Protein AF-A0A094HX80-F1 (afdb_monomer)

Secondary structure (DSSP, 8-state):
-----------PPPPP---------------S------------PPPTT--------S-SSSS--TTS--GGGGSSSS------------------------------------------S-TTTTTTTS--SS---S----S--PPPTT----HHHHHHHHHHHHTHHHHH--S-GGGSHHHHHHHHHTT-HHHHHHHHHHHHHHHHHHTT--HHHHHHHHHHHHHHHHHHHHHHH-SS---HHHHHHHHHHHHHHHHHSSS--HHHHHHHHHHHHHHHHHTTHHHHHH--GGGGTT------PPPHHHHHHHHHHHHHHHHHHHHHHHHTS--HHHHHHHTSHHHHHHHHHHHHTHHHHHHGGGS-HHHHHHHHHHHHHHHHHHHHHHHHHHHHHHHHS---HHHHHHHHHHHHHHHHHTHHHHHHHH---SSPPHHHHHHHHHHHHHHHHHHHHHHHH-----BSSPPTTTHHHHHHHHHHHHHHHTSTTHHHHHHHTHHHHHHHHTT---HHHHHHHHHH---HHHHHHHHHHHHHHHHHSBPPPHHHHHHHHHT-PPPTTGGG-S---------PPP-----

Solvent-accessible surface area (backbone atoms only — not comparable to full-atom values): 35981 Å² total; per-residue (Å²): 137,86,88,88,80,90,88,82,87,90,83,87,85,84,87,81,90,82,88,85,88,85,90,86,88,84,89,81,91,80,76,100,73,91,82,80,97,81,84,83,77,86,84,82,85,73,54,100,81,76,58,85,86,73,94,77,86,80,73,84,84,82,64,86,66,95,76,73,71,84,61,80,71,78,73,79,84,84,85,78,93,80,85,91,80,85,88,78,85,87,86,86,87,85,92,86,90,85,84,86,86,90,84,86,86,89,83,89,84,88,86,88,86,90,84,81,90,72,87,88,75,88,66,80,67,58,64,74,72,72,59,83,86,81,79,77,74,97,75,81,88,73,84,73,72,69,61,36,88,88,60,84,76,50,74,66,54,51,51,23,51,50,40,48,71,68,50,57,51,48,48,80,40,87,63,61,57,86,72,26,70,68,41,54,50,46,67,66,28,36,62,38,66,38,29,46,25,14,46,39,11,20,34,22,25,49,54,12,48,77,56,79,52,34,65,69,43,38,50,52,12,50,55,27,34,54,55,15,49,52,49,44,53,52,51,74,68,44,91,60,90,64,64,63,58,50,53,46,51,24,52,42,22,44,50,51,28,55,73,48,44,84,57,46,60,48,65,60,40,32,48,51,26,44,50,54,34,52,50,37,61,76,68,41,45,66,59,62,29,35,61,57,71,80,71,54,78,80,48,100,62,97,64,82,76,71,56,66,59,59,36,15,46,42,17,35,45,51,54,52,39,34,53,53,25,34,56,30,20,72,54,71,22,34,30,50,38,35,51,56,46,59,72,42,58,67,52,43,49,39,18,53,56,40,24,71,52,31,54,54,59,74,44,42,94,72,47,52,70,69,57,54,52,50,48,64,68,33,45,66,58,54,51,50,39,52,56,44,51,54,50,50,39,54,49,40,50,40,64,73,47,84,78,49,76,66,55,58,54,55,52,48,52,51,52,51,53,50,48,66,76,41,44,67,53,57,50,44,50,73,58,81,68,78,84,70,51,68,55,41,53,47,25,40,56,43,50,28,48,48,30,32,45,54,47,49,48,48,47,62,75,55,79,64,78,45,65,48,62,63,53,81,88,44,47,66,34,47,53,48,40,53,56,44,49,58,58,52,48,76,40,100,56,24,69,44,47,40,60,61,38,44,64,38,45,50,61,40,41,75,35,55,72,47,67,68,58,37,53,54,40,54,77,54,42,77,52,65,44,57,36,53,25,48,53,54,50,46,53,51,22,68,75,66,52,23,51,76,47,55,72,56,52,27,41,37,54,34,61,49,78,77,61,87,72,64,82,68,75,65,84,76,78,75,79,80,80,76,81,75,83,86,83,91,77,90,134

pLDDT: mean 71.54, std 29.34, range [19.47, 98.62]

Sequence (587 aa):
MAETGRQSTPYAGLAFHASNARRTSSGSTLDVADLPTENIRELTLYDETGTTVVWDHCYQELGSSADFLDIGNFADQGNSNERPSESSTGFLFPLDVGAQPLLAPSTSGSYEDGQSLKYLIPVAWLSTLTSPLKNLSPAFSTQNIALSPSFTQTITELQALQYYRTHFPTLAVTKNVLWSTHMVILRHGSQNPMVMHLLLAASLMNLGASQYYDANICSAAQKHSKVGVHMLIDSMNSTAEPDHIDILAACFFLYKYMAEQKIINLHAMTELSRAICDYIKRHDLDKLCARSLASSISSIEVTACLRRDKQECLARLLVWIFYEDVAAGVRGSGGFLASHLLAEPEQTREIYQHSTTILESAWGGEYPEHEILDDVENVPILQFLYEVMTIYTEVNEACRSSLLPSDANRIEAKILKLKERSRFLIRLTTITTQPRSRLMINADYMVSYFHALRIYKFRCFHNDGLIATAPPEIQPSLGAILQIAQRSFSAKQQDQMVERFQWPLFIAGIETSDGIHKEWIRSKLKKARLSRALKRILEIQDNTGRRASMPLVRRIMCGDEPNAGEHQLLPSVEVDGSMCPGELVGG

Mean predicted aligned error: 15.89 Å

Foldseek 3Di:
DDDDDDDDDDDDDDDDDDDDDDDDDDDDDDDPDDDDPDDDDDDDDDDPVRDDDDPPPDPPPPPDDPPPDPLVPLPPDDDDDDDDDDDDDDDDDDDDDDDDDDDDDDDDDDDDDDDDPDDDDPPPPVVVVPDDPDDDDPDDPLVPLDAAPVDDDDPLLVVLVVCLQPPVVLLPAPADSCLDLSSLLCSVCRRPLLLSLLSSLLSLLQVCLLVVNDPVSNVSSVVSLVVSVVVLVCQLPDPDDHLLLSNLSSLLSNLSNQVSDPFHPLQNLQSSQVSVQVSCVVVVLLVLLLDDCVVVVPDPDPDDNPPLLSSLSSLLSLLSVLLSQLVSLLLVRHLSSVVVLVVDVVSNVSSVVSPLCNSCVSCPPVQDPVSVVLSVLQVVLVVLLSLLSNLSSLLSVCLVDPNDPVSLVVSVVSLVVSCVVCVVLCVLLVDLDPPDDSSSLSSLLRVLSSLLSQLSSCLSRDPPQDFLAADPSSVVSLVSNLSSLVSSCVDPCNVSSLSSCQSSLLSSLLRHPDPVSVVVSLVSNSSPLSSQLSVVQVVLCVVSSTRDHSVRSSCSSNPNDPDPVVNPPDDPPPPPPPPDDDDDDDD

Structure (mmCIF, N/CA/C/O backbone):
data_AF-A0A094HX80-F1
#
_entry.id   AF-A0A094HX80-F1
#
loop_
_atom_site.group_PDB
_atom_site.id
_atom_site.type_symbol
_atom_site.label_atom_id
_atom_site.label_alt_id
_atom_site.label_comp_id
_atom_site.label_asym_id
_atom_site.label_entity_id
_atom_site.label_seq_id
_atom_site.pdbx_PDB_ins_code
_atom_site.Cartn_x
_atom_site.Cartn_y
_atom_site.Cartn_z
_atom_site.occupancy
_atom_site.B_iso_or_equiv
_atom_site.auth_seq_id
_atom_site.auth_comp_id
_atom_site.auth_asym_id
_atom_site.auth_atom_id
_atom_site.pdbx_PDB_model_num
ATOM 1 N N . MET A 1 1 ? -42.497 67.970 -13.381 1.00 30.34 1 MET A N 1
ATOM 2 C CA . MET A 1 1 ? -43.619 68.174 -14.322 1.00 30.34 1 MET A CA 1
ATOM 3 C C . MET A 1 1 ? -43.445 67.210 -15.482 1.00 30.34 1 MET A C 1
ATOM 5 O O . MET A 1 1 ? -42.325 67.087 -15.953 1.00 30.34 1 MET A O 1
ATOM 9 N N . ALA A 1 2 ? -44.559 66.598 -15.896 1.00 31.20 2 ALA A N 1
ATOM 10 C CA . ALA A 1 2 ? -44.782 65.724 -17.056 1.00 31.20 2 ALA A CA 1
ATOM 11 C C . ALA A 1 2 ? -44.339 64.246 -16.955 1.00 31.20 2 ALA A C 1
ATOM 13 O O . ALA A 1 2 ? -43.195 63.879 -17.201 1.00 31.20 2 ALA A O 1
ATOM 14 N N . GLU A 1 3 ? -45.339 63.426 -16.617 1.00 24.45 3 GLU A N 1
ATOM 15 C CA . GLU A 1 3 ? -45.493 61.994 -16.890 1.00 24.45 3 GLU A CA 1
ATOM 16 C C . GLU A 1 3 ? -45.784 61.697 -18.379 1.00 24.45 3 GLU A C 1
ATOM 18 O O . GLU A 1 3 ? -46.107 62.607 -19.143 1.00 24.45 3 GLU A O 1
ATOM 23 N N . THR A 1 4 ? -45.813 60.388 -18.689 1.00 28.41 4 THR A N 1
ATOM 24 C CA . THR A 1 4 ? -46.610 59.613 -19.685 1.00 28.41 4 THR A CA 1
ATOM 25 C C . THR A 1 4 ? -45.725 58.841 -20.679 1.00 28.41 4 THR A C 1
ATOM 27 O O . THR A 1 4 ? -44.769 59.386 -21.205 1.00 28.41 4 THR A O 1
ATOM 30 N N . GLY A 1 5 ? -45.920 57.555 -20.993 1.00 26.64 5 GLY A N 1
ATOM 31 C CA . GLY A 1 5 ? -46.890 56.552 -20.549 1.00 26.64 5 GLY A CA 1
ATOM 32 C C . GLY A 1 5 ? -46.723 55.234 -21.337 1.00 26.64 5 GLY A C 1
ATOM 33 O O . GLY A 1 5 ? -46.777 55.234 -22.556 1.00 26.64 5 GLY A O 1
ATOM 34 N N . ARG A 1 6 ? -46.480 54.138 -20.600 1.00 26.28 6 ARG A N 1
ATOM 35 C CA . ARG A 1 6 ? -47.034 52.763 -20.692 1.00 26.28 6 ARG A CA 1
ATOM 36 C C . ARG A 1 6 ? -47.641 52.224 -22.006 1.00 26.28 6 ARG A C 1
ATOM 38 O O . ARG A 1 6 ? -48.599 52.794 -22.506 1.00 26.28 6 ARG A O 1
ATOM 45 N N . GLN A 1 7 ? -47.282 50.967 -22.315 1.00 25.12 7 GLN A N 1
ATOM 46 C CA . GLN A 1 7 ? -48.139 49.764 -22.522 1.00 25.12 7 GLN A CA 1
ATOM 47 C C . GLN A 1 7 ? -47.212 48.578 -22.900 1.00 25.12 7 GLN A C 1
ATOM 49 O O . GLN A 1 7 ? -46.223 48.811 -23.579 1.00 25.12 7 GLN A O 1
ATOM 54 N N . SER A 1 8 ? -47.382 47.295 -22.564 1.00 25.22 8 SER A N 1
ATOM 55 C CA . SER A 1 8 ? -48.186 46.524 -21.603 1.00 25.22 8 SER A CA 1
ATOM 56 C C . SER A 1 8 ? -47.684 45.057 -21.652 1.00 25.22 8 SER A C 1
ATOM 58 O O . SER A 1 8 ? -47.366 44.551 -22.721 1.00 25.22 8 SER A O 1
ATOM 60 N N . THR A 1 9 ? -47.625 44.431 -20.475 1.00 24.33 9 THR A N 1
ATOM 61 C CA . THR A 1 9 ? -47.407 43.018 -20.043 1.00 24.33 9 THR A CA 1
ATOM 62 C C . THR A 1 9 ? -48.261 41.949 -20.779 1.00 24.33 9 THR A C 1
ATOM 64 O O . THR A 1 9 ? -49.172 42.392 -21.478 1.00 24.33 9 THR A O 1
ATOM 67 N N . PRO A 1 10 ? -48.115 40.596 -20.596 1.00 32.44 10 PRO A N 1
ATOM 68 C CA . PRO A 1 10 ? -47.711 39.900 -19.346 1.00 32.44 10 PRO A CA 1
ATOM 69 C C . PRO A 1 10 ? -46.958 38.546 -19.442 1.00 32.44 10 PRO A C 1
ATOM 71 O O . PRO A 1 10 ? -47.078 37.828 -20.419 1.00 32.44 10 PRO A O 1
ATOM 74 N N . TYR A 1 11 ? -46.292 38.130 -18.355 1.00 24.47 11 TYR A N 1
ATOM 75 C CA . TYR A 1 11 ? -46.258 36.719 -17.930 1.00 24.47 11 TYR A CA 1
ATOM 76 C C . TYR A 1 11 ? -46.153 36.620 -16.400 1.00 24.47 11 TYR A C 1
ATOM 78 O O . TYR A 1 11 ? -45.584 37.488 -15.740 1.00 24.47 11 TYR A O 1
ATOM 86 N N . ALA A 1 12 ? -46.833 35.605 -15.870 1.00 27.56 12 ALA A N 1
ATOM 87 C CA . ALA A 1 12 ? -47.302 35.449 -14.499 1.00 27.56 12 ALA A CA 1
ATOM 88 C C . ALA A 1 12 ? -46.200 35.253 -13.441 1.00 27.56 12 ALA A C 1
ATOM 90 O O . ALA A 1 12 ? -45.141 34.692 -13.707 1.00 27.56 12 ALA A O 1
ATOM 91 N N . GLY A 1 13 ? -46.493 35.728 -12.227 1.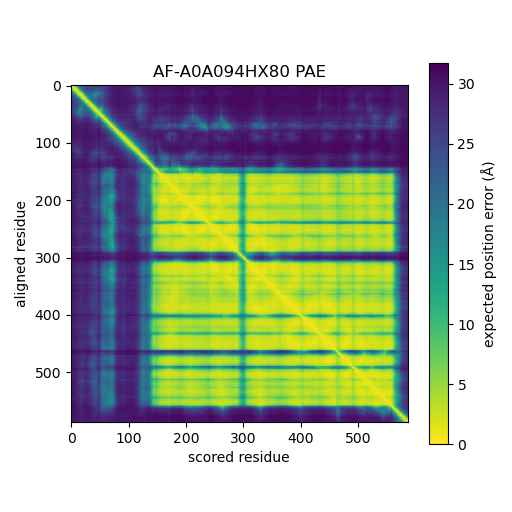00 22.77 13 GLY A N 1
ATOM 92 C CA . GLY A 1 13 ? -45.595 35.728 -11.079 1.00 22.77 13 GLY A CA 1
ATOM 93 C C . GLY A 1 13 ? -45.572 34.424 -10.280 1.00 22.77 13 GLY A C 1
ATOM 94 O O . GLY A 1 13 ? -46.579 33.733 -10.145 1.00 22.77 13 GLY A O 1
ATOM 95 N N . LEU A 1 14 ? -44.413 34.162 -9.679 1.00 24.41 14 LEU A N 1
ATOM 96 C CA . LEU A 1 14 ? -44.237 33.285 -8.525 1.00 24.41 14 LEU A CA 1
ATOM 97 C C . LEU A 1 14 ? -44.178 34.166 -7.270 1.00 24.41 14 LEU A C 1
ATOM 99 O O . LEU A 1 14 ? -43.347 35.070 -7.168 1.00 24.41 14 LEU A O 1
ATOM 103 N N . ALA A 1 15 ? -45.096 33.928 -6.335 1.00 23.25 15 ALA A N 1
ATOM 104 C CA . ALA A 1 15 ? -45.160 34.612 -5.051 1.00 23.25 15 ALA A CA 1
ATOM 105 C C . ALA A 1 15 ? -44.194 33.960 -4.049 1.00 23.25 15 ALA A C 1
ATOM 107 O O . ALA A 1 15 ? -44.269 32.759 -3.801 1.00 23.25 15 ALA A O 1
ATOM 108 N N . PHE A 1 16 ? -43.324 34.763 -3.436 1.00 24.47 16 PHE A N 1
ATOM 109 C CA . PHE A 1 16 ? -42.512 34.363 -2.288 1.00 24.47 16 PHE A CA 1
ATOM 110 C C . PHE A 1 16 ? -43.184 34.844 -1.000 1.00 24.47 16 PHE A C 1
ATOM 112 O O . PHE A 1 16 ? -43.301 36.046 -0.765 1.00 24.47 16 PHE A O 1
ATOM 119 N N . HIS A 1 17 ? -43.603 33.909 -0.146 1.00 23.02 17 HIS A N 1
ATOM 120 C CA . HIS A 1 17 ? -43.990 34.207 1.231 1.00 23.02 17 HIS A CA 1
ATOM 121 C C . HIS A 1 17 ? -42.757 34.098 2.136 1.00 23.02 17 HIS A C 1
ATOM 123 O O . HIS A 1 17 ? -42.272 33.004 2.413 1.00 23.02 17 HIS A O 1
ATOM 129 N N . ALA A 1 18 ? -42.262 35.242 2.609 1.00 24.56 18 ALA A N 1
ATOM 130 C CA . ALA A 1 18 ? -41.284 35.329 3.687 1.00 24.56 18 ALA A CA 1
ATOM 131 C C . ALA A 1 18 ? -41.990 35.823 4.957 1.00 24.56 18 ALA A C 1
ATOM 133 O O . ALA A 1 18 ? -42.494 36.944 5.000 1.00 24.56 18 ALA A O 1
ATOM 134 N N . SER A 1 19 ? -42.023 34.999 6.001 1.00 23.44 19 SER A N 1
ATOM 135 C CA . SER A 1 19 ? -42.455 35.399 7.341 1.00 23.44 19 SER A CA 1
ATOM 136 C C . SER A 1 19 ? -41.254 35.374 8.284 1.00 23.44 19 SER A C 1
ATOM 138 O O . SER A 1 19 ? -40.801 34.308 8.692 1.00 23.44 19 SER A O 1
ATOM 140 N N . ASN A 1 20 ? -40.755 36.560 8.634 1.00 27.84 20 ASN A N 1
ATOM 141 C CA . ASN A 1 20 ? -39.796 36.784 9.716 1.00 27.84 20 ASN A CA 1
ATOM 142 C C . ASN A 1 20 ? -40.530 37.356 10.933 1.00 27.84 20 ASN A C 1
ATOM 144 O O . ASN A 1 20 ? -41.240 38.348 10.781 1.00 27.84 20 ASN A O 1
ATOM 148 N N . ALA A 1 21 ? -40.277 36.827 12.136 1.00 24.00 21 ALA A N 1
ATOM 149 C CA . ALA A 1 21 ? -40.338 37.609 13.377 1.00 24.00 21 ALA A CA 1
ATOM 150 C C . ALA A 1 21 ? -39.715 36.870 14.579 1.00 24.00 21 ALA A C 1
ATOM 152 O O . ALA A 1 21 ? -40.344 35.994 15.166 1.00 24.00 21 ALA A O 1
ATOM 153 N N . ARG A 1 22 ? -38.558 37.344 15.059 1.00 24.42 22 ARG A N 1
ATOM 154 C CA . ARG A 1 22 ? -38.469 37.944 16.404 1.00 24.42 22 ARG A CA 1
ATOM 155 C C . ARG A 1 22 ? -37.219 38.812 16.552 1.00 24.42 22 ARG A C 1
ATOM 157 O O . ARG A 1 22 ? -36.105 38.397 16.267 1.00 24.42 22 ARG A O 1
ATOM 164 N N . ARG A 1 23 ? -37.485 40.045 16.988 1.00 25.09 23 ARG A N 1
ATOM 165 C CA . ARG A 1 23 ? -36.556 41.122 17.344 1.00 25.09 23 ARG A CA 1
ATOM 166 C C . ARG A 1 23 ? -35.781 40.779 18.617 1.00 25.09 23 ARG A C 1
ATOM 168 O O . ARG A 1 23 ? -36.419 40.352 19.572 1.00 25.09 23 ARG A O 1
ATOM 175 N N . THR A 1 24 ? -34.522 41.206 18.685 1.00 26.03 24 THR A N 1
ATOM 176 C CA . THR A 1 24 ? -34.032 42.064 19.780 1.00 26.03 24 THR A CA 1
ATOM 177 C C . THR A 1 24 ? -32.962 43.021 19.261 1.00 26.03 24 THR A C 1
ATOM 179 O O . THR A 1 24 ? -32.126 42.674 18.435 1.00 26.03 24 THR A O 1
ATOM 182 N N . SER A 1 25 ? -33.077 44.253 19.733 1.00 25.52 25 SER A N 1
ATOM 183 C CA . SER A 1 25 ? -32.352 45.474 19.404 1.00 25.52 25 SER A CA 1
ATOM 184 C C . SER A 1 25 ? -31.105 45.677 20.264 1.00 25.52 25 SER A C 1
ATOM 186 O O . SER A 1 25 ? -31.211 45.518 21.474 1.00 25.52 25 SER A O 1
ATOM 188 N N . SER A 1 26 ? -30.018 46.186 19.680 1.00 27.36 26 SER A N 1
ATOM 189 C CA . SER A 1 26 ? -29.269 47.366 20.164 1.00 27.36 26 SER A CA 1
ATOM 190 C C . SER A 1 26 ? -28.023 47.554 19.300 1.00 27.36 26 SER A C 1
ATOM 192 O O . SER A 1 26 ? -27.281 46.601 19.082 1.00 27.36 26 SER A O 1
ATOM 194 N N . GLY A 1 27 ? -27.832 48.762 18.774 1.00 23.67 27 GLY A N 1
ATOM 195 C CA . GLY A 1 27 ? -26.787 49.064 17.806 1.00 23.67 27 GLY A CA 1
ATOM 196 C C . GLY A 1 27 ? -25.433 49.420 18.410 1.00 23.67 27 GLY A C 1
ATOM 197 O O . GLY A 1 27 ? -25.349 49.943 19.516 1.00 23.67 27 GLY A O 1
ATOM 198 N N . SER A 1 28 ? -24.400 49.225 17.599 1.00 25.95 28 SER A N 1
ATOM 199 C CA . SER A 1 28 ? -23.259 50.127 17.462 1.00 25.95 28 SER A CA 1
ATOM 200 C C . SER A 1 28 ? -22.520 49.790 16.162 1.00 25.95 28 SER A C 1
ATOM 202 O O . SER A 1 28 ? -22.393 48.636 15.763 1.00 25.95 28 SER A O 1
ATOM 204 N N . THR A 1 29 ? -22.127 50.842 15.458 1.00 27.50 29 THR A N 1
ATOM 205 C CA . THR A 1 29 ? -21.350 50.879 14.214 1.00 27.50 29 THR A CA 1
ATOM 206 C C . THR A 1 29 ? -19.925 50.365 14.412 1.00 27.50 29 THR A C 1
ATOM 208 O O . THR A 1 29 ? -19.271 50.828 15.345 1.00 27.50 29 THR A O 1
ATOM 211 N N . LEU A 1 30 ? -19.429 49.505 13.512 1.00 25.52 30 LEU A N 1
ATOM 212 C CA . LEU A 1 30 ? -17.999 49.301 13.233 1.00 25.52 30 LEU A CA 1
ATOM 213 C C . LEU A 1 30 ? -17.789 48.631 11.858 1.00 25.52 30 LEU A C 1
ATOM 215 O O . LEU A 1 30 ? -18.697 48.003 11.319 1.00 25.52 30 LEU A O 1
ATOM 219 N N . ASP A 1 31 ? -16.606 48.887 11.308 1.00 24.22 31 ASP A N 1
ATOM 220 C CA . ASP A 1 31 ? -16.201 48.961 9.900 1.00 24.22 31 ASP A CA 1
ATOM 221 C C . ASP A 1 31 ? -16.420 47.748 8.977 1.00 24.22 31 ASP A C 1
ATOM 223 O O . ASP A 1 31 ? -16.374 46.586 9.368 1.00 24.22 31 ASP A O 1
ATOM 227 N N . VAL A 1 32 ? -16.581 48.067 7.685 1.00 28.91 32 VAL A N 1
ATOM 228 C CA . VAL A 1 32 ? -16.653 47.135 6.551 1.00 28.91 32 VAL A CA 1
ATOM 229 C C . VAL A 1 32 ? -15.243 46.689 6.154 1.00 28.91 32 VAL A C 1
ATOM 231 O O . VAL A 1 32 ? -14.624 47.252 5.256 1.00 28.91 32 VAL A O 1
ATOM 234 N N . ALA A 1 33 ? -14.749 45.657 6.823 1.00 31.00 33 ALA A N 1
ATOM 235 C CA . ALA A 1 33 ? -13.790 44.689 6.302 1.00 31.00 33 ALA A CA 1
ATOM 236 C C . ALA A 1 33 ? -13.899 43.445 7.195 1.00 31.00 33 ALA A C 1
ATOM 238 O O . ALA A 1 33 ? -13.930 43.581 8.410 1.00 31.00 33 ALA A O 1
ATOM 239 N N . ASP A 1 34 ? -13.978 42.264 6.584 1.00 29.03 34 ASP A N 1
ATOM 240 C CA . ASP A 1 34 ? -14.110 40.939 7.217 1.00 29.03 34 ASP A CA 1
ATOM 241 C C . ASP A 1 34 ? -15.527 40.489 7.619 1.00 29.03 34 ASP A C 1
ATOM 243 O O . ASP A 1 34 ? -15.938 40.578 8.771 1.00 29.03 34 ASP A O 1
ATOM 247 N N . LEU A 1 35 ? -16.231 39.852 6.671 1.00 25.17 35 LEU A N 1
ATOM 248 C CA . LEU A 1 35 ? -17.169 38.756 6.960 1.00 25.17 35 LEU A CA 1
ATOM 249 C C . LEU A 1 35 ? -17.057 37.654 5.874 1.00 25.17 35 LEU A C 1
ATOM 251 O O . LEU A 1 35 ? -16.852 37.970 4.699 1.00 25.17 35 LEU A O 1
ATOM 255 N N . PRO A 1 36 ? -17.161 36.364 6.257 1.00 25.34 36 PRO A N 1
ATOM 256 C CA . PRO A 1 36 ? -16.736 35.208 5.468 1.00 25.34 36 PRO A CA 1
ATOM 257 C C . PRO A 1 36 ? -17.800 34.711 4.481 1.00 25.34 36 PRO A C 1
ATOM 259 O O . PRO A 1 36 ? -18.999 34.720 4.753 1.00 25.34 36 PRO A O 1
ATOM 262 N N . THR A 1 37 ? -17.343 34.197 3.340 1.00 26.31 37 THR A N 1
ATOM 263 C CA . THR A 1 37 ? -18.172 33.519 2.335 1.00 26.31 37 THR A CA 1
ATOM 264 C C . THR A 1 37 ? -18.420 32.060 2.743 1.00 26.31 37 THR A C 1
ATOM 266 O O . THR A 1 37 ? -17.892 31.132 2.142 1.00 26.31 37 THR A O 1
ATOM 269 N N . GLU A 1 38 ? -19.231 31.838 3.775 1.00 27.78 38 GLU A N 1
ATOM 270 C CA . GLU A 1 38 ? -19.904 30.553 4.000 1.00 27.78 38 GLU A CA 1
ATOM 271 C C . GLU A 1 38 ? -21.396 30.736 3.724 1.00 27.78 38 GLU A C 1
ATOM 273 O O . GLU A 1 38 ? -22.086 31.421 4.474 1.00 27.78 38 GLU A O 1
ATOM 278 N N . ASN A 1 39 ? -21.873 30.167 2.614 1.00 25.23 39 ASN A N 1
ATOM 279 C CA . ASN A 1 39 ? -23.225 29.626 2.427 1.00 25.23 39 ASN A CA 1
ATOM 280 C C . ASN A 1 39 ? -23.423 29.268 0.947 1.00 25.23 39 ASN A C 1
ATOM 282 O O . ASN A 1 39 ? -23.906 30.076 0.159 1.00 25.23 39 ASN A O 1
ATOM 286 N N . ILE A 1 40 ? -23.106 28.028 0.574 1.00 25.67 40 ILE A N 1
ATOM 287 C CA . ILE A 1 40 ? -23.785 27.373 -0.547 1.00 25.67 40 ILE A CA 1
ATOM 288 C C . ILE A 1 40 ? -24.348 26.068 0.006 1.00 25.67 40 ILE A C 1
ATOM 290 O O . ILE A 1 40 ? -23.618 25.116 0.271 1.00 25.67 40 ILE A O 1
ATOM 294 N N . ARG A 1 41 ? -25.658 26.092 0.259 1.00 25.42 41 ARG A N 1
ATOM 295 C CA . ARG A 1 41 ? -26.468 24.927 0.610 1.00 25.42 41 ARG A CA 1
ATOM 296 C C . ARG A 1 41 ? -26.644 24.029 -0.612 1.00 25.42 41 ARG A C 1
ATOM 298 O O . ARG A 1 41 ? -26.673 24.510 -1.743 1.00 25.42 41 ARG A O 1
ATOM 305 N N . GLU A 1 42 ? -26.779 22.740 -0.327 1.00 26.16 42 GLU A N 1
ATOM 306 C CA . GLU A 1 42 ? -27.155 21.660 -1.237 1.00 26.16 42 GLU A CA 1
ATOM 307 C C . GLU A 1 42 ? -28.252 22.078 -2.227 1.00 26.16 42 GLU A C 1
ATOM 309 O O . GLU A 1 42 ? -29.328 22.534 -1.840 1.00 26.16 42 GLU A O 1
ATOM 314 N N . LEU A 1 43 ? -27.976 21.884 -3.516 1.00 22.72 43 LEU A N 1
ATOM 315 C CA . LEU A 1 43 ? -28.971 21.911 -4.582 1.00 22.72 43 LEU A CA 1
ATOM 316 C C . LEU A 1 43 ? -29.417 20.470 -4.834 1.00 22.72 43 LEU A C 1
ATOM 318 O O . LEU A 1 43 ? -28.750 19.715 -5.538 1.00 22.72 43 LEU A O 1
ATOM 322 N N . THR A 1 44 ? -30.541 20.085 -4.237 1.00 26.34 44 THR A N 1
ATOM 323 C CA . THR A 1 44 ? -31.277 18.878 -4.621 1.00 26.34 44 THR A CA 1
ATOM 324 C C . THR A 1 44 ? -32.209 19.258 -5.771 1.00 26.34 44 THR A C 1
ATOM 326 O O . THR A 1 44 ? -33.146 20.031 -5.580 1.00 26.34 44 THR A O 1
ATOM 329 N N . LEU A 1 45 ? -31.927 18.771 -6.981 1.00 24.12 45 LEU A N 1
ATOM 330 C CA . LEU A 1 45 ? -32.830 18.913 -8.124 1.00 24.12 45 LEU A CA 1
ATOM 331 C C . LEU A 1 45 ? -33.888 17.807 -8.050 1.00 24.12 45 LEU A C 1
ATOM 333 O O . LEU A 1 45 ? -33.545 16.627 -8.013 1.00 24.12 45 LEU A O 1
ATOM 337 N N . TYR A 1 46 ? -35.158 18.205 -8.017 1.00 26.08 46 TYR A N 1
ATOM 338 C CA . TYR A 1 46 ? -36.306 17.314 -8.154 1.00 26.08 46 TYR A CA 1
ATOM 339 C C . TYR A 1 46 ? -36.832 17.396 -9.589 1.00 26.08 46 TYR A C 1
ATOM 341 O O . TYR A 1 46 ? -36.942 18.486 -10.150 1.00 26.08 46 TYR A O 1
ATOM 349 N N . ASP A 1 47 ? -37.153 16.241 -10.160 1.00 28.73 47 ASP A N 1
ATOM 350 C CA . ASP A 1 47 ? -38.011 16.094 -11.337 1.00 28.73 47 ASP A CA 1
ATOM 351 C C . ASP A 1 47 ? -39.464 16.477 -10.963 1.00 28.73 47 ASP A C 1
ATOM 353 O O . ASP A 1 47 ? -39.882 16.292 -9.813 1.00 28.73 47 ASP A O 1
ATOM 357 N N . GLU A 1 48 ? -40.225 17.015 -11.923 1.00 33.12 48 GLU A N 1
ATOM 358 C CA . GLU A 1 48 ? -41.637 17.417 -11.813 1.00 33.12 48 GLU A CA 1
ATOM 359 C C . GLU A 1 48 ? -42.613 16.301 -11.370 1.00 33.12 48 GLU A C 1
ATOM 361 O O . GLU A 1 48 ? -43.781 16.592 -11.110 1.00 33.12 48 GLU A O 1
ATOM 366 N N . THR A 1 49 ? -42.171 15.053 -11.176 1.00 37.34 49 THR A N 1
ATOM 367 C CA . THR A 1 49 ? -42.975 13.983 -10.548 1.00 37.34 49 THR A CA 1
ATOM 368 C C . THR A 1 49 ? -42.543 13.586 -9.130 1.00 37.34 49 THR A C 1
ATOM 370 O O . THR A 1 49 ? -43.058 12.612 -8.580 1.00 37.34 49 THR A O 1
ATOM 373 N N . GLY A 1 50 ? -41.623 14.319 -8.491 1.00 31.12 50 GLY A N 1
ATOM 374 C CA . GLY A 1 50 ? -41.315 14.150 -7.062 1.00 31.12 50 GLY A CA 1
ATOM 375 C C . GLY A 1 50 ? -40.704 12.794 -6.680 1.00 31.12 50 GLY A C 1
ATOM 376 O O . GLY A 1 50 ? -40.844 12.357 -5.539 1.00 31.12 50 GLY A O 1
ATOM 377 N N . THR A 1 51 ? -40.029 12.116 -7.612 1.00 27.73 51 THR A N 1
ATOM 378 C CA . THR A 1 51 ? -39.338 10.840 -7.362 1.00 27.73 51 THR A CA 1
ATOM 379 C C . THR A 1 51 ? -37.821 11.052 -7.351 1.00 27.73 51 THR A C 1
ATOM 381 O O . THR A 1 51 ? -37.267 11.686 -8.245 1.00 27.73 51 THR A O 1
ATOM 384 N N . THR A 1 52 ? -37.124 10.537 -6.336 1.00 26.80 52 THR A N 1
ATOM 385 C CA . THR A 1 52 ? -35.655 10.514 -6.275 1.00 26.80 52 THR A CA 1
ATOM 386 C C . THR A 1 52 ? -35.104 9.632 -7.396 1.00 26.80 52 THR A C 1
ATOM 388 O O . THR A 1 52 ? -35.367 8.431 -7.423 1.00 26.80 52 THR A O 1
ATOM 391 N N . VAL A 1 53 ? -34.312 10.201 -8.309 1.00 24.64 53 VAL A N 1
ATOM 392 C CA . VAL A 1 53 ? -33.614 9.428 -9.348 1.00 24.64 53 VAL A CA 1
ATOM 393 C C . VAL A 1 53 ? -32.487 8.625 -8.693 1.00 24.64 53 VAL A C 1
ATOM 395 O O . VAL A 1 53 ? -31.408 9.142 -8.406 1.00 24.64 53 VAL A O 1
ATOM 398 N N . VAL A 1 54 ? -32.758 7.350 -8.421 1.00 26.59 54 VAL A N 1
ATOM 399 C CA . VAL A 1 54 ? -31.750 6.350 -8.062 1.00 26.59 54 VAL A CA 1
ATOM 400 C C . VAL A 1 54 ? -31.096 5.875 -9.361 1.00 26.59 54 VAL A C 1
ATOM 402 O O . VAL A 1 54 ? -31.709 5.164 -10.153 1.00 26.59 54 VAL A O 1
ATOM 405 N N . TRP A 1 55 ? -29.844 6.264 -9.594 1.00 27.17 55 TRP A N 1
ATOM 406 C CA . TRP A 1 55 ? -29.034 5.756 -10.706 1.00 27.17 55 TRP A CA 1
ATOM 407 C C . TRP A 1 55 ? -28.480 4.350 -10.390 1.00 27.17 55 TRP A C 1
ATOM 409 O O . TRP A 1 55 ? -27.269 4.186 -10.291 1.00 27.17 55 TRP A O 1
ATOM 419 N N . ASP A 1 56 ? -29.350 3.345 -10.214 1.00 28.19 56 ASP A N 1
ATOM 420 C CA . ASP A 1 56 ? -28.943 1.938 -9.974 1.00 28.19 56 ASP A CA 1
ATOM 421 C C . ASP A 1 56 ? -29.329 0.951 -11.093 1.00 28.19 56 ASP A C 1
ATOM 423 O O . ASP A 1 56 ? -29.059 -0.243 -10.982 1.00 28.19 56 ASP A O 1
ATOM 427 N N . HIS A 1 57 ? -29.883 1.405 -12.220 1.00 26.52 57 HIS A N 1
ATOM 428 C CA . HIS A 1 57 ? -30.252 0.505 -13.322 1.00 26.52 57 HIS A CA 1
ATOM 429 C C . HIS A 1 57 ? -29.511 0.810 -14.625 1.00 26.52 57 HIS A C 1
ATOM 431 O O . HIS A 1 57 ? -30.077 1.324 -15.583 1.00 26.52 57 HIS A O 1
ATOM 437 N N . CYS A 1 58 ? -28.232 0.438 -14.670 1.00 24.53 58 CYS A N 1
ATOM 438 C CA . CYS A 1 58 ? -27.578 -0.060 -15.881 1.00 24.53 58 CYS A CA 1
ATOM 439 C C . CYS A 1 58 ? -26.341 -0.871 -15.459 1.00 24.53 58 CYS A C 1
ATOM 441 O O . CYS A 1 58 ? -25.670 -0.477 -14.511 1.00 24.53 58 CYS A O 1
ATOM 443 N N . TYR A 1 59 ? -26.042 -1.975 -16.150 1.00 30.36 59 TYR A N 1
ATOM 444 C CA . TYR A 1 59 ? -25.049 -3.025 -15.827 1.00 30.36 59 TYR A CA 1
ATOM 445 C C . TYR A 1 59 ? -25.565 -4.258 -15.067 1.00 30.36 59 TYR A C 1
ATOM 447 O O . TYR A 1 59 ? -24.945 -4.730 -14.118 1.00 30.36 59 TYR A O 1
ATOM 455 N N . GLN A 1 60 ? -26.648 -4.856 -15.572 1.00 24.73 60 GLN A N 1
ATOM 456 C CA . GLN A 1 60 ? -26.889 -6.300 -15.418 1.00 24.73 60 GLN A CA 1
ATOM 457 C C . GLN A 1 60 ? -26.214 -7.156 -16.514 1.00 24.73 60 GLN A C 1
ATOM 459 O O . GLN A 1 60 ? -26.267 -8.374 -16.428 1.00 24.73 60 GLN A O 1
ATOM 464 N N . GLU A 1 61 ? -25.501 -6.564 -17.483 1.00 26.78 61 GLU A N 1
ATOM 465 C CA . GLU A 1 61 ? -24.805 -7.314 -18.555 1.00 26.78 61 GLU A CA 1
ATOM 466 C C . GLU A 1 61 ? -23.265 -7.336 -18.450 1.00 26.78 61 GLU A C 1
ATOM 468 O O . GLU A 1 61 ? -22.590 -7.855 -19.331 1.00 26.78 61 GLU A O 1
ATOM 473 N N . LEU A 1 62 ? -22.677 -6.826 -17.361 1.00 30.62 62 LEU A N 1
ATOM 474 C CA . LEU A 1 62 ? -21.224 -6.925 -17.099 1.00 30.62 62 LEU A CA 1
ATOM 475 C C . LEU A 1 62 ? -20.892 -7.589 -15.753 1.00 30.62 62 LEU A C 1
ATOM 477 O O . LEU A 1 62 ? -19.775 -7.483 -15.248 1.00 30.62 62 LEU A O 1
ATOM 481 N N . GLY A 1 63 ? -21.866 -8.306 -15.189 1.00 27.38 63 GLY A N 1
ATOM 482 C CA . GLY A 1 63 ? -21.687 -9.230 -14.074 1.00 27.38 63 GLY A CA 1
ATOM 483 C C . GLY A 1 63 ? -21.783 -10.673 -14.567 1.00 27.38 63 GLY A C 1
ATOM 484 O O . GLY A 1 63 ? -22.760 -11.043 -15.207 1.00 27.38 63 GLY A O 1
ATOM 485 N N . SER A 1 64 ? -20.782 -11.482 -14.225 1.00 28.33 64 SER A N 1
ATOM 486 C CA . SER A 1 64 ? -20.626 -12.905 -14.566 1.00 28.33 64 SER A CA 1
ATOM 487 C C . SER A 1 64 ? -20.243 -13.210 -16.024 1.00 28.33 64 SER A C 1
ATOM 489 O O . SER A 1 64 ? -21.026 -13.697 -16.826 1.00 28.33 64 SER A O 1
ATOM 491 N N . SER A 1 65 ? -18.964 -13.030 -16.352 1.00 27.66 65 SER A N 1
ATOM 492 C CA . SER A 1 65 ? -18.304 -14.092 -17.112 1.00 27.66 65 SER A CA 1
ATOM 493 C C . SER A 1 65 ? -17.293 -14.750 -16.184 1.00 27.66 65 SER A C 1
ATOM 495 O O . SER A 1 65 ? -16.437 -14.078 -15.605 1.00 27.66 65 SER A O 1
ATOM 497 N N . ALA A 1 66 ? -17.440 -16.062 -16.022 1.00 28.36 66 ALA A N 1
ATOM 498 C CA . ALA A 1 66 ? -16.511 -16.930 -15.311 1.00 28.36 66 ALA A CA 1
ATOM 499 C C . ALA A 1 66 ? -15.125 -17.009 -15.994 1.00 28.36 66 ALA A C 1
ATOM 501 O O . ALA A 1 66 ? -14.226 -17.630 -15.444 1.00 28.36 66 ALA A O 1
ATOM 502 N N . ASP A 1 67 ? -14.923 -16.319 -17.125 1.00 27.73 67 ASP A N 1
ATOM 503 C CA . ASP A 1 67 ? -13.656 -16.263 -17.869 1.00 27.73 67 ASP A CA 1
ATOM 504 C C . ASP A 1 67 ? -12.742 -15.094 -17.440 1.00 27.73 67 ASP A C 1
ATOM 506 O O . ASP A 1 67 ? -11.740 -14.781 -18.094 1.00 27.73 67 ASP A O 1
ATOM 510 N N . PHE A 1 68 ? -13.088 -14.375 -16.367 1.00 30.67 68 PHE A N 1
ATOM 511 C CA . PHE A 1 68 ? -12.318 -13.218 -15.917 1.00 30.67 68 PHE A CA 1
ATOM 512 C C . PHE A 1 68 ? -11.124 -13.644 -15.053 1.00 30.67 68 PHE A C 1
ATOM 514 O O . PHE A 1 68 ? -11.261 -13.849 -13.847 1.00 30.67 68 PHE A O 1
ATOM 521 N N . LEU A 1 69 ? -9.955 -13.680 -15.709 1.00 34.81 69 LEU A N 1
ATOM 522 C CA . LEU A 1 69 ? -8.632 -14.026 -15.181 1.00 34.81 69 LEU A CA 1
ATOM 523 C C . LEU A 1 69 ? -8.505 -15.516 -14.824 1.00 34.81 69 LEU A C 1
ATOM 525 O O . LEU A 1 69 ? -8.553 -15.880 -13.651 1.00 34.81 69 LEU A O 1
ATOM 529 N N . ASP A 1 70 ? -8.261 -16.359 -15.836 1.00 31.38 70 ASP A N 1
ATOM 530 C CA . ASP A 1 70 ? -7.746 -17.727 -15.656 1.00 31.38 70 ASP A CA 1
ATOM 531 C C . ASP A 1 70 ? -6.282 -17.679 -15.176 1.00 31.38 70 ASP A C 1
ATOM 533 O O . ASP A 1 70 ? -5.315 -17.990 -15.867 1.00 31.38 70 ASP A O 1
ATOM 537 N N . ILE A 1 71 ? -6.128 -17.151 -13.965 1.00 34.06 71 ILE A N 1
ATOM 538 C CA . ILE A 1 71 ? -4.889 -17.070 -13.204 1.00 34.06 71 ILE A CA 1
ATOM 539 C C . ILE A 1 71 ? -4.524 -18.464 -12.631 1.00 34.06 71 ILE A C 1
ATOM 541 O O . ILE A 1 71 ? -3.411 -18.673 -12.150 1.00 34.06 71 ILE A O 1
ATOM 545 N N . GLY A 1 72 ? -5.429 -19.447 -12.739 1.00 28.95 72 GLY A N 1
ATOM 546 C CA . GLY A 1 72 ? -5.256 -20.816 -12.245 1.00 28.95 72 GLY A CA 1
ATOM 547 C C . GLY A 1 72 ? -4.076 -21.580 -12.858 1.00 28.95 72 GLY A C 1
ATOM 548 O O . GLY A 1 72 ? -3.610 -22.549 -12.267 1.00 28.95 72 GLY A O 1
ATOM 549 N N . ASN A 1 73 ? -3.514 -21.111 -13.975 1.00 33.66 73 ASN A N 1
ATOM 550 C CA . ASN A 1 73 ? -2.352 -21.734 -14.617 1.00 33.66 73 ASN A CA 1
ATOM 551 C C . ASN A 1 73 ? -0.988 -21.363 -14.001 1.00 33.66 73 ASN A C 1
ATOM 553 O O . ASN A 1 73 ? 0.047 -21.712 -14.565 1.00 33.66 73 ASN A O 1
ATOM 557 N N . PHE A 1 74 ? -0.936 -20.695 -12.841 1.00 36.75 74 PHE A N 1
ATOM 558 C CA . PHE A 1 74 ? 0.341 -20.400 -12.172 1.00 36.75 74 PHE A CA 1
ATOM 559 C C . PHE A 1 74 ? 1.074 -21.633 -11.606 1.00 36.75 74 PHE A C 1
ATOM 561 O O . PHE A 1 74 ? 2.262 -21.519 -11.299 1.00 36.75 74 PHE A O 1
ATOM 568 N N . ALA A 1 75 ? 0.412 -22.791 -11.465 1.00 30.14 75 ALA A N 1
ATOM 569 C CA . ALA A 1 75 ? 0.955 -23.920 -10.698 1.00 30.14 75 ALA A CA 1
ATOM 570 C C . ALA A 1 75 ? 1.014 -25.284 -11.416 1.00 30.14 75 ALA A C 1
ATOM 572 O O . ALA A 1 75 ? 1.604 -26.205 -10.856 1.00 30.14 75 ALA A O 1
ATOM 573 N N . ASP A 1 76 ? 0.484 -25.436 -12.634 1.00 28.94 76 ASP A N 1
ATOM 574 C CA . ASP A 1 76 ? 0.213 -26.774 -13.192 1.00 28.94 76 ASP A CA 1
ATOM 575 C C . ASP A 1 76 ? 1.063 -27.158 -14.413 1.00 28.94 76 ASP A C 1
ATOM 577 O O . ASP A 1 76 ? 0.574 -27.761 -15.358 1.00 28.94 76 ASP A O 1
ATOM 581 N N . GLN A 1 77 ? 2.366 -26.848 -14.397 1.00 30.44 77 GLN A N 1
ATOM 582 C CA . GLN A 1 77 ? 3.363 -27.557 -15.221 1.00 30.44 77 GLN A CA 1
ATOM 583 C C . GLN A 1 77 ? 4.693 -27.670 -14.471 1.00 30.44 77 GLN A C 1
ATOM 585 O O . GLN A 1 77 ? 5.640 -26.923 -14.703 1.00 30.44 77 GLN A O 1
ATOM 590 N N . GLY A 1 78 ? 4.753 -28.606 -13.523 1.00 29.59 78 GLY A N 1
ATOM 591 C CA . GLY A 1 78 ? 5.938 -28.773 -12.688 1.00 29.59 78 GLY A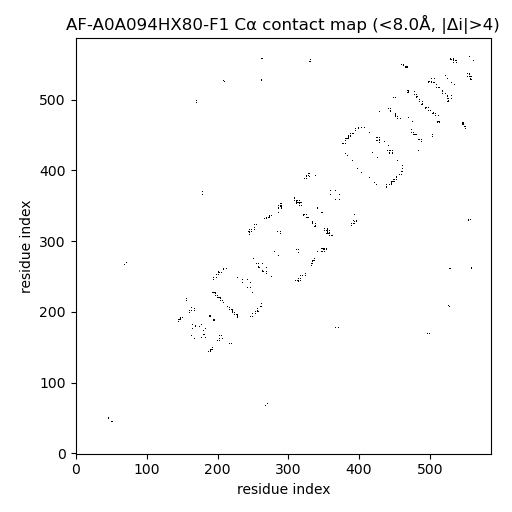 CA 1
ATOM 592 C C . GLY A 1 78 ? 6.071 -30.107 -11.963 1.00 29.59 78 GLY A C 1
ATOM 593 O O . GLY A 1 78 ? 6.654 -30.108 -10.889 1.00 29.59 78 GLY A O 1
ATOM 594 N N . ASN A 1 79 ? 5.532 -31.216 -12.488 1.00 25.03 79 ASN A N 1
ATOM 595 C CA . ASN A 1 79 ? 6.077 -32.571 -12.283 1.00 25.03 79 ASN A CA 1
ATOM 596 C C . ASN A 1 79 ? 5.193 -33.651 -12.925 1.00 25.03 79 ASN A C 1
ATOM 598 O O . ASN A 1 79 ? 4.098 -33.932 -12.446 1.00 25.03 79 ASN A O 1
ATOM 602 N N . SER A 1 80 ? 5.710 -34.341 -13.937 1.00 25.61 80 SER A N 1
ATOM 603 C CA . SER A 1 80 ? 5.591 -35.803 -14.049 1.00 25.61 80 SER A CA 1
ATOM 604 C C . SER A 1 80 ? 6.522 -36.305 -15.151 1.00 25.61 80 SER A C 1
ATOM 606 O O . SER A 1 80 ? 6.438 -35.909 -16.310 1.00 25.61 80 SER A O 1
ATOM 608 N N . ASN A 1 81 ? 7.445 -37.180 -14.754 1.00 26.08 81 ASN A N 1
ATOM 609 C CA . ASN A 1 81 ? 8.115 -38.108 -15.653 1.00 26.08 81 ASN A CA 1
ATOM 610 C C . ASN A 1 81 ? 7.058 -38.933 -16.401 1.00 26.08 81 ASN A C 1
ATOM 612 O O . ASN A 1 81 ? 6.234 -39.542 -15.730 1.00 26.08 81 ASN A O 1
ATOM 616 N N . GLU A 1 82 ? 7.143 -39.027 -17.731 1.00 23.88 82 GLU A N 1
ATOM 617 C CA . GLU A 1 82 ? 7.154 -40.299 -18.474 1.00 23.88 82 GLU A CA 1
ATOM 618 C C . GLU A 1 82 ? 7.362 -40.082 -19.987 1.00 23.88 82 GLU A C 1
ATOM 620 O O . GLU A 1 82 ? 7.052 -39.040 -20.558 1.00 23.88 82 GLU A O 1
ATOM 625 N N . ARG A 1 83 ? 8.013 -41.068 -20.612 1.00 22.36 83 ARG A N 1
ATOM 626 C CA . ARG A 1 83 ? 8.484 -41.108 -22.010 1.00 22.36 83 ARG A CA 1
ATOM 627 C C . ARG A 1 83 ? 7.354 -41.459 -23.009 1.00 22.36 83 ARG A C 1
ATOM 629 O O . ARG A 1 83 ? 6.281 -41.861 -22.579 1.00 22.36 83 ARG A O 1
ATOM 636 N N . PRO A 1 84 ? 7.591 -41.334 -24.335 1.00 26.53 84 PRO A N 1
ATOM 637 C CA . PRO A 1 84 ? 6.543 -41.173 -25.343 1.00 26.53 84 PRO A CA 1
ATOM 638 C C . PRO A 1 84 ? 6.079 -42.486 -25.995 1.00 26.53 84 PRO A C 1
ATOM 640 O O . PRO A 1 84 ? 6.877 -43.394 -26.219 1.00 26.53 84 PRO A O 1
ATOM 643 N N . SER A 1 85 ? 4.810 -42.518 -26.408 1.00 21.22 85 SER A N 1
ATOM 644 C CA . SER A 1 85 ? 4.257 -43.426 -27.431 1.00 21.22 85 SER A CA 1
ATOM 645 C C . SER A 1 85 ? 2.954 -42.810 -27.967 1.00 21.22 85 SER A C 1
ATOM 647 O O . SER A 1 85 ? 2.024 -42.592 -27.201 1.00 21.22 85 SER A O 1
ATOM 649 N N . GLU A 1 86 ? 2.958 -42.216 -29.160 1.00 19.72 86 GLU A N 1
ATOM 650 C CA . GLU A 1 86 ? 2.534 -42.809 -30.443 1.00 19.72 86 GLU A CA 1
ATOM 651 C C . GLU A 1 86 ? 1.030 -43.108 -30.608 1.00 19.72 86 GLU A C 1
ATOM 653 O O . GLU A 1 86 ? 0.445 -43.924 -29.900 1.00 19.72 86 GLU A O 1
ATOM 658 N N . SER A 1 87 ? 0.499 -42.552 -31.712 1.00 19.97 87 SER A N 1
ATOM 659 C CA . SER A 1 87 ? -0.741 -42.913 -32.426 1.00 19.97 87 SER A CA 1
ATOM 660 C C . SER A 1 87 ? -2.054 -42.440 -31.762 1.00 19.97 87 SER A C 1
ATOM 662 O O . SER A 1 87 ? -2.170 -42.423 -30.549 1.00 19.97 87 SER A O 1
ATOM 664 N N . SER A 1 88 ? -3.120 -42.036 -32.455 1.00 20.80 88 SER A N 1
ATOM 665 C CA . SER A 1 88 ? -3.442 -41.949 -33.880 1.00 20.80 88 SER A CA 1
ATOM 666 C C . SER A 1 88 ? -4.773 -41.189 -34.032 1.00 20.80 88 SER A C 1
ATOM 668 O O . SER A 1 88 ? -5.540 -41.116 -33.075 1.00 20.80 88 SER A O 1
ATOM 670 N N . THR A 1 89 ? -5.076 -40.767 -35.269 1.00 20.84 89 THR A N 1
ATOM 671 C CA . THR A 1 89 ? -6.415 -40.474 -35.853 1.00 20.84 89 THR A CA 1
ATOM 672 C C . THR A 1 89 ? -7.230 -39.325 -35.237 1.00 20.84 89 THR A C 1
ATOM 674 O O . THR A 1 89 ? -7.583 -39.364 -34.071 1.00 20.84 89 THR A O 1
ATOM 677 N N . GLY A 1 90 ? -7.558 -38.237 -35.945 1.00 19.95 90 GLY A N 1
ATOM 678 C CA . GLY A 1 90 ? -8.332 -38.141 -37.203 1.00 19.95 90 GLY A CA 1
ATOM 679 C C . GLY A 1 90 ? -9.656 -37.432 -36.847 1.00 19.95 90 GLY A C 1
ATOM 680 O O . GLY A 1 90 ? -10.279 -37.814 -35.868 1.00 19.95 90 GLY A O 1
ATOM 681 N N . PHE A 1 91 ? -10.079 -36.313 -37.439 1.00 19.95 91 PHE A N 1
ATOM 682 C CA . PHE A 1 91 ? -10.740 -36.143 -38.745 1.00 19.95 91 PHE A CA 1
ATOM 683 C C . PHE A 1 91 ? -11.030 -34.620 -38.889 1.00 19.95 91 PHE A C 1
ATOM 685 O O . PHE A 1 91 ? -11.481 -34.003 -37.933 1.00 19.95 91 PHE A O 1
ATOM 692 N N . LEU A 1 92 ? -10.535 -33.938 -39.931 1.00 19.47 92 LEU A N 1
ATOM 693 C CA . LEU A 1 92 ? -11.193 -33.560 -41.205 1.00 19.47 92 LEU A CA 1
ATOM 694 C C . LEU A 1 92 ? -12.029 -32.241 -41.206 1.00 19.47 92 LEU A C 1
ATOM 696 O O . LEU A 1 92 ? -13.115 -32.164 -40.646 1.00 19.47 92 LEU A O 1
ATOM 700 N N . PHE A 1 93 ? -11.440 -31.251 -41.906 1.00 20.14 93 PHE A N 1
ATOM 701 C CA . PHE A 1 93 ? -11.897 -30.041 -42.650 1.00 20.14 93 PHE A CA 1
ATOM 702 C C . PHE A 1 93 ? -13.293 -30.102 -43.338 1.00 20.14 93 PHE A C 1
ATOM 704 O O . PHE A 1 93 ? -13.826 -31.210 -43.388 1.00 20.14 93 PHE A O 1
ATOM 711 N N . PRO A 1 94 ? -13.884 -29.016 -43.941 1.00 25.75 94 PRO A N 1
ATOM 712 C CA . PRO A 1 94 ? -13.266 -27.917 -44.749 1.00 25.75 94 PRO A CA 1
ATOM 713 C C . PRO A 1 94 ? -13.839 -26.480 -44.545 1.00 25.75 94 PRO A C 1
ATOM 715 O O . PRO A 1 94 ? -14.870 -26.312 -43.911 1.00 25.75 94 PRO A O 1
ATOM 718 N N . LEU A 1 95 ? -13.148 -25.361 -44.840 1.00 21.28 95 LEU A N 1
ATOM 719 C CA . LEU A 1 95 ? -12.614 -24.775 -46.099 1.00 21.28 95 LEU A CA 1
ATOM 720 C C . LEU A 1 95 ? -13.694 -24.262 -47.086 1.00 21.28 95 LEU A C 1
ATOM 722 O O . LEU A 1 95 ? -14.344 -25.075 -47.728 1.00 21.28 95 LEU A O 1
ATOM 726 N N . ASP A 1 96 ? -13.820 -22.928 -47.216 1.00 21.92 96 ASP A N 1
ATOM 727 C CA . ASP A 1 96 ? -14.076 -22.144 -48.458 1.00 21.92 96 ASP A CA 1
ATOM 728 C C . ASP A 1 96 ? -13.965 -20.632 -48.101 1.00 21.92 96 ASP A C 1
ATOM 730 O O . ASP A 1 96 ? -14.590 -20.201 -47.136 1.00 21.92 96 ASP A O 1
ATOM 734 N N . VAL A 1 97 ? -13.020 -19.797 -48.571 1.00 21.50 97 VAL A N 1
ATOM 735 C CA . VAL A 1 97 ? -12.598 -19.303 -49.912 1.00 21.50 97 VAL A CA 1
ATOM 736 C C . VAL A 1 97 ? -13.487 -18.179 -50.480 1.00 21.50 97 VAL A C 1
ATOM 738 O O . VAL A 1 97 ? -14.674 -18.361 -50.716 1.00 21.50 97 VAL A O 1
ATOM 741 N N . GLY A 1 98 ? -12.857 -17.030 -50.785 1.00 21.86 98 GLY A N 1
ATOM 742 C CA . GLY A 1 98 ? -13.372 -15.988 -51.695 1.00 21.86 98 GLY A CA 1
ATOM 743 C C . GLY A 1 98 ? -13.030 -14.553 -51.256 1.00 21.86 98 GLY A C 1
ATOM 744 O O . GLY A 1 98 ? -13.787 -13.947 -50.515 1.00 21.86 98 GLY A O 1
ATOM 745 N N . ALA A 1 99 ? -11.822 -14.039 -51.515 1.00 23.30 99 ALA A N 1
ATOM 746 C CA . ALA A 1 99 ? -11.425 -13.280 -52.719 1.00 23.30 99 ALA A CA 1
ATOM 747 C C . ALA A 1 99 ? -11.657 -11.744 -52.638 1.00 23.30 99 ALA A C 1
ATOM 749 O O . ALA A 1 99 ? -12.767 -11.240 -52.764 1.00 23.30 99 ALA A O 1
ATOM 750 N N . GLN A 1 100 ? -10.548 -11.008 -52.480 1.00 24.03 100 GLN A N 1
ATOM 751 C CA . GLN A 1 100 ? -10.314 -9.620 -52.940 1.00 24.03 100 GLN A CA 1
ATOM 752 C C . GLN A 1 100 ? -10.336 -9.561 -54.495 1.00 24.03 100 GLN A C 1
ATOM 754 O O . GLN A 1 100 ? -10.132 -10.630 -55.079 1.00 24.03 100 GLN A O 1
ATOM 759 N N . PRO A 1 101 ? -10.500 -8.399 -55.200 1.00 31.27 101 PRO A N 1
ATOM 760 C CA . PRO A 1 101 ? -9.635 -7.207 -55.046 1.00 31.27 101 PRO A CA 1
ATOM 761 C C . PRO A 1 101 ? -10.174 -5.790 -55.426 1.00 31.27 101 PRO A C 1
ATOM 763 O O . PRO A 1 101 ? -11.155 -5.627 -56.135 1.00 31.27 101 PRO A O 1
ATOM 766 N N . LEU A 1 102 ? -9.419 -4.779 -54.951 1.00 23.64 102 LEU A N 1
ATOM 767 C CA . LEU A 1 102 ? -8.999 -3.485 -55.550 1.00 23.64 102 LEU A CA 1
ATOM 768 C C . LEU A 1 102 ? -9.965 -2.623 -56.399 1.00 23.64 102 LEU A C 1
ATOM 770 O O . LEU A 1 102 ? -10.368 -3.038 -57.478 1.00 23.64 102 LEU A O 1
ATOM 774 N N . LEU A 1 103 ? -10.113 -1.337 -56.019 1.00 24.52 103 LEU A N 1
ATOM 775 C CA . LEU A 1 103 ? -9.813 -0.141 -56.848 1.00 24.52 103 LEU A CA 1
ATOM 776 C C . LEU A 1 103 ? -10.144 1.176 -56.105 1.00 24.52 103 LEU A C 1
ATOM 778 O O . LEU A 1 103 ? -11.240 1.352 -55.583 1.00 24.52 103 LEU A O 1
ATOM 782 N N . ALA A 1 104 ? -9.190 2.114 -56.098 1.00 23.11 104 ALA A N 1
ATOM 783 C CA . ALA A 1 104 ? -9.417 3.548 -55.867 1.00 23.11 104 ALA A CA 1
ATOM 784 C C . ALA A 1 104 ? -9.789 4.226 -57.210 1.00 23.11 104 ALA A C 1
ATOM 786 O O . ALA A 1 104 ? -9.511 3.639 -58.261 1.00 23.11 104 ALA A O 1
ATOM 787 N N . PRO A 1 105 ? -10.373 5.445 -57.225 1.00 30.19 105 PRO A N 1
ATOM 788 C CA . PRO A 1 105 ? -9.524 6.640 -57.156 1.00 30.19 105 PRO A CA 1
ATOM 789 C C . PRO A 1 105 ? -10.123 7.863 -56.420 1.00 30.19 105 PRO A C 1
ATOM 791 O O . PRO A 1 105 ? -11.297 7.949 -56.083 1.00 30.19 105 PRO A O 1
ATOM 794 N N . SER A 1 106 ? -9.218 8.812 -56.203 1.00 25.45 106 SER A N 1
ATOM 795 C CA . SER A 1 106 ? -9.289 10.165 -55.640 1.00 25.45 106 SER A CA 1
ATOM 796 C C . SER A 1 106 ? -10.357 11.126 -56.186 1.00 25.45 106 SER A C 1
ATOM 798 O O . SER A 1 106 ? -10.499 11.226 -57.400 1.00 25.45 106 SER A O 1
ATOM 800 N N . THR A 1 107 ? -10.875 12.006 -55.314 1.00 24.52 107 THR A N 1
ATOM 801 C CA . THR A 1 107 ? -11.119 13.435 -55.619 1.00 24.52 107 THR A CA 1
ATOM 802 C C . THR A 1 107 ? -11.060 14.310 -54.361 1.00 24.52 107 THR A C 1
ATOM 804 O O . THR A 1 107 ? -11.604 13.973 -53.315 1.00 24.52 107 THR A O 1
ATOM 807 N N . SER A 1 108 ? -10.390 15.449 -54.517 1.00 24.20 108 SER A N 1
ATOM 808 C CA . SER A 1 108 ? -10.255 16.604 -53.628 1.00 24.20 108 SER A CA 1
ATOM 809 C C . SER A 1 108 ? -11.564 17.370 -53.392 1.00 24.20 108 SER A C 1
ATOM 811 O O . SER A 1 108 ? -12.329 17.559 -54.336 1.00 24.20 108 SER A O 1
ATOM 813 N N . GLY A 1 109 ? -11.746 17.933 -52.194 1.00 23.42 109 GLY A N 1
ATOM 814 C CA . GLY A 1 109 ? -12.783 18.928 -51.903 1.00 23.42 109 GLY A CA 1
ATOM 815 C C . GLY A 1 109 ? -12.596 19.565 -50.524 1.00 23.42 109 GLY A C 1
ATOM 816 O O . GLY A 1 109 ? -12.694 18.894 -49.506 1.00 23.42 109 GLY A O 1
ATOM 817 N N . SER A 1 110 ? -12.270 20.852 -50.523 1.00 22.69 110 SER A N 1
ATOM 818 C CA . SER A 1 110 ? -12.043 21.752 -49.389 1.00 22.69 110 SER A CA 1
ATOM 819 C C . SER A 1 110 ? -13.333 22.358 -48.809 1.00 22.69 110 SER A C 1
ATOM 821 O O . SER A 1 110 ? -14.287 22.542 -49.559 1.00 22.69 110 SER A O 1
ATOM 823 N N . TYR A 1 111 ? -13.231 22.816 -47.553 1.00 22.64 111 TYR A N 1
ATOM 824 C CA . TYR A 1 111 ? -13.968 23.889 -46.848 1.00 22.64 111 TYR A CA 1
ATOM 825 C C . TYR A 1 111 ? -14.828 23.530 -45.623 1.00 22.64 111 TYR A C 1
ATOM 827 O O . TYR A 1 111 ? -15.522 22.522 -45.558 1.00 22.64 111 TYR A O 1
ATOM 835 N N . GLU A 1 112 ? -14.659 24.429 -44.651 1.00 24.89 112 GLU A N 1
ATOM 836 C CA . GLU A 1 112 ? -15.102 24.537 -43.263 1.00 24.89 112 GLU A CA 1
ATOM 837 C C . GLU A 1 112 ? -16.618 24.705 -43.075 1.00 24.89 112 GLU A C 1
ATOM 839 O O . GLU A 1 112 ? -17.262 25.363 -43.883 1.00 24.89 112 GLU A O 1
ATOM 844 N N . ASP A 1 113 ? -17.147 24.174 -41.966 1.00 24.06 113 ASP A N 1
ATOM 845 C CA . ASP A 1 113 ? -17.917 24.879 -40.914 1.00 24.06 113 ASP A CA 1
ATOM 846 C C . ASP A 1 113 ? -18.255 23.810 -39.842 1.00 24.06 113 ASP A C 1
ATOM 848 O O . ASP A 1 113 ? -18.651 22.697 -40.170 1.00 24.06 113 ASP A O 1
ATOM 852 N N . GLY A 1 114 ? -18.047 23.955 -38.535 1.00 25.16 114 GLY A N 1
ATOM 853 C CA . GLY A 1 114 ? -18.226 25.153 -37.735 1.00 25.16 114 GLY A CA 1
ATOM 854 C C . GLY A 1 114 ? -19.555 25.089 -36.980 1.00 25.16 114 GLY A C 1
ATOM 855 O O . GLY A 1 114 ? -20.408 25.934 -37.198 1.00 25.16 114 GLY A O 1
ATOM 856 N N . GLN A 1 115 ? -19.755 24.125 -36.066 1.00 24.52 115 GLN A N 1
ATOM 857 C CA . GLN A 1 115 ? -20.682 24.344 -34.946 1.00 24.52 115 GLN A CA 1
ATOM 858 C C . GLN A 1 115 ? -20.409 23.452 -33.731 1.00 24.52 115 GLN A C 1
ATOM 860 O O . GLN A 1 115 ? -20.269 22.235 -33.795 1.00 24.52 115 GLN A O 1
ATOM 865 N N . SER A 1 116 ? -20.274 24.148 -32.608 1.00 24.03 116 SER A N 1
ATOM 866 C CA . SER A 1 116 ? -19.742 23.715 -31.327 1.00 24.03 116 SER A CA 1
ATOM 867 C C . SER A 1 116 ? -20.887 23.298 -30.403 1.00 24.03 116 SER A C 1
ATOM 869 O O . SER A 1 116 ? -21.699 24.138 -30.020 1.00 24.03 116 SER A O 1
ATOM 871 N N . LEU A 1 117 ? -20.928 22.027 -29.997 1.00 25.70 117 LEU A N 1
ATOM 872 C CA . LEU A 1 117 ? -21.692 21.577 -28.829 1.00 25.70 117 LEU A CA 1
ATOM 873 C C . LEU A 1 117 ? -20.900 21.945 -27.565 1.00 25.70 117 LEU A C 1
ATOM 875 O O . LEU A 1 117 ? -20.072 21.185 -27.067 1.00 25.70 117 LEU A O 1
ATOM 879 N N . LYS A 1 118 ? -21.109 23.175 -27.090 1.00 27.19 118 LYS A N 1
ATOM 880 C CA . LYS A 1 118 ? -20.767 23.601 -25.726 1.00 27.19 118 LYS A CA 1
ATOM 881 C C . LYS A 1 118 ? -21.917 23.224 -24.785 1.00 27.19 118 LYS A C 1
ATOM 883 O O . LYS A 1 118 ? -23.062 23.217 -25.220 1.00 27.19 118 LYS A O 1
ATOM 888 N N . TYR A 1 119 ? -21.567 23.022 -23.507 1.00 25.92 119 TYR A N 1
ATOM 889 C CA . TYR A 1 119 ? -22.411 22.730 -22.326 1.00 25.92 119 TYR A CA 1
ATOM 890 C C . TYR A 1 119 ? -22.708 21.221 -22.132 1.00 25.92 119 TYR A C 1
ATOM 892 O O . TYR A 1 119 ? -23.261 20.599 -23.021 1.00 25.92 119 TYR A O 1
ATOM 900 N N . LEU A 1 120 ? -22.372 20.528 -21.031 1.00 25.39 120 LEU A N 1
ATOM 901 C CA . LEU A 1 120 ? -21.916 20.896 -19.683 1.00 25.39 120 LEU A CA 1
ATOM 902 C C . LEU A 1 120 ? -20.957 19.824 -19.110 1.00 25.39 120 LEU A C 1
ATOM 904 O O . LEU A 1 120 ? -21.320 18.657 -19.020 1.00 25.39 120 LEU A O 1
ATOM 908 N N . ILE A 1 121 ? -19.785 20.239 -18.622 1.00 28.52 121 ILE A N 1
ATOM 909 C CA . ILE A 1 121 ? -18.977 19.516 -17.620 1.00 28.52 121 ILE A CA 1
ATOM 910 C C . ILE A 1 121 ? -18.526 20.578 -16.601 1.00 28.52 121 ILE A C 1
ATOM 912 O O . ILE A 1 121 ? -18.117 21.659 -17.034 1.00 28.52 121 ILE A O 1
ATOM 916 N N . PRO A 1 122 ? -18.598 20.355 -15.274 1.00 28.80 122 PRO A N 1
ATOM 917 C CA . PRO A 1 122 ? -18.142 21.337 -14.291 1.00 28.80 122 PRO A CA 1
ATOM 918 C C . PRO A 1 122 ? -16.640 21.640 -14.446 1.00 28.80 122 PRO A C 1
ATOM 920 O O . PRO A 1 122 ? -15.776 20.808 -14.186 1.00 28.80 122 PRO A O 1
ATOM 923 N N . VAL A 1 123 ? -16.338 22.871 -14.862 1.00 31.80 123 VAL A N 1
ATOM 924 C CA . VAL A 1 123 ? -15.028 23.391 -15.314 1.00 31.80 123 VAL A CA 1
ATOM 925 C C . VAL A 1 123 ? -14.009 23.610 -14.171 1.00 31.80 123 VAL A C 1
ATOM 927 O O . VAL A 1 123 ? -12.914 24.118 -14.391 1.00 31.80 123 VAL A O 1
ATOM 930 N N . ALA A 1 124 ? -14.309 23.209 -12.935 1.00 31.42 124 ALA A N 1
ATOM 931 C CA . ALA A 1 124 ? -13.494 23.584 -11.774 1.00 31.42 124 ALA A CA 1
ATOM 932 C C . ALA A 1 124 ? -12.165 22.806 -11.625 1.00 31.42 124 ALA A C 1
ATOM 934 O O . ALA A 1 124 ? -11.265 23.305 -10.960 1.00 31.42 124 ALA A O 1
ATOM 935 N N . TRP A 1 125 ? -12.018 21.619 -12.233 1.00 33.41 125 TRP A N 1
ATOM 936 C CA . TRP A 1 125 ? -10.814 20.770 -12.090 1.00 33.41 125 TRP A CA 1
ATOM 937 C C . TRP A 1 125 ? -9.841 20.840 -13.279 1.00 33.41 125 TRP A C 1
ATOM 939 O O . TRP A 1 125 ? -8.668 20.503 -13.142 1.00 33.41 125 TRP A O 1
ATOM 949 N N . LEU A 1 126 ? -10.297 21.293 -14.452 1.00 30.72 126 LEU A N 1
ATOM 950 C CA . LEU A 1 126 ? -9.440 21.434 -15.638 1.00 30.72 126 LEU A CA 1
ATOM 951 C C . LEU A 1 126 ? -8.573 22.700 -15.587 1.00 30.72 126 LEU A C 1
ATOM 953 O O . LEU A 1 126 ? -7.473 22.709 -16.133 1.00 30.72 126 LEU A O 1
ATOM 957 N N . SER A 1 127 ? -9.019 23.751 -14.893 1.00 30.94 127 SER A N 1
ATOM 958 C CA . SER A 1 127 ? -8.264 25.003 -14.742 1.00 30.94 127 SER A CA 1
ATOM 959 C C . SER A 1 127 ? -6.978 24.836 -13.923 1.00 30.94 127 SER A C 1
ATOM 961 O O . SER A 1 127 ? -6.004 25.548 -14.165 1.00 30.94 127 SER A O 1
ATOM 963 N N . THR A 1 128 ? -6.926 23.851 -13.023 1.00 35.56 128 THR A N 1
ATOM 964 C CA . THR A 1 128 ? -5.722 23.449 -12.277 1.00 35.56 128 THR A CA 1
ATOM 965 C C . THR A 1 128 ? -4.737 22.618 -13.106 1.00 35.56 128 THR A C 1
ATOM 967 O O . THR A 1 128 ? -3.589 22.465 -12.696 1.00 35.56 128 THR A O 1
ATOM 970 N N . LEU A 1 129 ? -5.141 22.113 -14.279 1.00 33.69 129 LEU A N 1
ATOM 971 C CA . LEU A 1 129 ? -4.306 21.286 -15.162 1.00 33.69 129 LEU A CA 1
ATOM 972 C C . LEU A 1 129 ? -3.675 22.070 -16.329 1.00 33.69 129 LEU A C 1
ATOM 974 O O . LEU A 1 129 ? -2.782 21.547 -16.991 1.00 33.69 129 LEU A O 1
ATOM 978 N N . THR A 1 130 ? -4.090 23.318 -16.587 1.00 28.62 130 THR A N 1
ATOM 979 C CA . THR A 1 130 ? -3.683 24.066 -17.796 1.00 28.62 130 THR A CA 1
ATOM 980 C C . THR A 1 130 ? -2.728 25.247 -17.584 1.00 28.62 130 THR A C 1
ATOM 982 O O . THR A 1 130 ? -2.440 25.958 -18.545 1.00 28.62 130 THR A O 1
ATOM 985 N N . SER A 1 131 ? -2.177 25.495 -16.389 1.00 26.94 131 SER A N 1
ATOM 986 C CA . SER A 1 131 ? -1.043 26.431 -16.203 1.00 26.94 131 SER A CA 1
ATOM 987 C C . SER A 1 131 ? -0.300 26.176 -14.883 1.00 26.94 131 SER A C 1
ATOM 989 O O . SER A 1 131 ? -0.966 25.952 -13.877 1.00 26.94 131 SER A O 1
ATOM 991 N N . PRO A 1 132 ? 1.053 26.203 -14.866 1.00 33.72 132 PRO A N 1
ATOM 992 C CA . PRO A 1 132 ? 1.892 27.109 -15.651 1.00 33.72 132 PRO A CA 1
ATOM 993 C C . PRO A 1 132 ? 2.713 26.397 -16.741 1.00 33.72 132 PRO A C 1
ATOM 995 O O . PRO A 1 132 ? 3.849 25.994 -16.523 1.00 33.72 132 PRO A O 1
ATOM 998 N N . LEU A 1 133 ? 2.187 26.344 -17.967 1.00 36.81 133 LEU A N 1
ATOM 999 C CA . LEU A 1 133 ? 2.962 25.962 -19.159 1.00 36.81 133 LEU A CA 1
ATOM 1000 C C . LEU A 1 133 ? 3.790 27.125 -19.744 1.00 36.81 133 LEU A C 1
ATOM 1002 O O . LEU A 1 133 ? 4.304 27.008 -20.849 1.00 36.81 133 LEU A O 1
ATOM 1006 N N . LYS A 1 134 ? 3.920 28.265 -19.047 1.00 28.97 134 LYS A N 1
ATOM 1007 C CA . LYS A 1 134 ? 4.551 29.468 -19.625 1.00 28.97 134 LYS A CA 1
ATOM 1008 C C . LYS A 1 134 ? 5.806 30.008 -18.941 1.00 28.97 134 LYS A C 1
ATOM 1010 O O . LYS A 1 134 ? 6.387 30.921 -19.501 1.00 28.97 134 LYS A O 1
ATOM 1015 N N . ASN A 1 135 ? 6.286 29.425 -17.840 1.00 28.31 135 ASN A N 1
ATOM 1016 C CA . ASN A 1 135 ? 7.533 29.869 -17.192 1.00 28.31 135 ASN A CA 1
ATOM 1017 C C . ASN A 1 135 ? 8.455 28.695 -16.815 1.00 28.31 135 ASN A C 1
ATOM 1019 O O . ASN A 1 135 ? 8.876 28.574 -15.667 1.00 28.31 135 ASN A O 1
ATOM 1023 N N . LEU A 1 136 ? 8.768 27.818 -17.772 1.00 30.80 136 LEU A N 1
ATOM 1024 C CA . LEU A 1 136 ? 9.877 26.875 -17.621 1.00 30.80 136 LEU A CA 1
ATOM 1025 C C . LEU A 1 136 ? 11.106 27.452 -18.330 1.00 30.80 136 LEU A C 1
ATOM 1027 O O . LEU A 1 136 ? 11.150 27.522 -19.556 1.00 30.80 136 LEU A O 1
ATOM 1031 N N . SER A 1 137 ? 12.095 27.880 -17.543 1.00 26.98 137 SER A N 1
ATOM 1032 C CA . SER A 1 137 ? 13.467 28.048 -18.026 1.00 26.98 137 SER A CA 1
ATOM 1033 C C . SER A 1 137 ? 13.974 26.726 -18.625 1.00 26.98 137 SER A C 1
ATOM 1035 O O . SER A 1 137 ? 13.608 25.657 -18.130 1.00 26.98 137 SER A O 1
ATOM 1037 N N . PRO A 1 138 ? 14.835 26.760 -19.656 1.00 31.56 138 PRO A N 1
ATOM 1038 C CA . PRO A 1 138 ? 15.327 25.564 -20.322 1.00 31.56 138 PRO A CA 1
ATOM 1039 C C . PRO A 1 138 ? 16.478 24.958 -19.509 1.00 31.56 138 PRO A C 1
ATOM 1041 O O . PRO A 1 138 ? 17.648 25.204 -19.782 1.00 31.56 138 PRO A O 1
ATOM 1044 N N . ALA A 1 139 ? 16.158 24.178 -18.483 1.00 32.06 139 ALA A N 1
ATOM 1045 C CA . ALA A 1 139 ? 17.104 23.265 -17.853 1.00 32.06 139 ALA A CA 1
ATOM 1046 C C . ALA A 1 139 ? 16.331 22.059 -17.303 1.00 32.06 139 ALA A C 1
ATOM 1048 O O . ALA A 1 139 ? 15.317 22.238 -16.638 1.00 32.06 139 ALA A O 1
ATOM 1049 N N . PHE A 1 140 ? 16.840 20.855 -17.583 1.00 35.28 140 PHE A N 1
ATOM 1050 C CA . PHE A 1 140 ? 16.344 19.517 -17.210 1.00 35.28 140 PHE A CA 1
ATOM 1051 C C . PHE A 1 140 ? 15.384 18.830 -18.201 1.00 35.28 140 PHE A C 1
ATOM 1053 O O . PHE A 1 140 ? 14.159 18.894 -18.137 1.00 35.28 140 PHE A O 1
ATOM 1060 N N . SER A 1 141 ? 16.008 18.074 -19.109 1.00 35.66 141 SER A N 1
ATOM 1061 C CA . SER A 1 141 ? 15.409 17.129 -20.055 1.00 35.66 141 SER A CA 1
ATOM 1062 C C . SER A 1 141 ? 14.956 15.824 -19.368 1.00 35.66 141 SER A C 1
ATOM 1064 O O . SER A 1 141 ? 15.406 14.740 -19.727 1.00 35.66 141 SER A O 1
ATOM 1066 N N . THR A 1 142 ? 14.051 15.897 -18.391 1.00 40.81 142 THR A N 1
ATOM 1067 C CA . THR A 1 142 ? 13.342 14.714 -17.846 1.00 40.81 142 THR A CA 1
ATOM 1068 C C . THR A 1 142 ? 11.943 14.533 -18.448 1.00 40.81 142 THR A C 1
ATOM 1070 O O . THR A 1 142 ? 11.276 13.534 -18.194 1.00 40.81 142 THR A O 1
ATOM 1073 N N . GLN A 1 143 ? 11.498 15.461 -19.306 1.00 46.62 143 GLN A N 1
ATOM 1074 C CA . GLN A 1 143 ? 10.185 15.392 -19.965 1.00 46.62 143 GLN A CA 1
ATOM 1075 C C . GLN A 1 143 ? 10.133 14.405 -21.148 1.00 46.62 143 GLN A C 1
ATOM 1077 O O . GLN A 1 143 ? 9.052 13.917 -21.484 1.00 46.62 143 GLN A O 1
ATOM 1082 N N . ASN A 1 144 ? 11.284 14.028 -21.716 1.00 51.94 144 ASN A N 1
ATOM 1083 C CA . ASN A 1 144 ? 11.385 13.122 -22.864 1.00 51.94 144 ASN A CA 1
ATOM 1084 C C . ASN A 1 144 ? 11.784 11.702 -22.436 1.00 51.94 144 ASN A C 1
ATOM 1086 O O . ASN A 1 144 ? 12.807 11.178 -22.872 1.00 51.94 144 ASN A O 1
ATOM 1090 N N . ILE A 1 145 ? 10.993 11.062 -21.571 1.00 60.16 145 ILE A N 1
ATOM 1091 C CA . ILE A 1 145 ? 11.081 9.601 -21.448 1.00 60.16 145 ILE A CA 1
ATOM 1092 C C . ILE A 1 145 ? 10.540 9.036 -22.762 1.00 60.16 145 ILE A C 1
ATOM 1094 O O . ILE A 1 145 ? 9.327 9.061 -22.988 1.00 60.16 145 ILE A O 1
ATOM 1098 N N . ALA A 1 146 ? 11.443 8.599 -23.643 1.00 60.44 146 ALA A N 1
ATOM 1099 C CA . ALA A 1 146 ? 11.067 7.878 -24.849 1.00 60.44 146 ALA A CA 1
ATOM 1100 C C . ALA A 1 146 ? 10.266 6.640 -24.427 1.00 60.44 146 ALA A C 1
ATOM 1102 O O . ALA A 1 146 ? 10.675 5.930 -23.510 1.00 60.44 146 ALA A O 1
ATOM 1103 N N . LEU A 1 147 ? 9.115 6.415 -25.053 1.00 69.56 147 LEU A N 1
ATOM 1104 C CA . LEU A 1 147 ? 8.339 5.191 -24.861 1.00 69.56 147 LEU A CA 1
ATOM 1105 C C . LEU A 1 147 ? 8.692 4.195 -25.964 1.00 69.56 147 LEU A C 1
ATOM 1107 O O . LEU A 1 147 ? 9.188 4.588 -27.022 1.00 69.56 147 LEU A O 1
ATOM 1111 N N . SER A 1 148 ? 8.431 2.915 -25.711 1.00 64.19 148 SER A N 1
ATOM 1112 C CA . SER A 1 148 ? 8.636 1.866 -26.710 1.00 64.19 148 SER A CA 1
ATOM 1113 C C . SER A 1 148 ? 7.882 2.175 -28.021 1.00 64.19 148 SER A C 1
ATOM 1115 O O . SER A 1 148 ? 6.709 2.551 -27.960 1.00 64.19 148 SER A O 1
ATOM 1117 N N . PRO A 1 149 ? 8.486 1.988 -29.212 1.00 59.97 149 PRO A N 1
ATOM 1118 C CA . PRO A 1 149 ? 7.823 2.229 -30.501 1.00 59.97 149 PRO A CA 1
ATOM 1119 C C . PRO A 1 149 ? 6.604 1.335 -30.757 1.00 59.97 149 PRO A C 1
ATOM 1121 O O . PRO A 1 149 ? 5.746 1.678 -31.565 1.00 59.97 149 PRO A O 1
ATOM 1124 N N . SER A 1 150 ? 6.518 0.189 -30.076 1.00 61.75 150 SER A N 1
ATOM 1125 C CA . SER A 1 150 ? 5.358 -0.711 -30.126 1.00 61.75 150 SER A CA 1
ATOM 1126 C C . SER A 1 150 ? 4.135 -0.148 -29.395 1.00 61.75 150 SER A C 1
ATOM 1128 O O . SER A 1 150 ? 3.033 -0.682 -29.522 1.00 61.75 150 SER A O 1
ATOM 1130 N N . PHE A 1 151 ? 4.309 0.940 -28.643 1.00 65.94 151 PHE A N 1
ATOM 1131 C CA . PHE A 1 151 ? 3.271 1.548 -27.835 1.00 65.94 151 PHE A CA 1
ATOM 1132 C C . PHE A 1 151 ? 2.567 2.684 -28.592 1.00 65.94 151 PHE A C 1
ATOM 1134 O O . PHE A 1 151 ? 3.076 3.801 -28.695 1.00 65.94 151 PHE A O 1
ATOM 1141 N N . THR A 1 152 ? 1.366 2.413 -29.112 1.00 66.38 152 THR A N 1
ATOM 1142 C CA . THR A 1 152 ? 0.529 3.449 -29.744 1.00 66.38 152 THR A CA 1
ATOM 1143 C C . THR A 1 152 ? -0.144 4.296 -28.664 1.00 66.38 152 THR A C 1
ATOM 1145 O O . THR A 1 152 ? -0.906 3.774 -27.856 1.00 66.38 152 THR A O 1
ATOM 1148 N N . GLN A 1 153 ? 0.129 5.601 -28.643 1.00 70.25 153 GLN A N 1
ATOM 1149 C CA . GLN A 1 153 ? -0.438 6.531 -27.662 1.00 70.25 153 GLN A CA 1
ATOM 1150 C C . GLN A 1 153 ? -1.710 7.174 -28.224 1.00 70.25 153 GLN A C 1
ATOM 1152 O O . GLN A 1 153 ? -1.632 7.982 -29.149 1.00 70.25 153 GLN A O 1
ATOM 1157 N N . THR A 1 154 ? -2.878 6.848 -27.671 1.00 81.00 154 THR A N 1
ATOM 1158 C CA . THR A 1 154 ? -4.086 7.657 -27.871 1.00 81.00 154 THR A CA 1
ATOM 1159 C C . THR A 1 154 ? -4.156 8.756 -26.803 1.00 81.00 154 THR A C 1
ATOM 1161 O O . THR A 1 154 ? -3.310 8.855 -25.907 1.00 81.00 154 THR A O 1
ATOM 1164 N N . ILE A 1 155 ? -5.170 9.620 -26.890 1.00 83.31 155 ILE A N 1
ATOM 1165 C CA . ILE A 1 155 ? -5.402 10.694 -25.911 1.00 83.31 155 ILE A CA 1
ATOM 1166 C C . ILE A 1 155 ? -5.569 10.119 -24.493 1.00 83.31 155 ILE A C 1
ATOM 1168 O O . ILE A 1 155 ? -5.103 10.722 -23.525 1.00 83.31 155 ILE A O 1
ATOM 1172 N N . THR A 1 156 ? -6.180 8.938 -24.368 1.00 87.19 156 THR A N 1
ATOM 1173 C CA . THR A 1 156 ? -6.412 8.269 -23.084 1.00 87.19 156 THR A CA 1
ATOM 1174 C C . THR A 1 156 ? -5.103 7.818 -22.428 1.00 87.19 156 THR A C 1
ATOM 1176 O O . THR A 1 156 ? -4.897 8.078 -21.242 1.00 87.19 156 THR A O 1
ATOM 1179 N N . GLU A 1 157 ? -4.176 7.209 -23.175 1.00 88.38 157 GLU A N 1
ATOM 1180 C CA . GLU A 1 157 ? -2.872 6.796 -22.641 1.00 88.38 157 GLU A CA 1
ATOM 1181 C C . GLU A 1 157 ? -2.001 8.007 -22.287 1.00 88.38 157 GLU A C 1
ATOM 1183 O O . GLU A 1 157 ? -1.313 7.988 -21.265 1.00 88.38 157 GLU A O 1
ATOM 1188 N N . LEU A 1 158 ? -2.074 9.090 -23.072 1.00 88.94 158 LEU A N 1
ATOM 1189 C CA . LEU A 1 158 ? -1.398 10.353 -22.754 1.00 88.94 158 LEU A CA 1
ATOM 1190 C C . LEU A 1 158 ? -1.909 10.958 -21.440 1.00 88.94 158 LEU A C 1
ATOM 1192 O O . LEU A 1 158 ? -1.107 11.359 -20.594 1.00 88.94 158 LEU A O 1
ATOM 1196 N N . GLN A 1 159 ? -3.231 10.989 -21.236 1.00 90.44 159 GLN A N 1
ATOM 1197 C CA . GLN A 1 159 ? -3.826 11.445 -19.977 1.00 90.44 159 GLN A CA 1
ATOM 1198 C C . GLN A 1 159 ? -3.404 10.570 -18.795 1.00 90.44 159 GLN A C 1
ATOM 1200 O O . GLN A 1 159 ? -3.028 11.103 -17.752 1.00 90.44 159 GLN A O 1
ATOM 1205 N N . ALA A 1 160 ? -3.421 9.246 -18.950 1.00 93.00 160 ALA A N 1
ATOM 1206 C CA . ALA A 1 160 ? -3.010 8.322 -17.898 1.00 93.00 160 ALA A CA 1
ATOM 1207 C C . ALA A 1 160 ? -1.532 8.484 -17.523 1.00 93.00 160 ALA A C 1
ATOM 1209 O O . ALA A 1 160 ? -1.193 8.515 -16.340 1.00 93.00 160 ALA A O 1
ATOM 1210 N N . LEU A 1 161 ? -0.652 8.651 -18.513 1.00 92.19 161 LEU A N 1
ATOM 1211 C CA . LEU A 1 161 ? 0.769 8.881 -18.277 1.00 92.19 161 LEU A CA 1
ATOM 1212 C C . LEU A 1 161 ? 1.019 10.229 -17.593 1.00 92.19 161 LEU A C 1
ATOM 1214 O O . LEU A 1 161 ? 1.831 10.315 -16.671 1.00 92.19 161 LEU A O 1
ATOM 1218 N N . GLN A 1 162 ? 0.301 11.277 -17.999 1.00 91.75 162 GLN A N 1
ATOM 1219 C CA . GLN A 1 162 ? 0.379 12.579 -17.342 1.00 91.75 162 GLN A CA 1
ATOM 1220 C C . GLN A 1 162 ? -0.123 12.506 -15.894 1.00 91.75 162 GLN A C 1
ATOM 1222 O O . GLN A 1 162 ? 0.520 13.045 -14.990 1.00 91.75 162 GLN A O 1
ATOM 1227 N N . TYR A 1 163 ? -1.230 11.801 -15.658 1.00 93.56 163 TYR A N 1
ATOM 1228 C CA . TYR A 1 163 ? -1.760 11.540 -14.321 1.00 93.56 163 TYR A CA 1
ATOM 1229 C C . TYR A 1 163 ? -0.745 10.788 -13.451 1.00 93.56 163 TYR A C 1
ATOM 1231 O O . TYR A 1 163 ? -0.500 11.177 -12.306 1.00 93.56 163 TYR A O 1
ATOM 1239 N N . TYR A 1 164 ? -0.076 9.778 -14.012 1.00 94.69 164 TYR A N 1
ATOM 1240 C CA . TYR A 1 164 ? 0.991 9.045 -13.336 1.00 94.69 164 TYR A CA 1
ATOM 1241 C C . TYR A 1 164 ? 2.201 9.924 -12.993 1.00 94.69 164 TYR A C 1
ATOM 1243 O O . TYR A 1 164 ? 2.781 9.811 -11.918 1.00 94.69 164 TYR A O 1
ATOM 1251 N N . ARG A 1 165 ? 2.593 10.832 -13.887 1.00 92.56 165 ARG A N 1
ATOM 1252 C CA . ARG A 1 165 ? 3.748 11.719 -13.676 1.00 92.56 165 ARG A CA 1
ATOM 1253 C C . ARG A 1 165 ? 3.499 12.831 -12.660 1.00 92.56 165 ARG A C 1
ATOM 1255 O O . ARG A 1 165 ? 4.457 13.459 -12.224 1.00 92.56 165 ARG A O 1
ATOM 1262 N N . THR A 1 166 ? 2.244 13.100 -12.302 1.00 90.44 166 THR A N 1
ATOM 1263 C CA . THR A 1 166 ? 1.887 14.294 -11.517 1.00 90.44 166 THR A CA 1
ATOM 1264 C C . THR A 1 166 ? 1.094 13.997 -10.251 1.00 90.44 166 THR A C 1
ATOM 1266 O O . THR A 1 166 ? 1.424 14.541 -9.200 1.00 90.44 166 THR A O 1
ATOM 1269 N N . HIS A 1 167 ? 0.068 13.147 -10.317 1.00 90.69 167 HIS A N 1
ATOM 1270 C CA . HIS A 1 167 ? -0.892 12.974 -9.227 1.00 90.69 167 HIS A CA 1
ATOM 1271 C C . HIS A 1 167 ? -0.808 11.598 -8.568 1.00 90.69 167 HIS A C 1
ATOM 1273 O O . HIS A 1 167 ? -0.702 11.527 -7.345 1.00 90.69 167 HIS A O 1
ATOM 1279 N N . PHE A 1 168 ? -0.787 10.512 -9.348 1.00 92.44 168 PHE A N 1
ATOM 1280 C CA . PHE A 1 168 ? -0.806 9.137 -8.825 1.00 92.44 168 PHE A CA 1
ATOM 1281 C C . PHE A 1 168 ? 0.226 8.879 -7.703 1.00 92.44 168 PHE A C 1
ATOM 1283 O O . PHE A 1 168 ? -0.159 8.352 -6.657 1.00 92.44 168 PHE A O 1
ATOM 1290 N N . PRO A 1 169 ? 1.507 9.299 -7.820 1.00 92.38 169 PRO A N 1
ATOM 1291 C CA . PRO A 1 169 ? 2.516 9.052 -6.791 1.00 92.38 169 PRO A CA 1
ATOM 1292 C C . PRO A 1 169 ? 2.192 9.774 -5.486 1.00 92.38 169 PRO A C 1
ATOM 1294 O O . PRO A 1 169 ? 2.466 9.257 -4.404 1.00 92.38 169 PRO A O 1
ATOM 1297 N N . THR A 1 170 ? 1.562 10.948 -5.577 1.00 90.69 170 THR A N 1
ATOM 1298 C CA . THR A 1 170 ? 1.206 11.755 -4.408 1.00 90.69 170 THR A CA 1
ATOM 1299 C C . THR A 1 170 ? 0.170 11.060 -3.530 1.00 90.69 170 THR A C 1
ATOM 1301 O O . THR A 1 170 ? 0.121 11.313 -2.334 1.00 90.69 170 THR A O 1
ATOM 1304 N N . LEU A 1 171 ? -0.604 10.113 -4.062 1.00 87.81 171 LEU A N 1
ATOM 1305 C CA . LEU A 1 171 ? -1.559 9.343 -3.264 1.00 87.81 171 LEU A CA 1
ATOM 1306 C C . LEU A 1 171 ? -0.868 8.343 -2.325 1.00 87.81 171 LEU A C 1
ATOM 1308 O O . LEU A 1 171 ? -1.400 8.020 -1.266 1.00 87.81 171 LEU A O 1
ATOM 1312 N N . ALA A 1 172 ? 0.332 7.876 -2.685 1.00 84.06 172 ALA A N 1
ATOM 1313 C CA . ALA A 1 172 ? 1.068 6.853 -1.942 1.00 84.06 172 ALA A CA 1
ATOM 1314 C C . ALA A 1 172 ? 2.263 7.412 -1.155 1.00 84.06 172 ALA A C 1
ATOM 1316 O O . ALA A 1 172 ? 2.577 6.915 -0.074 1.00 84.06 172 ALA A O 1
ATOM 1317 N N . VAL A 1 173 ? 2.933 8.444 -1.677 1.00 89.25 173 VAL A N 1
ATOM 1318 C CA . VAL A 1 173 ? 4.143 9.021 -1.078 1.00 89.25 173 VAL A CA 1
ATOM 1319 C C . VAL A 1 173 ? 4.045 10.539 -0.943 1.00 89.25 173 VAL A C 1
ATOM 1321 O O . VAL A 1 173 ? 3.291 11.207 -1.644 1.00 89.25 173 VAL A O 1
ATOM 1324 N N . THR A 1 174 ? 4.839 11.087 -0.027 1.00 91.38 174 THR A N 1
ATOM 1325 C CA . THR A 1 174 ? 5.002 12.536 0.200 1.00 91.38 174 THR A CA 1
ATOM 1326 C C . THR A 1 174 ? 6.301 13.088 -0.390 1.00 91.38 174 THR A C 1
ATOM 1328 O O . THR A 1 174 ? 6.575 14.276 -0.250 1.00 91.38 174 THR A O 1
ATOM 1331 N N . LYS A 1 175 ? 7.137 12.225 -0.991 1.00 92.81 175 LYS A N 1
ATOM 1332 C CA . LYS A 1 175 ? 8.382 12.630 -1.661 1.00 92.81 175 LYS A CA 1
ATOM 1333 C C . LYS A 1 175 ? 8.034 13.508 -2.859 1.00 92.81 175 LYS A C 1
ATOM 1335 O O . LYS A 1 175 ? 6.996 13.296 -3.490 1.00 92.81 175 LYS A O 1
ATOM 1340 N N . ASN A 1 176 ? 8.922 14.437 -3.197 1.00 91.62 176 ASN A N 1
ATOM 1341 C CA . ASN A 1 176 ? 8.862 15.134 -4.472 1.00 91.62 176 ASN A CA 1
ATOM 1342 C C . ASN A 1 176 ? 8.724 14.114 -5.614 1.00 91.62 176 ASN A C 1
ATOM 1344 O O . ASN A 1 176 ? 9.518 13.177 -5.714 1.00 91.62 176 ASN A O 1
ATOM 1348 N N . VAL A 1 177 ? 7.689 14.272 -6.444 1.00 92.00 177 VAL A N 1
ATOM 1349 C CA . VAL A 1 177 ? 7.337 13.282 -7.469 1.00 92.00 177 VAL A CA 1
ATOM 1350 C C . VAL A 1 177 ? 8.502 13.056 -8.422 1.00 92.00 177 VAL A C 1
ATOM 1352 O O . VAL A 1 177 ? 8.820 11.899 -8.691 1.00 92.00 177 VAL A O 1
ATOM 1355 N N . LEU A 1 178 ? 9.173 14.133 -8.845 1.00 91.06 178 LEU A N 1
ATOM 1356 C CA . LEU A 1 178 ? 10.304 14.086 -9.774 1.00 91.06 178 LEU A CA 1
ATOM 1357 C C . LEU A 1 178 ? 11.401 13.132 -9.290 1.00 91.06 178 LEU A C 1
ATOM 1359 O O . LEU A 1 178 ? 11.919 12.349 -10.072 1.00 91.06 178 LEU A O 1
ATOM 1363 N N . TRP A 1 179 ? 11.682 13.166 -7.992 1.00 93.75 179 TRP A N 1
ATOM 1364 C CA . TRP A 1 179 ? 12.762 12.433 -7.338 1.00 93.75 179 TRP A CA 1
ATOM 1365 C C . TRP A 1 179 ? 12.299 11.123 -6.692 1.00 93.75 179 TRP A C 1
ATOM 1367 O O . TRP A 1 179 ? 13.044 10.479 -5.960 1.00 93.75 179 TRP A O 1
ATOM 1377 N N . SER A 1 180 ? 11.051 10.716 -6.926 1.00 93.06 180 SER A N 1
ATOM 1378 C CA . SER A 1 180 ? 10.450 9.559 -6.267 1.00 93.06 180 SER A CA 1
ATOM 1379 C C . SER A 1 180 ? 10.779 8.236 -6.961 1.00 93.06 180 SER A C 1
ATOM 1381 O O . SER A 1 180 ? 11.060 8.172 -8.157 1.00 93.06 180 SER A O 1
ATOM 1383 N N . THR A 1 181 ? 10.619 7.134 -6.225 1.00 93.38 181 THR A N 1
ATOM 1384 C CA . THR A 1 181 ? 10.717 5.772 -6.773 1.00 93.38 181 THR A CA 1
ATOM 1385 C C . THR A 1 181 ? 9.737 5.532 -7.931 1.00 93.38 181 THR A C 1
ATOM 1387 O O . THR A 1 181 ? 10.059 4.772 -8.834 1.00 93.38 181 THR A O 1
ATOM 1390 N N . HIS A 1 182 ? 8.580 6.207 -7.966 1.00 94.38 182 HIS A N 1
ATOM 1391 C CA . HIS A 1 182 ? 7.653 6.101 -9.101 1.00 94.38 182 HIS A CA 1
ATOM 1392 C C . HIS A 1 182 ? 8.315 6.567 -10.408 1.00 94.38 182 HIS A C 1
ATOM 1394 O O . HIS A 1 182 ? 8.148 5.936 -11.447 1.00 94.38 182 HIS A O 1
ATOM 1400 N N . MET A 1 183 ? 9.112 7.640 -10.363 1.00 93.81 183 MET A N 1
ATOM 1401 C CA . MET A 1 183 ? 9.831 8.127 -11.544 1.00 93.81 183 MET A CA 1
ATOM 1402 C C . MET A 1 183 ? 11.029 7.246 -11.905 1.00 93.81 183 MET A C 1
ATOM 1404 O O . MET A 1 183 ? 11.292 7.054 -13.090 1.00 93.81 183 MET A O 1
ATOM 1408 N N . VAL A 1 184 ? 11.694 6.638 -10.916 1.00 91.75 184 VAL A N 1
ATOM 1409 C CA . VAL A 1 184 ? 12.729 5.616 -11.162 1.00 91.75 184 VAL A CA 1
ATOM 1410 C C . VAL A 1 184 ? 12.138 4.419 -11.916 1.00 91.75 184 VAL A C 1
ATOM 1412 O O . VAL A 1 184 ? 12.664 4.032 -12.958 1.00 91.75 184 VAL A O 1
ATOM 1415 N N . ILE A 1 185 ? 11.005 3.886 -11.443 1.00 92.56 185 ILE A N 1
ATOM 1416 C CA . ILE A 1 185 ? 10.307 2.762 -12.087 1.00 92.56 185 ILE A CA 1
ATOM 1417 C C . ILE A 1 185 ? 9.833 3.150 -13.488 1.00 92.56 185 ILE A C 1
ATOM 1419 O O . ILE A 1 185 ? 9.999 2.368 -14.417 1.00 92.56 185 ILE A O 1
ATOM 1423 N N . LEU A 1 186 ? 9.290 4.357 -13.677 1.00 92.94 186 LEU A N 1
ATOM 1424 C CA . LEU A 1 186 ? 8.875 4.819 -15.003 1.00 92.94 186 LEU A CA 1
ATOM 1425 C C . LEU A 1 186 ? 10.056 4.926 -15.971 1.00 92.94 186 LEU A C 1
ATOM 1427 O O . LEU A 1 186 ? 9.936 4.502 -17.117 1.00 92.94 186 LEU A O 1
ATOM 1431 N N . ARG A 1 187 ? 11.195 5.475 -15.532 1.00 89.50 187 ARG A N 1
ATOM 1432 C CA . ARG A 1 187 ? 12.404 5.569 -16.363 1.00 89.50 187 ARG A CA 1
ATOM 1433 C C . ARG A 1 187 ? 12.866 4.179 -16.796 1.00 89.50 187 ARG A C 1
ATOM 1435 O O . ARG A 1 187 ? 13.158 3.994 -17.974 1.00 89.50 187 ARG A O 1
ATOM 1442 N N . HIS A 1 188 ? 12.865 3.222 -15.871 1.00 87.38 188 HIS A N 1
ATOM 1443 C CA . HIS A 1 188 ? 13.247 1.837 -16.135 1.00 87.38 188 HIS A CA 1
ATOM 1444 C C . HIS A 1 188 ? 12.259 1.127 -17.077 1.00 87.38 188 HIS A C 1
ATOM 1446 O O . HIS A 1 188 ? 12.637 0.687 -18.157 1.00 87.38 188 HIS A O 1
ATOM 1452 N N . GLY A 1 189 ? 10.977 1.098 -16.713 1.00 88.19 189 GLY A N 1
ATOM 1453 C CA . GLY A 1 189 ? 9.945 0.326 -17.406 1.00 88.19 189 GLY A CA 1
ATOM 1454 C C . GLY A 1 189 ? 9.392 0.965 -18.681 1.00 88.19 189 GLY A C 1
ATOM 1455 O O . GLY A 1 189 ? 8.625 0.323 -19.388 1.00 88.19 189 GLY A O 1
ATOM 1456 N N . SER A 1 190 ? 9.762 2.209 -19.010 1.00 88.19 190 SER A N 1
ATOM 1457 C CA . SER A 1 190 ? 9.230 2.939 -20.180 1.00 88.19 190 SER A CA 1
ATOM 1458 C C . SER A 1 190 ? 9.417 2.237 -21.528 1.00 88.19 190 SER A C 1
ATOM 1460 O O . SER A 1 190 ? 8.641 2.458 -22.464 1.00 88.19 190 SER A O 1
ATOM 1462 N N . GLN A 1 191 ? 10.445 1.397 -21.628 1.00 87.12 191 GLN A N 1
ATOM 1463 C CA . GLN A 1 191 ? 10.761 0.621 -22.824 1.00 87.12 191 GLN A CA 1
ATOM 1464 C C . GLN A 1 191 ? 10.127 -0.772 -22.812 1.00 87.12 191 GLN A C 1
ATOM 1466 O O . GLN A 1 191 ? 10.030 -1.395 -23.870 1.00 87.12 191 GLN A O 1
ATOM 1471 N N . ASN A 1 192 ? 9.662 -1.244 -21.653 1.00 92.06 192 ASN A N 1
ATOM 1472 C CA . ASN A 1 192 ? 9.035 -2.546 -21.506 1.00 92.06 192 ASN A CA 1
ATOM 1473 C C . ASN A 1 192 ? 7.504 -2.428 -21.678 1.00 92.06 192 ASN A C 1
ATOM 1475 O O . ASN A 1 192 ? 6.828 -1.830 -20.830 1.00 92.06 192 ASN A O 1
ATOM 1479 N N . PRO A 1 193 ? 6.908 -3.015 -22.737 1.00 92.81 193 PRO A N 1
ATOM 1480 C CA . PRO A 1 193 ? 5.473 -2.887 -22.974 1.00 92.81 193 PRO A CA 1
ATOM 1481 C C . PRO A 1 193 ? 4.615 -3.499 -21.858 1.00 92.81 193 PRO A C 1
ATOM 1483 O O . PRO A 1 193 ? 3.577 -2.930 -21.530 1.00 92.81 193 PRO A O 1
ATOM 1486 N N . MET A 1 194 ? 5.048 -4.598 -21.227 1.00 95.00 194 MET A N 1
ATOM 1487 C CA . MET A 1 194 ? 4.330 -5.228 -20.108 1.00 95.00 194 MET A CA 1
ATOM 1488 C C . MET A 1 194 ? 4.164 -4.243 -18.946 1.00 95.00 194 MET A C 1
ATOM 1490 O O . MET A 1 194 ? 3.049 -4.032 -18.458 1.00 95.00 194 MET A O 1
ATOM 1494 N N . VAL A 1 195 ? 5.264 -3.600 -18.538 1.00 96.25 195 VAL A N 1
ATOM 1495 C CA . VAL A 1 195 ? 5.256 -2.619 -17.444 1.00 96.25 195 VAL A CA 1
ATOM 1496 C C . VAL A 1 195 ? 4.381 -1.427 -17.812 1.00 96.25 195 VAL A C 1
ATOM 1498 O O . VAL A 1 195 ? 3.547 -1.013 -17.007 1.00 96.25 195 VAL A O 1
ATOM 1501 N N . MET A 1 196 ? 4.504 -0.910 -19.037 1.00 95.25 196 MET A N 1
ATOM 1502 C CA . MET A 1 196 ? 3.699 0.224 -19.496 1.00 95.25 196 MET A CA 1
ATOM 1503 C C . MET A 1 196 ? 2.202 -0.091 -19.544 1.00 95.25 196 MET A C 1
ATOM 1505 O O . MET A 1 196 ? 1.400 0.721 -19.083 1.00 95.25 196 MET A O 1
ATOM 1509 N N . HIS A 1 197 ? 1.806 -1.269 -20.032 1.00 96.12 197 HIS A N 1
ATOM 1510 C CA . HIS A 1 197 ? 0.409 -1.699 -20.016 1.00 96.12 197 HIS A CA 1
ATOM 1511 C C . HIS A 1 197 ? -0.150 -1.733 -18.587 1.00 96.12 197 HIS A C 1
ATOM 1513 O O . HIS A 1 197 ? -1.207 -1.157 -18.329 1.00 96.12 197 HIS A O 1
ATOM 1519 N 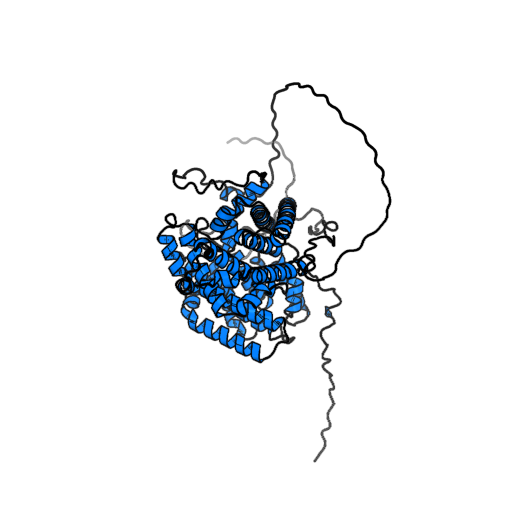N . LEU A 1 198 ? 0.560 -2.335 -17.632 1.00 97.88 198 LEU A N 1
ATOM 1520 C CA . LEU A 1 198 ? 0.066 -2.435 -16.255 1.00 97.88 198 LEU A CA 1
ATOM 1521 C C . LEU A 1 198 ? 0.100 -1.095 -15.508 1.00 97.88 198 LEU A C 1
ATOM 1523 O O . LEU A 1 198 ? -0.843 -0.788 -14.776 1.00 97.88 198 LEU A O 1
ATOM 1527 N N . LEU A 1 199 ? 1.111 -0.255 -15.743 1.00 97.31 199 LEU A N 1
ATOM 1528 C CA . LEU A 1 199 ? 1.177 1.110 -15.211 1.00 97.31 199 LEU A CA 1
ATOM 1529 C C . LEU A 1 199 ? -0.033 1.934 -15.655 1.00 97.31 199 LEU A C 1
ATOM 1531 O O . LEU A 1 199 ? -0.665 2.612 -14.839 1.00 97.31 199 LEU A O 1
ATOM 1535 N N . LEU A 1 200 ? -0.380 1.868 -16.941 1.00 96.06 200 LEU A N 1
ATOM 1536 C CA . LEU A 1 200 ? -1.527 2.589 -17.485 1.00 96.06 200 LEU A CA 1
ATOM 1537 C C . LEU A 1 200 ? -2.841 2.013 -16.983 1.00 96.06 200 LEU A C 1
ATOM 1539 O O . LEU A 1 200 ? -3.725 2.785 -16.627 1.00 96.06 200 LEU A O 1
ATOM 1543 N N . ALA A 1 201 ? -2.956 0.688 -16.876 1.00 97.56 201 ALA A N 1
ATOM 1544 C CA . ALA A 1 201 ? -4.121 0.053 -16.275 1.00 97.56 201 ALA A CA 1
ATOM 1545 C C . ALA A 1 201 ? -4.357 0.557 -14.843 1.00 97.56 201 ALA A C 1
ATOM 1547 O O . ALA A 1 201 ? -5.463 0.988 -14.516 1.00 97.56 201 ALA A O 1
ATOM 1548 N N . ALA A 1 202 ? -3.315 0.575 -14.007 1.00 97.62 202 ALA A N 1
ATOM 1549 C CA . ALA A 1 202 ? -3.390 1.091 -12.642 1.00 97.62 202 ALA A CA 1
ATOM 1550 C C . ALA A 1 202 ? -3.760 2.581 -12.600 1.00 97.62 202 ALA A C 1
ATOM 1552 O O . ALA A 1 202 ? -4.618 2.990 -11.815 1.00 97.62 202 ALA A O 1
ATOM 1553 N N . SER A 1 203 ? -3.142 3.386 -13.466 1.00 96.94 203 SER A N 1
ATOM 1554 C CA . SER A 1 203 ? -3.367 4.833 -13.531 1.00 96.94 203 SER A CA 1
ATOM 1555 C C . SER A 1 203 ? -4.786 5.170 -13.990 1.00 96.94 203 SER A C 1
ATOM 1557 O O . SER A 1 203 ? -5.456 5.980 -13.353 1.00 96.94 203 SER A O 1
ATOM 1559 N N . LEU A 1 204 ? -5.266 4.515 -15.051 1.00 96.56 204 LEU A N 1
ATOM 1560 C CA . LEU A 1 204 ? -6.620 4.677 -15.578 1.00 96.56 204 LEU A CA 1
ATOM 1561 C C . LEU A 1 204 ? -7.665 4.178 -14.587 1.00 96.56 204 LEU A C 1
ATOM 1563 O O . LEU A 1 204 ? -8.647 4.871 -14.366 1.00 96.56 204 LEU A O 1
ATOM 1567 N N . MET A 1 205 ? -7.465 3.020 -13.952 1.00 96.19 205 MET A N 1
ATOM 1568 C CA . MET A 1 205 ? -8.431 2.517 -12.971 1.00 96.19 205 MET A CA 1
ATOM 1569 C C . MET A 1 205 ? -8.561 3.472 -11.783 1.00 96.19 205 MET A C 1
ATOM 1571 O O . MET A 1 205 ? -9.674 3.771 -11.359 1.00 96.19 205 MET A O 1
ATOM 1575 N N . ASN A 1 206 ? -7.444 4.005 -11.282 1.00 94.38 206 ASN A N 1
ATOM 1576 C CA . ASN A 1 206 ? -7.471 4.981 -10.198 1.00 94.38 206 ASN A CA 1
ATOM 1577 C C . ASN A 1 206 ? -8.121 6.310 -10.618 1.00 94.38 206 ASN A C 1
ATOM 1579 O O . ASN A 1 206 ? -8.964 6.832 -9.889 1.00 94.38 206 ASN A O 1
ATOM 1583 N N . LEU A 1 207 ? -7.810 6.811 -11.817 1.00 93.50 207 LEU A N 1
ATOM 1584 C CA . LEU A 1 207 ? -8.468 7.991 -12.377 1.00 93.50 207 LEU A CA 1
ATOM 1585 C C . LEU A 1 207 ? -9.978 7.766 -12.556 1.00 93.50 207 LEU A C 1
ATOM 1587 O O . LEU A 1 207 ? -10.780 8.589 -12.121 1.00 93.50 207 LEU A O 1
ATOM 1591 N N . GLY A 1 208 ? -10.375 6.634 -13.134 1.00 93.38 208 GLY A N 1
ATOM 1592 C CA . GLY A 1 208 ? -11.770 6.252 -13.328 1.00 93.38 208 GLY A CA 1
ATOM 1593 C C . GLY A 1 208 ? -12.517 6.140 -12.003 1.00 93.38 208 GLY A C 1
ATOM 1594 O O . GLY A 1 208 ? -13.605 6.692 -11.873 1.00 93.38 208 GLY A O 1
ATOM 1595 N N . ALA A 1 209 ? -11.917 5.523 -10.980 1.00 90.31 209 ALA A N 1
ATOM 1596 C CA . ALA A 1 209 ? -12.498 5.434 -9.640 1.00 90.31 209 ALA A CA 1
ATOM 1597 C C . ALA A 1 209 ? -12.745 6.818 -9.012 1.00 90.31 209 ALA A C 1
ATOM 1599 O O . ALA A 1 209 ? -13.796 7.032 -8.405 1.00 90.31 209 ALA A O 1
ATOM 1600 N N . SER A 1 210 ? -11.835 7.780 -9.215 1.00 87.75 210 SER A N 1
ATOM 1601 C CA . SER A 1 210 ? -12.029 9.171 -8.770 1.00 87.75 210 SER A CA 1
ATOM 1602 C C . SER A 1 210 ? -13.174 9.892 -9.501 1.00 87.75 210 SER A C 1
ATOM 1604 O O . SER A 1 210 ? -13.752 10.841 -8.974 1.00 87.75 210 SER A O 1
ATOM 1606 N N . GLN A 1 211 ? -13.540 9.406 -10.691 1.00 88.88 211 GLN A N 1
ATOM 1607 C CA . GLN A 1 211 ? -14.626 9.903 -11.539 1.00 88.88 211 GLN A CA 1
ATOM 1608 C C . GLN A 1 211 ? -15.842 8.963 -11.513 1.00 88.88 211 GLN A C 1
ATOM 1610 O O . GLN A 1 211 ? -16.498 8.752 -12.527 1.00 88.88 211 GLN A O 1
ATOM 1615 N N . TYR A 1 212 ? -16.138 8.377 -10.348 1.00 88.50 212 TYR A N 1
ATOM 1616 C CA . TYR A 1 212 ? -17.294 7.495 -10.136 1.00 88.50 212 TYR A CA 1
ATOM 1617 C C . TYR A 1 212 ? -17.335 6.257 -11.045 1.00 88.50 212 TYR A C 1
ATOM 1619 O O . TYR A 1 212 ? -18.409 5.776 -11.397 1.00 88.50 212 TYR A O 1
ATOM 1627 N N . TYR A 1 213 ? -16.164 5.697 -11.354 1.00 89.75 213 TYR A N 1
ATOM 1628 C CA . TYR A 1 213 ? -15.992 4.566 -12.269 1.00 89.75 213 TYR A CA 1
ATOM 1629 C C . TYR A 1 213 ? -16.508 4.866 -13.683 1.00 89.75 213 TYR A C 1
ATOM 1631 O O . TYR A 1 213 ? -17.329 4.118 -14.214 1.00 89.75 213 TYR A O 1
ATOM 1639 N N . ASP A 1 214 ? -16.008 5.950 -14.292 1.00 92.81 214 ASP A N 1
ATOM 1640 C CA . ASP A 1 214 ? -16.276 6.272 -15.699 1.00 92.81 214 ASP A CA 1
ATOM 1641 C C . ASP A 1 214 ? -16.049 5.045 -16.601 1.00 92.81 214 ASP A C 1
ATOM 1643 O O . ASP A 1 214 ? -14.968 4.446 -16.619 1.00 92.81 214 ASP A O 1
ATOM 1647 N N . ALA A 1 215 ? -17.087 4.666 -17.349 1.00 92.12 215 ALA A N 1
ATOM 1648 C CA . ALA A 1 215 ? -17.114 3.415 -18.098 1.00 92.12 215 ALA A CA 1
ATOM 1649 C C . ALA A 1 215 ? -16.033 3.351 -19.188 1.00 92.12 215 ALA A C 1
ATOM 1651 O O . ALA A 1 215 ? -15.440 2.291 -19.404 1.00 92.12 215 ALA A O 1
ATOM 1652 N N . ASN A 1 216 ? -15.739 4.474 -19.849 1.00 92.06 216 ASN A N 1
ATOM 1653 C CA . ASN A 1 216 ? -14.755 4.522 -20.928 1.00 92.06 216 ASN A CA 1
ATOM 1654 C C . ASN A 1 216 ? -13.336 4.381 -20.370 1.00 92.06 216 ASN A C 1
ATOM 1656 O O . ASN A 1 216 ? -12.550 3.572 -20.867 1.00 92.06 216 ASN A O 1
ATOM 1660 N N . ILE A 1 217 ? -13.024 5.115 -19.297 1.00 93.44 217 ILE A N 1
ATOM 1661 C CA . ILE A 1 217 ? -11.722 5.046 -18.624 1.00 93.44 217 ILE A CA 1
ATOM 1662 C C . ILE A 1 217 ? -11.503 3.651 -18.021 1.00 93.44 217 ILE A C 1
ATOM 1664 O O . ILE A 1 217 ? -10.436 3.058 -18.201 1.00 93.44 217 ILE A O 1
ATOM 1668 N N . CYS A 1 218 ? -12.508 3.089 -17.343 1.00 93.88 218 CYS A N 1
ATOM 1669 C CA . CYS A 1 218 ? -12.418 1.753 -16.756 1.00 93.88 218 CYS A CA 1
ATOM 1670 C C . CYS A 1 218 ? -12.282 0.651 -17.820 1.00 93.88 218 CYS A C 1
ATOM 1672 O O . CYS A 1 218 ? -11.500 -0.281 -17.622 1.00 93.88 218 CYS A O 1
ATOM 1674 N N . SER A 1 219 ? -12.972 0.770 -18.958 1.00 94.25 219 SER A N 1
ATOM 1675 C CA . SER A 1 219 ? -12.825 -0.151 -20.094 1.00 94.25 219 SER A CA 1
ATOM 1676 C C . SER A 1 219 ? -11.412 -0.097 -20.690 1.00 94.25 219 SER A C 1
ATOM 1678 O O . SER A 1 219 ? -10.772 -1.134 -20.895 1.00 94.25 219 SER A O 1
ATOM 1680 N N . ALA A 1 220 ? -10.851 1.105 -20.870 1.00 93.94 220 ALA A N 1
ATOM 1681 C CA . ALA A 1 220 ? -9.462 1.266 -21.302 1.00 93.94 220 ALA A CA 1
ATOM 1682 C C . ALA A 1 220 ? -8.475 0.641 -20.296 1.00 93.94 220 ALA A C 1
ATOM 1684 O O . ALA A 1 220 ? -7.566 -0.095 -20.691 1.00 93.94 220 ALA A O 1
ATOM 1685 N N . ALA A 1 221 ? -8.694 0.851 -18.993 1.00 96.12 221 ALA A N 1
ATOM 1686 C CA . ALA A 1 221 ? -7.891 0.237 -17.937 1.00 96.12 221 ALA A CA 1
ATOM 1687 C C . ALA A 1 221 ? -7.916 -1.300 -18.011 1.00 96.12 221 ALA A C 1
ATOM 1689 O O . ALA A 1 221 ? -6.872 -1.943 -17.910 1.00 96.12 221 ALA A O 1
ATOM 1690 N N . GLN A 1 222 ? -9.096 -1.893 -18.221 1.00 95.44 222 GLN A N 1
ATOM 1691 C CA . GLN A 1 222 ? -9.269 -3.340 -18.386 1.00 95.44 222 GLN A CA 1
ATOM 1692 C C . GLN A 1 222 ? -8.546 -3.872 -19.625 1.00 95.44 222 GLN A C 1
ATOM 1694 O O . GLN A 1 222 ? -7.869 -4.895 -19.540 1.00 95.44 222 GLN A O 1
ATOM 1699 N N . LYS A 1 223 ? -8.629 -3.170 -20.762 1.00 95.06 223 LYS A N 1
ATOM 1700 C CA . LYS A 1 223 ? -7.921 -3.559 -21.990 1.00 95.06 223 LYS A CA 1
ATOM 1701 C C . LYS A 1 223 ? -6.408 -3.600 -21.773 1.00 95.06 223 LYS A C 1
ATOM 1703 O O . LYS A 1 223 ? -5.767 -4.587 -22.131 1.00 95.06 223 LYS A O 1
ATOM 1708 N N . HIS A 1 224 ? -5.845 -2.561 -21.155 1.00 95.88 224 HIS A N 1
ATOM 1709 C CA . HIS A 1 224 ? -4.422 -2.535 -20.823 1.00 95.88 224 HIS A CA 1
ATOM 1710 C C . HIS A 1 224 ? -4.043 -3.615 -19.810 1.00 95.88 224 HIS A C 1
ATOM 1712 O O . HIS A 1 224 ? -3.031 -4.283 -20.007 1.00 95.88 224 HIS A O 1
ATOM 1718 N N . SER A 1 225 ? -4.864 -3.824 -18.774 1.00 96.75 225 SER A N 1
ATOM 1719 C CA . SER A 1 225 ? -4.635 -4.881 -17.788 1.00 96.75 225 SER A CA 1
ATOM 1720 C C . SER A 1 225 ? -4.596 -6.250 -18.453 1.00 96.75 225 SER A C 1
ATOM 1722 O O . SER A 1 225 ? -3.645 -6.987 -18.228 1.00 96.75 225 SER A O 1
ATOM 1724 N N . LYS A 1 226 ? -5.559 -6.563 -19.330 1.00 95.88 226 LYS A N 1
ATOM 1725 C CA . LYS A 1 226 ? -5.601 -7.841 -20.043 1.00 95.88 226 LYS A CA 1
ATOM 1726 C C . LYS A 1 226 ? -4.295 -8.073 -20.798 1.00 95.88 226 LYS A C 1
ATOM 1728 O O . LYS A 1 226 ? -3.633 -9.067 -20.536 1.00 95.88 226 LYS A O 1
ATOM 1733 N N . VAL A 1 227 ? -3.888 -7.148 -21.667 1.00 95.88 227 VAL A N 1
ATOM 1734 C CA . VAL A 1 227 ? -2.643 -7.294 -22.444 1.00 95.88 227 VAL A CA 1
ATOM 1735 C C . VAL A 1 227 ? -1.425 -7.433 -21.525 1.00 95.88 227 VAL A C 1
ATOM 1737 O O . VAL A 1 227 ? -0.639 -8.360 -21.690 1.00 95.88 227 VAL A O 1
ATOM 1740 N N . GLY A 1 228 ? -1.300 -6.567 -20.518 1.00 96.25 228 GLY A N 1
ATOM 1741 C CA . GLY A 1 228 ? -0.168 -6.585 -19.594 1.00 96.25 228 GLY A CA 1
ATOM 1742 C C . GLY A 1 228 ? -0.072 -7.862 -18.754 1.00 96.25 228 GLY A C 1
ATOM 1743 O O . GLY A 1 228 ? 1.025 -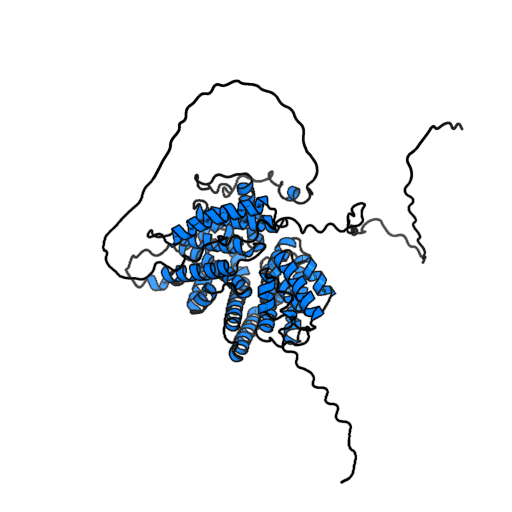8.374 -18.565 1.00 96.25 228 GLY A O 1
ATOM 1744 N N . VAL A 1 229 ? -1.203 -8.412 -18.295 1.00 97.06 229 VAL A N 1
ATOM 1745 C CA . VAL A 1 229 ? -1.247 -9.682 -17.549 1.00 97.06 229 VAL A CA 1
ATOM 1746 C C . VAL A 1 229 ? -0.818 -10.855 -18.427 1.00 97.06 229 VAL A C 1
ATOM 1748 O O . VAL A 1 229 ? -0.054 -11.687 -17.954 1.00 97.06 229 VAL A O 1
ATOM 1751 N N . HIS A 1 230 ? -1.241 -10.910 -19.696 1.00 95.69 230 HIS A N 1
ATOM 1752 C CA . HIS A 1 230 ? -0.792 -11.974 -20.608 1.00 95.69 230 HIS A CA 1
ATOM 1753 C C . HIS A 1 230 ? 0.730 -11.921 -20.789 1.00 95.69 230 HIS A C 1
ATOM 1755 O O . HIS A 1 230 ? 1.407 -12.920 -20.581 1.00 95.69 230 HIS A O 1
ATOM 1761 N N . MET A 1 231 ? 1.283 -10.730 -21.053 1.00 95.69 231 MET A N 1
ATOM 1762 C CA . MET A 1 231 ? 2.736 -10.555 -21.178 1.00 95.69 231 MET A CA 1
ATOM 1763 C C . MET A 1 231 ? 3.489 -10.905 -19.888 1.00 95.69 231 MET A C 1
ATOM 1765 O O . MET A 1 231 ? 4.598 -11.434 -19.953 1.00 95.69 231 MET A O 1
ATOM 1769 N N . LEU A 1 232 ? 2.905 -10.612 -18.723 1.00 96.19 232 LEU A N 1
ATOM 1770 C CA . LEU A 1 232 ? 3.478 -10.968 -17.426 1.00 96.19 232 LEU A CA 1
ATOM 1771 C C . LEU A 1 232 ? 3.519 -12.482 -17.226 1.00 96.19 232 LEU A C 1
ATOM 1773 O O . LEU A 1 232 ? 4.565 -13.003 -16.852 1.00 96.19 232 LEU A O 1
ATOM 1777 N N . ILE A 1 233 ? 2.421 -13.182 -17.512 1.00 93.25 233 ILE A N 1
ATOM 1778 C CA . ILE A 1 233 ? 2.355 -14.646 -17.427 1.00 93.25 233 ILE A CA 1
ATOM 1779 C C . ILE A 1 233 ? 3.390 -15.274 -18.366 1.00 93.25 233 ILE A C 1
ATOM 1781 O O . ILE A 1 233 ? 4.191 -16.096 -17.921 1.00 93.25 233 ILE A O 1
ATOM 1785 N N . ASP A 1 234 ? 3.439 -14.831 -19.624 1.00 93.06 234 ASP A N 1
ATOM 1786 C CA . ASP A 1 234 ? 4.413 -15.316 -20.607 1.00 93.06 234 ASP A CA 1
ATOM 1787 C C . ASP A 1 234 ? 5.853 -15.088 -20.126 1.00 93.06 234 ASP A C 1
ATOM 1789 O O . ASP A 1 234 ? 6.700 -15.973 -20.227 1.00 93.06 234 ASP A O 1
ATOM 1793 N N . SER A 1 235 ? 6.134 -13.917 -19.546 1.00 93.38 235 SER A N 1
ATOM 1794 C CA . SER A 1 235 ? 7.477 -13.572 -19.069 1.00 93.38 235 SER A CA 1
ATOM 1795 C C . SER A 1 235 ? 7.873 -14.336 -17.801 1.00 93.38 235 SER A C 1
ATOM 1797 O O . SER A 1 235 ? 9.032 -14.714 -17.665 1.00 93.38 235 SER A O 1
ATOM 1799 N N . MET A 1 236 ? 6.933 -14.601 -16.886 1.00 91.44 236 MET A N 1
ATOM 1800 C CA . MET A 1 236 ? 7.173 -15.395 -15.671 1.00 91.44 236 MET A CA 1
ATOM 1801 C C . MET A 1 236 ? 7.372 -16.890 -15.959 1.00 91.44 236 MET A C 1
ATOM 1803 O O . MET A 1 236 ? 8.005 -17.580 -15.157 1.00 91.44 236 MET A O 1
ATOM 1807 N N . ASN A 1 237 ? 6.829 -17.378 -17.078 1.00 87.62 237 ASN A N 1
ATOM 1808 C CA . ASN A 1 237 ? 6.919 -18.774 -17.515 1.00 87.62 237 ASN A CA 1
ATOM 1809 C C . ASN A 1 237 ? 7.978 -19.005 -18.607 1.00 87.62 237 ASN A C 1
ATOM 1811 O O . ASN A 1 237 ? 8.220 -20.145 -19.003 1.00 87.62 237 ASN A O 1
ATOM 1815 N N . SER A 1 238 ? 8.604 -17.940 -19.108 1.00 86.75 238 SER A N 1
ATOM 1816 C CA . SER A 1 238 ? 9.641 -18.020 -20.133 1.00 86.75 238 SER A CA 1
ATOM 1817 C C . SER A 1 238 ? 10.875 -18.776 -19.635 1.00 86.75 238 SER A C 1
ATOM 1819 O O . SER A 1 238 ? 11.275 -18.667 -18.478 1.00 86.75 238 SER A O 1
ATOM 1821 N N . THR A 1 239 ? 11.531 -19.505 -20.540 1.00 77.94 239 THR A N 1
ATOM 1822 C CA . THR A 1 239 ? 12.832 -20.139 -20.277 1.00 77.94 239 THR A CA 1
ATOM 1823 C C . THR A 1 239 ? 14.007 -19.166 -20.410 1.00 77.94 239 THR A C 1
ATOM 1825 O O . THR A 1 239 ? 15.134 -19.525 -20.074 1.00 77.94 239 THR A O 1
ATOM 1828 N N . ALA A 1 240 ? 13.781 -17.966 -20.957 1.00 84.12 240 ALA A N 1
ATOM 1829 C CA . ALA A 1 240 ? 14.796 -16.917 -21.032 1.00 84.12 240 ALA A CA 1
ATOM 1830 C C . ALA A 1 240 ? 14.981 -16.245 -19.662 1.00 84.12 240 ALA A C 1
ATOM 1832 O O . ALA A 1 240 ? 14.025 -16.150 -18.899 1.00 84.12 240 ALA A O 1
ATOM 1833 N N . GLU A 1 241 ? 16.187 -15.752 -19.363 1.00 79.31 241 GLU A N 1
ATOM 1834 C CA . GLU A 1 241 ? 16.456 -15.022 -18.117 1.00 79.31 241 GLU A CA 1
ATOM 1835 C C . GLU A 1 241 ? 15.618 -13.725 -18.076 1.00 79.31 241 GLU A C 1
ATOM 1837 O O . GLU A 1 241 ? 15.822 -12.847 -18.922 1.00 79.31 241 GLU A O 1
ATOM 1842 N N . PRO A 1 242 ? 14.644 -13.600 -17.153 1.00 83.81 242 PRO A N 1
ATOM 1843 C CA . PRO A 1 242 ? 13.749 -12.450 -17.127 1.00 83.81 242 PRO A CA 1
ATOM 1844 C C . PRO A 1 242 ? 14.421 -11.248 -16.453 1.00 83.81 242 PRO A C 1
ATOM 1846 O O . PRO A 1 242 ? 15.165 -11.403 -15.483 1.00 83.81 242 PRO A O 1
ATOM 1849 N N . ASP A 1 243 ? 14.099 -10.023 -16.887 1.00 90.50 243 ASP A N 1
ATOM 1850 C CA . ASP A 1 243 ? 14.440 -8.843 -16.085 1.00 90.50 243 ASP A CA 1
ATOM 1851 C C . ASP A 1 243 ? 13.511 -8.788 -14.864 1.00 90.50 243 ASP A C 1
ATOM 1853 O O . ASP A 1 243 ? 12.327 -8.443 -14.943 1.00 90.50 243 ASP A O 1
ATOM 1857 N N . HIS A 1 244 ? 14.049 -9.172 -13.707 1.00 93.56 244 HIS A N 1
ATOM 1858 C CA . HIS A 1 244 ? 13.288 -9.235 -12.465 1.00 93.56 244 HIS A CA 1
ATOM 1859 C C . HIS A 1 244 ? 12.727 -7.870 -12.033 1.00 93.56 244 HIS A C 1
ATOM 1861 O O . HIS A 1 244 ? 11.700 -7.842 -11.354 1.00 93.56 244 HIS A O 1
ATOM 1867 N N . ILE A 1 245 ? 13.348 -6.748 -12.422 1.00 94.25 245 ILE A N 1
ATOM 1868 C CA . ILE A 1 245 ? 12.838 -5.410 -12.089 1.00 94.25 245 ILE A CA 1
ATOM 1869 C C . ILE A 1 245 ? 11.542 -5.158 -12.856 1.00 94.25 245 ILE A C 1
ATOM 1871 O O . ILE A 1 245 ? 10.559 -4.727 -12.254 1.00 94.25 245 ILE A O 1
ATOM 1875 N N . ASP A 1 246 ? 11.507 -5.487 -14.148 1.00 95.12 246 ASP A N 1
ATOM 1876 C CA . ASP A 1 246 ? 10.306 -5.342 -14.971 1.00 95.12 246 ASP A CA 1
ATOM 1877 C C . ASP A 1 246 ? 9.163 -6.231 -14.467 1.00 95.12 246 ASP A C 1
ATOM 1879 O O . ASP A 1 246 ? 8.026 -5.768 -14.351 1.00 95.12 246 ASP A O 1
ATOM 1883 N N . ILE A 1 247 ? 9.457 -7.482 -14.097 1.00 96.62 247 ILE A N 1
ATOM 1884 C CA . ILE A 1 247 ? 8.457 -8.407 -13.539 1.00 96.62 247 ILE A CA 1
ATOM 1885 C C . ILE A 1 247 ? 7.882 -7.868 -12.226 1.00 96.62 247 ILE A C 1
ATOM 1887 O O . ILE A 1 247 ? 6.664 -7.792 -12.066 1.00 96.62 247 ILE A O 1
ATOM 1891 N N . LEU A 1 248 ? 8.731 -7.444 -11.285 1.00 97.50 248 LEU A N 1
ATOM 1892 C CA . LEU A 1 248 ? 8.252 -6.911 -10.009 1.00 97.50 248 LEU A CA 1
ATOM 1893 C C . LEU A 1 248 ? 7.524 -5.566 -10.184 1.00 97.50 248 LEU A C 1
ATOM 1895 O O . LEU A 1 248 ? 6.515 -5.330 -9.518 1.00 97.50 248 LEU A O 1
ATOM 1899 N N . ALA A 1 249 ? 7.958 -4.703 -11.106 1.00 97.88 249 ALA A N 1
ATOM 1900 C CA . ALA A 1 249 ? 7.246 -3.468 -11.434 1.00 97.88 249 ALA A CA 1
ATOM 1901 C C . ALA A 1 249 ? 5.847 -3.754 -12.008 1.00 97.88 249 ALA A C 1
ATOM 1903 O O . ALA A 1 249 ? 4.865 -3.144 -11.578 1.00 97.88 249 ALA A O 1
ATOM 1904 N N . ALA A 1 250 ? 5.738 -4.718 -12.925 1.00 98.00 250 ALA A N 1
ATOM 1905 C CA . ALA A 1 250 ? 4.467 -5.201 -13.457 1.00 98.00 250 ALA A CA 1
ATOM 1906 C C . ALA A 1 250 ? 3.550 -5.738 -12.345 1.00 98.00 250 ALA A C 1
ATOM 1908 O O . ALA A 1 250 ? 2.403 -5.298 -12.230 1.00 98.00 250 ALA A O 1
ATOM 1909 N N . CYS A 1 251 ? 4.062 -6.606 -11.470 1.00 98.12 251 CYS A N 1
ATOM 1910 C CA . CYS A 1 251 ? 3.330 -7.134 -10.317 1.00 98.12 251 CYS A CA 1
ATOM 1911 C C . CYS A 1 251 ? 2.843 -6.029 -9.366 1.00 98.12 251 CYS A C 1
ATOM 1913 O O . CYS A 1 251 ? 1.694 -6.056 -8.920 1.00 98.12 251 CYS A O 1
ATOM 1915 N N . PHE A 1 252 ? 3.680 -5.025 -9.086 1.00 97.94 252 PHE A N 1
ATOM 1916 C CA . PHE A 1 252 ? 3.291 -3.865 -8.285 1.00 97.94 252 PHE A CA 1
ATOM 1917 C C . PHE A 1 252 ? 2.107 -3.122 -8.914 1.00 97.94 252 PHE A C 1
ATOM 1919 O O . PHE A 1 252 ? 1.103 -2.879 -8.242 1.00 97.94 252 PHE A O 1
ATOM 1926 N N . PHE A 1 253 ? 2.171 -2.793 -10.207 1.00 98.12 253 PHE A N 1
ATOM 1927 C CA . PHE A 1 253 ? 1.065 -2.100 -10.869 1.00 98.12 253 PHE A CA 1
ATOM 1928 C C . PHE A 1 253 ? -0.192 -2.958 -10.989 1.00 98.12 253 PHE A C 1
ATOM 1930 O O . PHE A 1 253 ? -1.296 -2.428 -10.858 1.00 98.12 253 PHE A O 1
ATOM 1937 N N . LEU A 1 254 ? -0.053 -4.274 -11.156 1.00 98.06 254 LEU A N 1
ATOM 1938 C CA . LEU A 1 254 ? -1.187 -5.190 -11.137 1.00 98.06 254 LEU A CA 1
ATOM 1939 C C . LEU A 1 254 ? -1.902 -5.168 -9.777 1.00 98.06 254 LEU A C 1
ATOM 1941 O O . LEU A 1 254 ? -3.128 -5.047 -9.744 1.00 98.06 254 LEU A O 1
ATOM 1945 N N . TYR A 1 255 ? -1.160 -5.148 -8.664 1.00 96.94 255 TYR A N 1
ATOM 1946 C CA . TYR A 1 255 ? -1.741 -4.923 -7.337 1.00 96.94 255 TYR A CA 1
ATOM 1947 C C . TYR A 1 255 ? -2.517 -3.607 -7.259 1.00 96.94 255 TYR A C 1
ATOM 1949 O O . TYR A 1 255 ? -3.667 -3.599 -6.810 1.00 96.94 255 TYR A O 1
ATOM 1957 N N . LYS A 1 256 ? -1.922 -2.495 -7.720 1.00 95.88 256 LYS A N 1
ATOM 1958 C CA . LYS A 1 256 ? -2.588 -1.179 -7.703 1.00 95.88 256 LYS A CA 1
ATOM 1959 C C . LYS A 1 256 ? -3.867 -1.183 -8.535 1.00 95.88 256 LYS A C 1
ATOM 1961 O O . LYS A 1 256 ? -4.881 -0.661 -8.079 1.00 95.88 256 LYS A O 1
ATOM 1966 N N . TYR A 1 257 ? -3.832 -1.792 -9.719 1.00 96.88 257 TYR A N 1
ATOM 1967 C CA . TYR A 1 257 ? -4.994 -1.942 -10.587 1.00 96.88 257 TYR A CA 1
ATOM 1968 C C . TYR A 1 257 ? -6.111 -2.731 -9.898 1.00 96.88 257 TYR A C 1
ATOM 1970 O O . TYR A 1 257 ? -7.237 -2.245 -9.789 1.00 96.88 257 TYR A O 1
ATOM 1978 N N . MET A 1 258 ? -5.804 -3.929 -9.393 1.00 94.75 258 MET A N 1
ATOM 1979 C CA . MET A 1 258 ? -6.804 -4.814 -8.798 1.00 94.75 258 MET A CA 1
ATOM 1980 C C . MET A 1 258 ? -7.381 -4.239 -7.495 1.00 94.75 258 MET A C 1
ATOM 1982 O O . MET A 1 258 ? -8.566 -4.409 -7.216 1.00 94.75 258 MET A O 1
ATOM 1986 N N . ALA A 1 259 ? -6.577 -3.530 -6.693 1.00 90.94 259 ALA A N 1
ATOM 1987 C CA . ALA A 1 259 ? -7.012 -2.979 -5.406 1.00 90.94 259 ALA A CA 1
ATOM 1988 C C . ALA A 1 259 ? -8.021 -1.823 -5.542 1.00 90.94 259 ALA A C 1
ATOM 1990 O O . ALA A 1 259 ? -8.764 -1.536 -4.592 1.00 90.94 259 ALA A O 1
ATOM 1991 N N . GLU A 1 260 ? -8.042 -1.174 -6.708 1.00 91.88 260 GLU A N 1
ATOM 1992 C CA . GLU A 1 260 ? -8.875 -0.008 -7.010 1.00 91.88 260 GLU A CA 1
ATOM 1993 C C . GLU A 1 260 ? -10.163 -0.368 -7.778 1.00 91.88 260 GLU A C 1
ATOM 1995 O O . GLU A 1 260 ? -11.045 0.475 -7.958 1.00 91.88 260 GLU A O 1
ATOM 2000 N N . GLN A 1 261 ? -10.329 -1.638 -8.169 1.00 89.25 261 GLN A N 1
ATOM 2001 C CA . GLN A 1 261 ? -11.560 -2.125 -8.793 1.00 89.25 261 GLN A CA 1
ATOM 2002 C C . GLN A 1 261 ? -12.788 -1.933 -7.884 1.00 89.25 261 GLN A C 1
ATOM 2004 O O . GLN A 1 261 ? -12.714 -2.013 -6.652 1.00 89.25 261 GLN A O 1
ATOM 2009 N N . LYS A 1 262 ? -13.951 -1.705 -8.511 1.00 85.88 262 LYS A N 1
ATOM 2010 C CA . LYS A 1 262 ? -15.242 -1.503 -7.823 1.00 85.88 262 LYS A CA 1
ATOM 2011 C C . LYS A 1 262 ? -15.657 -2.716 -6.986 1.00 85.88 262 LYS A C 1
ATOM 2013 O O . LYS A 1 262 ? -16.239 -2.541 -5.912 1.00 85.88 262 LYS A O 1
ATOM 2018 N N . ILE A 1 263 ? -15.370 -3.910 -7.499 1.00 85.38 263 ILE A N 1
ATOM 2019 C CA . ILE A 1 263 ? -15.575 -5.218 -6.869 1.00 85.38 263 ILE A CA 1
ATOM 2020 C C . ILE A 1 263 ? -14.222 -5.921 -6.911 1.00 85.38 263 ILE A C 1
ATOM 2022 O O . ILE A 1 263 ? -13.578 -5.921 -7.958 1.00 85.38 263 ILE A O 1
ATOM 2026 N N . ILE A 1 264 ? -13.773 -6.475 -5.785 1.00 85.69 264 ILE A N 1
ATOM 2027 C CA . ILE A 1 264 ? -12.488 -7.177 -5.739 1.00 85.69 264 ILE A CA 1
ATOM 2028 C C . ILE A 1 264 ? -12.720 -8.657 -5.985 1.00 85.69 264 ILE A C 1
ATOM 2030 O O . ILE A 1 264 ? -13.393 -9.317 -5.201 1.00 85.69 264 ILE A O 1
ATOM 2034 N N . ASN A 1 265 ? -12.063 -9.197 -7.008 1.00 87.50 265 ASN A N 1
ATOM 2035 C CA . ASN A 1 265 ? -11.932 -10.639 -7.150 1.00 87.50 265 ASN A CA 1
ATOM 2036 C C . ASN A 1 265 ? -10.898 -11.162 -6.132 1.00 87.50 265 ASN A C 1
ATOM 2038 O O . ASN A 1 265 ? -9.685 -11.044 -6.333 1.00 87.50 265 ASN A O 1
ATOM 2042 N N . LEU A 1 266 ? -11.385 -11.707 -5.011 1.00 88.12 266 LEU A N 1
ATOM 2043 C CA . LEU A 1 266 ? -10.535 -12.204 -3.922 1.00 88.12 266 LEU A CA 1
ATOM 2044 C C . LEU A 1 266 ? -9.691 -13.402 -4.331 1.00 88.12 266 LEU A C 1
ATOM 2046 O O . LEU A 1 266 ? -8.551 -13.520 -3.879 1.00 88.12 266 LEU A O 1
ATOM 2050 N N . HIS A 1 267 ? -10.232 -14.263 -5.188 1.00 90.38 267 HIS A N 1
ATOM 2051 C CA . HIS A 1 267 ? -9.500 -15.406 -5.706 1.00 90.38 267 HIS A CA 1
ATOM 2052 C C . HIS A 1 267 ? -8.316 -14.934 -6.553 1.00 90.38 267 HIS A C 1
ATOM 2054 O O . HIS A 1 267 ? -7.179 -15.251 -6.226 1.00 90.38 267 HIS A O 1
ATOM 2060 N N . ALA A 1 268 ? -8.551 -14.053 -7.529 1.00 91.44 268 ALA A N 1
ATOM 2061 C CA . ALA A 1 268 ? -7.486 -13.500 -8.364 1.00 91.44 268 ALA A CA 1
ATOM 2062 C C . ALA A 1 268 ? -6.394 -12.782 -7.545 1.00 91.44 268 ALA A C 1
ATOM 2064 O O . ALA A 1 268 ? -5.209 -12.937 -7.828 1.00 91.44 268 ALA A O 1
ATOM 2065 N N . MET A 1 269 ? -6.768 -12.015 -6.512 1.00 94.00 269 MET A N 1
ATOM 2066 C CA . MET A 1 269 ? -5.797 -11.381 -5.604 1.00 94.00 269 MET A CA 1
ATOM 2067 C C . MET A 1 269 ? -4.976 -12.405 -4.809 1.00 94.00 269 MET A C 1
ATOM 2069 O O . MET A 1 269 ? -3.773 -12.229 -4.620 1.00 94.00 269 MET A O 1
ATOM 2073 N N . THR A 1 270 ? -5.628 -13.475 -4.353 1.00 94.69 270 THR A N 1
ATOM 2074 C CA . THR A 1 270 ? -4.983 -14.563 -3.610 1.00 94.69 270 THR A CA 1
ATOM 2075 C C . THR A 1 270 ? -3.972 -15.289 -4.486 1.00 94.69 270 THR A C 1
ATOM 2077 O O . THR A 1 270 ? -2.840 -15.516 -4.060 1.00 94.69 270 THR A O 1
ATOM 2080 N N . GLU A 1 271 ? -4.356 -15.607 -5.720 1.00 94.94 271 GLU A N 1
ATOM 2081 C CA . GLU A 1 271 ? -3.460 -16.237 -6.681 1.00 94.94 271 GLU A CA 1
ATOM 2082 C C . GLU A 1 271 ? -2.292 -15.324 -7.064 1.00 94.94 271 GLU A C 1
ATOM 2084 O O . GLU A 1 271 ? -1.158 -15.787 -7.097 1.00 94.94 271 GLU A O 1
ATOM 2089 N N . LEU A 1 272 ? -2.524 -14.018 -7.259 1.00 95.94 272 LEU A N 1
ATOM 2090 C CA . LEU A 1 272 ? -1.445 -13.053 -7.494 1.00 95.94 272 LEU A CA 1
ATOM 2091 C C . LEU A 1 272 ? -0.424 -13.060 -6.346 1.00 95.94 272 LEU A C 1
ATOM 2093 O O . LEU A 1 272 ? 0.783 -13.115 -6.579 1.00 95.94 272 LEU A O 1
ATOM 2097 N N . SER A 1 273 ? -0.906 -13.032 -5.101 1.00 97.25 273 SER A N 1
ATOM 2098 C CA . SER A 1 273 ? -0.060 -13.094 -3.905 1.00 97.25 273 SER A CA 1
ATOM 2099 C C . SER A 1 273 ? 0.793 -14.363 -3.868 1.00 97.25 273 SER A C 1
ATOM 2101 O O . SER A 1 273 ? 1.998 -14.291 -3.604 1.00 97.25 273 SER A O 1
ATOM 2103 N N . ARG A 1 274 ? 0.196 -15.518 -4.191 1.00 96.94 274 ARG A N 1
ATOM 2104 C CA . ARG A 1 274 ? 0.902 -16.803 -4.255 1.00 96.94 274 ARG A CA 1
ATOM 2105 C C . ARG A 1 274 ? 1.921 -16.837 -5.393 1.00 96.94 274 ARG A C 1
ATOM 2107 O O . ARG A 1 274 ? 3.082 -17.131 -5.138 1.00 96.94 274 ARG A O 1
ATOM 2114 N N . ALA A 1 275 ? 1.523 -16.455 -6.602 1.00 96.56 275 ALA A N 1
ATOM 2115 C CA . ALA A 1 275 ? 2.378 -16.462 -7.783 1.00 96.56 275 ALA A CA 1
ATOM 2116 C C . ALA A 1 275 ? 3.625 -15.586 -7.610 1.00 96.56 275 ALA A C 1
ATOM 2118 O O . ALA A 1 275 ? 4.731 -15.995 -7.958 1.00 96.56 275 ALA A O 1
ATOM 2119 N N . ILE A 1 276 ? 3.469 -14.397 -7.019 1.00 97.19 276 ILE A N 1
ATOM 2120 C CA . ILE A 1 276 ? 4.601 -13.516 -6.711 1.00 97.19 276 ILE A CA 1
ATOM 2121 C C . ILE A 1 276 ? 5.517 -14.151 -5.660 1.00 97.19 276 ILE A C 1
ATOM 2123 O O . ILE A 1 276 ? 6.738 -14.109 -5.808 1.00 97.19 276 ILE A O 1
ATOM 2127 N N . CYS A 1 277 ? 4.945 -14.741 -4.606 1.00 97.94 277 CYS A N 1
ATOM 2128 C CA . CYS A 1 277 ? 5.707 -15.435 -3.568 1.00 97.94 277 CYS A CA 1
ATOM 2129 C C . CYS A 1 277 ? 6.526 -16.596 -4.160 1.00 97.94 277 CYS A C 1
ATOM 2131 O O . CYS A 1 277 ? 7.727 -16.697 -3.911 1.00 97.94 277 CYS A O 1
ATOM 2133 N N . ASP A 1 278 ? 5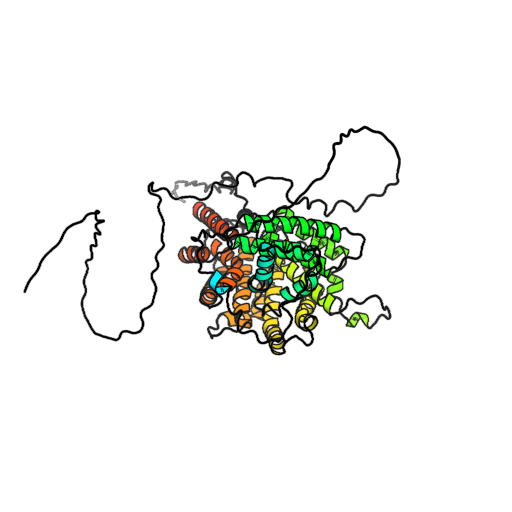.905 -17.420 -5.001 1.00 96.88 278 ASP A N 1
ATOM 2134 C CA . ASP A 1 278 ? 6.555 -18.557 -5.650 1.00 96.88 278 ASP A CA 1
ATOM 2135 C C . ASP A 1 278 ? 7.630 -18.109 -6.642 1.00 96.88 278 ASP A C 1
ATOM 2137 O O . ASP A 1 278 ? 8.706 -18.701 -6.686 1.00 96.88 278 ASP A O 1
ATOM 2141 N N . TYR A 1 279 ? 7.394 -17.026 -7.385 1.00 96.19 279 TYR A N 1
ATOM 2142 C CA . TYR A 1 279 ? 8.396 -16.432 -8.268 1.00 96.19 279 TYR A CA 1
ATOM 2143 C C . TYR A 1 279 ? 9.619 -15.924 -7.492 1.00 96.19 279 TYR A C 1
ATOM 2145 O O . TYR A 1 279 ? 10.755 -16.228 -7.855 1.00 96.19 279 TYR A O 1
ATOM 2153 N N . ILE A 1 280 ? 9.405 -15.204 -6.386 1.00 95.50 280 ILE A N 1
ATOM 2154 C CA . ILE A 1 280 ? 10.492 -14.703 -5.532 1.00 95.50 280 ILE A CA 1
ATOM 2155 C C . ILE A 1 280 ? 11.321 -15.854 -4.964 1.00 95.50 280 ILE A C 1
ATOM 2157 O O . ILE A 1 280 ? 12.547 -15.779 -5.009 1.00 95.50 280 ILE A O 1
ATOM 2161 N N . LYS A 1 281 ? 10.671 -16.930 -4.503 1.00 95.56 281 LYS A N 1
ATOM 2162 C CA . LYS A 1 281 ? 11.347 -18.145 -4.025 1.00 95.56 281 LYS A CA 1
ATOM 2163 C C . LYS A 1 281 ? 12.131 -18.842 -5.132 1.00 95.56 281 LYS A C 1
ATOM 2165 O O . LYS A 1 281 ? 13.282 -19.203 -4.929 1.00 95.56 281 LYS A O 1
ATOM 2170 N N . ARG A 1 282 ? 11.518 -19.028 -6.305 1.00 94.19 282 ARG A N 1
ATOM 2171 C CA . ARG A 1 282 ? 12.117 -19.730 -7.451 1.00 94.19 282 ARG A CA 1
ATOM 2172 C C . ARG A 1 282 ? 13.402 -19.060 -7.933 1.00 94.19 282 ARG A C 1
ATOM 2174 O O . ARG A 1 282 ? 14.323 -19.754 -8.345 1.00 94.19 282 ARG A O 1
ATOM 2181 N N . HIS A 1 283 ? 13.449 -17.731 -7.880 1.00 91.94 283 HIS A N 1
ATOM 2182 C CA . HIS A 1 283 ? 14.592 -16.935 -8.327 1.00 91.94 283 HIS A CA 1
ATOM 2183 C C . HIS A 1 283 ? 15.464 -16.409 -7.175 1.00 91.94 283 HIS A C 1
ATOM 2185 O O . HIS A 1 283 ? 16.363 -15.608 -7.423 1.00 91.94 283 HIS A O 1
ATOM 2191 N N . ASP A 1 284 ? 15.215 -16.837 -5.928 1.00 92.44 284 ASP A N 1
ATOM 2192 C CA . ASP A 1 284 ? 15.954 -16.406 -4.732 1.00 92.44 284 ASP A CA 1
ATOM 2193 C C . ASP A 1 284 ? 16.084 -14.866 -4.619 1.00 92.44 284 ASP A C 1
ATOM 2195 O O . ASP A 1 284 ? 17.121 -14.333 -4.207 1.00 92.44 284 ASP A O 1
ATOM 2199 N N . LEU A 1 285 ? 15.047 -14.116 -5.025 1.00 93.38 285 LEU A N 1
ATOM 2200 C CA . LEU A 1 285 ? 15.131 -12.651 -5.133 1.00 93.38 285 LEU A CA 1
ATOM 2201 C C . LEU A 1 285 ? 15.307 -11.973 -3.770 1.00 93.38 285 LEU A C 1
ATOM 2203 O O . LEU A 1 285 ? 15.969 -10.942 -3.673 1.00 93.38 285 LEU A O 1
ATOM 2207 N N . ASP A 1 286 ? 14.747 -12.556 -2.716 1.00 93.00 286 ASP A N 1
ATOM 2208 C CA . ASP A 1 286 ? 14.938 -12.138 -1.327 1.00 93.00 286 ASP A CA 1
ATOM 2209 C C . ASP A 1 286 ? 16.410 -12.255 -0.894 1.00 93.00 286 ASP A C 1
ATOM 2211 O O . ASP A 1 286 ? 16.987 -11.303 -0.363 1.00 93.00 286 ASP A O 1
ATOM 2215 N N . LYS A 1 287 ? 17.067 -13.378 -1.206 1.00 91.19 287 LYS A N 1
ATOM 2216 C CA . LYS A 1 287 ? 18.504 -13.584 -0.968 1.00 91.19 287 LYS A CA 1
ATOM 2217 C C . LYS A 1 287 ? 19.343 -12.645 -1.818 1.00 91.19 287 LYS A C 1
ATOM 2219 O O . LYS A 1 287 ? 20.292 -12.065 -1.300 1.00 91.19 287 LYS A O 1
ATOM 2224 N N . LEU A 1 288 ? 19.006 -12.471 -3.094 1.00 89.31 288 LEU A N 1
ATOM 2225 C CA . LEU A 1 288 ? 19.707 -11.535 -3.974 1.00 89.31 288 LEU A CA 1
ATOM 2226 C C . LEU A 1 288 ? 19.629 -10.100 -3.447 1.00 89.31 288 LEU A C 1
ATOM 2228 O O . LEU A 1 288 ? 20.630 -9.390 -3.489 1.00 89.31 288 LEU A O 1
ATOM 2232 N N . CYS A 1 289 ? 18.484 -9.691 -2.901 1.00 90.19 289 CYS A N 1
ATOM 2233 C CA . CYS A 1 289 ? 18.317 -8.362 -2.324 1.00 90.19 289 CYS A CA 1
ATOM 2234 C C . CYS A 1 289 ? 19.054 -8.194 -0.991 1.00 90.19 289 CYS A C 1
ATOM 2236 O O . CYS A 1 289 ? 19.594 -7.119 -0.755 1.00 90.19 289 CYS A O 1
ATOM 2238 N N . ALA A 1 290 ? 19.120 -9.230 -0.151 1.00 86.56 290 ALA A N 1
ATOM 2239 C CA . ALA A 1 290 ? 19.752 -9.171 1.171 1.00 86.56 290 ALA A CA 1
ATOM 2240 C C . ALA A 1 290 ? 21.288 -9.307 1.165 1.00 86.56 290 ALA A C 1
ATOM 2242 O O . ALA A 1 290 ? 21.948 -8.942 2.132 1.00 86.56 290 ALA A O 1
ATOM 2243 N N . ARG A 1 291 ? 21.897 -9.830 0.090 1.00 77.31 291 ARG A N 1
ATOM 2244 C CA . ARG A 1 291 ? 23.353 -10.056 0.028 1.00 77.31 291 ARG A CA 1
ATOM 2245 C C . ARG A 1 291 ? 24.153 -8.772 0.284 1.00 77.31 291 ARG A C 1
ATOM 2247 O O . ARG A 1 291 ? 24.203 -7.872 -0.554 1.00 77.31 291 ARG A O 1
ATOM 2254 N N . SER A 1 292 ? 24.875 -8.748 1.404 1.00 63.72 292 SER A N 1
ATOM 2255 C CA . SER A 1 292 ? 25.877 -7.722 1.695 1.00 63.72 292 SER A CA 1
ATOM 2256 C C . SER A 1 292 ? 27.152 -7.943 0.877 1.00 63.72 292 SER A C 1
ATOM 2258 O O . SER A 1 292 ? 27.727 -9.034 0.864 1.00 63.72 292 SER A O 1
ATOM 2260 N N . LEU A 1 293 ? 27.660 -6.876 0.252 1.00 52.78 293 LEU A N 1
ATOM 2261 C CA . LEU A 1 293 ? 28.908 -6.901 -0.524 1.00 52.78 293 LEU A CA 1
ATOM 2262 C C . LEU A 1 293 ? 30.117 -7.373 0.311 1.00 52.78 293 LEU A C 1
ATOM 2264 O O . LEU A 1 293 ? 31.076 -7.909 -0.240 1.00 52.78 293 LEU A O 1
ATOM 2268 N N . ALA A 1 294 ? 30.069 -7.219 1.641 1.00 48.78 294 ALA A N 1
ATOM 2269 C CA . ALA A 1 294 ? 31.136 -7.651 2.544 1.00 48.78 294 ALA A CA 1
ATOM 2270 C C . ALA A 1 294 ? 31.363 -9.175 2.517 1.00 48.78 294 ALA A C 1
ATOM 2272 O O . ALA A 1 294 ? 32.496 -9.618 2.702 1.00 48.78 294 ALA A O 1
ATOM 2273 N N . SER A 1 295 ? 30.334 -9.981 2.214 1.00 47.00 295 SER A N 1
ATOM 2274 C CA . SER A 1 295 ? 30.491 -11.436 2.061 1.00 47.00 295 SER A CA 1
ATOM 2275 C C . SER A 1 295 ? 31.103 -11.830 0.709 1.00 47.00 295 SER A C 1
ATOM 2277 O O . SER A 1 295 ? 31.553 -12.961 0.549 1.00 47.00 295 SER A O 1
ATOM 2279 N N . SER A 1 296 ? 31.138 -10.911 -0.262 1.00 46.34 296 SER A N 1
ATOM 2280 C CA . SER A 1 296 ? 31.645 -11.162 -1.620 1.00 46.34 296 SER A CA 1
ATOM 2281 C C . SER A 1 296 ? 33.156 -10.930 -1.749 1.00 46.34 296 SER A C 1
ATOM 2283 O O . SER A 1 296 ? 33.759 -11.350 -2.726 1.00 46.34 296 SER A O 1
ATOM 2285 N N . ILE A 1 297 ? 33.798 -10.302 -0.755 1.00 49.88 297 ILE A N 1
ATOM 2286 C CA . ILE A 1 297 ? 35.250 -10.025 -0.768 1.00 49.88 297 ILE A CA 1
ATOM 2287 C C . ILE A 1 297 ? 36.071 -11.299 -0.466 1.00 49.88 297 ILE A C 1
ATOM 2289 O O . ILE A 1 297 ? 37.259 -11.365 -0.768 1.00 49.88 297 ILE A O 1
ATOM 2293 N N . SER A 1 298 ? 35.440 -12.340 0.090 1.00 47.53 298 SER A N 1
ATOM 2294 C CA . SER A 1 298 ? 36.089 -13.606 0.464 1.00 47.53 298 SER A CA 1
ATOM 2295 C C . SER A 1 298 ? 36.107 -14.664 -0.650 1.00 47.53 298 SER A C 1
ATOM 2297 O O . SER A 1 298 ? 36.766 -15.689 -0.471 1.00 47.53 298 SER A O 1
ATOM 2299 N N . SER A 1 299 ? 35.424 -14.457 -1.778 1.00 42.00 299 SER A N 1
ATOM 2300 C CA . SER A 1 299 ? 35.412 -15.415 -2.887 1.00 42.00 299 SER A CA 1
ATOM 2301 C C . SER A 1 299 ? 35.909 -14.740 -4.159 1.00 42.00 299 SER A C 1
ATOM 2303 O O . SER A 1 299 ? 35.287 -13.808 -4.664 1.00 42.00 299 SER A O 1
ATOM 2305 N N . ILE A 1 300 ? 37.033 -15.222 -4.693 1.00 42.53 300 ILE A N 1
ATOM 2306 C CA . ILE A 1 300 ? 37.505 -14.927 -6.055 1.00 42.53 300 ILE A CA 1
ATOM 2307 C C . ILE A 1 300 ? 36.618 -15.719 -7.031 1.00 42.53 300 ILE A C 1
ATOM 2309 O O . ILE A 1 300 ? 37.079 -16.560 -7.794 1.00 42.53 300 ILE A O 1
ATOM 2313 N N . GLU A 1 301 ? 35.314 -15.476 -6.980 1.00 39.44 301 GLU A N 1
ATOM 2314 C CA . GLU A 1 301 ? 34.365 -15.918 -7.986 1.00 39.44 301 GLU A CA 1
ATOM 2315 C C . GLU A 1 301 ? 33.737 -14.664 -8.574 1.00 39.44 301 GLU A C 1
ATOM 2317 O O . GLU A 1 301 ? 32.848 -14.029 -8.008 1.00 39.44 301 GLU A O 1
ATOM 2322 N N . VAL A 1 302 ? 34.264 -14.289 -9.737 1.00 40.75 302 VAL A N 1
ATOM 2323 C CA . VAL A 1 302 ? 33.695 -13.295 -10.647 1.00 40.75 302 VAL A CA 1
ATOM 2324 C C . VAL A 1 302 ? 32.426 -13.898 -11.263 1.00 40.75 302 VAL A C 1
ATOM 2326 O O . VAL A 1 302 ? 32.342 -14.140 -12.462 1.00 40.75 302 VAL A O 1
ATOM 2329 N N . THR A 1 303 ? 31.433 -14.187 -10.426 1.00 40.34 303 THR A N 1
ATOM 2330 C CA . THR A 1 303 ? 30.111 -14.648 -10.843 1.00 40.34 303 THR A CA 1
ATOM 2331 C C . THR A 1 303 ? 29.169 -13.467 -10.673 1.00 40.34 303 THR A C 1
ATOM 2333 O O . THR A 1 303 ? 28.735 -13.172 -9.565 1.00 40.34 303 THR A O 1
ATOM 2336 N N . ALA A 1 304 ? 28.967 -12.732 -11.773 1.00 44.22 304 ALA A N 1
ATOM 2337 C CA . ALA A 1 304 ? 27.938 -11.711 -11.999 1.00 44.22 304 ALA A CA 1
ATOM 2338 C C . ALA A 1 304 ? 27.302 -11.110 -10.726 1.00 44.22 304 ALA A C 1
ATOM 2340 O O . ALA A 1 304 ? 26.143 -11.366 -10.406 1.00 44.22 304 ALA A O 1
ATOM 2341 N N . CYS A 1 305 ? 28.051 -10.288 -9.986 1.00 49.34 305 CYS A N 1
ATOM 2342 C CA . CYS A 1 305 ? 27.446 -9.463 -8.946 1.00 49.34 305 CYS A CA 1
ATOM 2343 C C . CYS A 1 305 ? 26.448 -8.515 -9.631 1.00 49.34 305 CYS A C 1
ATOM 2345 O O . CYS A 1 305 ? 26.832 -7.750 -10.523 1.00 49.34 305 CYS A O 1
ATOM 2347 N N . LEU A 1 306 ? 25.166 -8.596 -9.262 1.00 59.28 306 LEU A N 1
ATOM 2348 C CA . LEU A 1 306 ? 24.155 -7.650 -9.722 1.00 59.28 306 LEU A CA 1
ATOM 2349 C C . LEU A 1 306 ? 24.649 -6.234 -9.392 1.00 59.28 306 LEU A C 1
ATOM 2351 O O . LEU A 1 306 ? 25.105 -5.983 -8.276 1.00 59.28 306 LEU A O 1
ATOM 2355 N N . ARG A 1 307 ? 24.601 -5.307 -10.359 1.00 72.00 307 ARG A N 1
ATOM 2356 C CA . ARG A 1 307 ? 25.011 -3.920 -10.089 1.00 72.00 307 ARG A CA 1
ATOM 2357 C C . ARG A 1 307 ? 24.184 -3.379 -8.912 1.00 72.00 307 ARG A C 1
ATOM 2359 O O . ARG A 1 307 ? 22.985 -3.646 -8.828 1.00 72.00 307 ARG A O 1
ATOM 2366 N N . ARG A 1 308 ? 24.833 -2.644 -8.001 1.00 73.88 308 ARG A N 1
ATOM 2367 C CA . ARG A 1 308 ? 24.238 -2.157 -6.741 1.00 73.88 308 ARG A CA 1
ATOM 2368 C C . ARG A 1 308 ? 22.893 -1.450 -6.956 1.00 73.88 308 ARG A C 1
ATOM 2370 O O . ARG A 1 308 ? 21.947 -1.712 -6.227 1.00 73.88 308 ARG A O 1
ATOM 2377 N N . ASP A 1 309 ? 22.792 -0.623 -7.991 1.00 75.31 309 ASP A N 1
ATOM 2378 C CA . ASP A 1 309 ? 21.573 0.094 -8.379 1.00 75.31 309 ASP A CA 1
ATOM 2379 C C . ASP A 1 309 ? 20.404 -0.851 -8.703 1.00 75.31 309 ASP A C 1
ATOM 2381 O O . ASP A 1 309 ? 19.270 -0.610 -8.287 1.00 75.31 309 ASP A O 1
ATOM 2385 N N . LYS A 1 310 ? 20.669 -1.969 -9.389 1.00 84.19 310 LYS A N 1
ATOM 2386 C CA . LYS A 1 310 ? 19.648 -2.986 -9.670 1.00 84.19 310 LYS A CA 1
ATOM 2387 C C . LYS A 1 310 ? 19.210 -3.726 -8.403 1.00 84.19 310 LYS A C 1
ATOM 2389 O O . LYS A 1 310 ? 18.016 -3.959 -8.236 1.00 84.19 310 LYS A O 1
ATOM 2394 N N . GLN A 1 311 ? 20.140 -4.057 -7.503 1.00 88.44 311 GLN A N 1
ATOM 2395 C CA . GLN A 1 311 ? 19.824 -4.700 -6.218 1.00 88.44 311 GLN A CA 1
ATOM 2396 C C . GLN A 1 311 ? 18.936 -3.802 -5.346 1.00 88.44 311 GLN A C 1
ATOM 2398 O O . GLN A 1 311 ? 17.914 -4.248 -4.831 1.00 88.44 311 GLN A O 1
ATOM 2403 N N . GLU A 1 312 ? 19.290 -2.524 -5.221 1.00 91.25 312 GLU A N 1
ATOM 2404 C CA . GLU A 1 312 ? 18.519 -1.537 -4.458 1.00 91.25 312 GLU A CA 1
ATOM 2405 C C . GLU A 1 312 ? 17.131 -1.297 -5.077 1.00 91.25 312 GLU A C 1
ATOM 2407 O O . GLU A 1 312 ? 16.144 -1.132 -4.354 1.00 91.25 312 GLU A O 1
ATOM 2412 N N . CYS A 1 313 ? 17.026 -1.333 -6.412 1.00 92.19 313 CYS A N 1
ATOM 2413 C CA . CYS A 1 313 ? 15.753 -1.216 -7.124 1.00 92.19 313 CYS A CA 1
ATOM 2414 C C . CYS A 1 313 ? 14.842 -2.421 -6.856 1.00 92.19 313 CYS A C 1
ATOM 2416 O O . CYS A 1 313 ? 13.673 -2.244 -6.504 1.00 92.19 313 CYS A O 1
ATOM 2418 N N . LEU A 1 314 ? 15.385 -3.642 -6.946 1.00 94.25 314 LEU A N 1
ATOM 2419 C CA . LEU A 1 314 ? 14.660 -4.866 -6.599 1.00 94.25 314 LEU A CA 1
ATOM 2420 C C . LEU A 1 314 ? 14.205 -4.845 -5.138 1.00 94.25 314 LEU A C 1
ATOM 2422 O O . LEU A 1 314 ? 13.029 -5.076 -4.867 1.00 94.25 314 LEU A O 1
ATOM 2426 N N . ALA A 1 315 ? 15.094 -4.485 -4.208 1.00 95.75 315 ALA A N 1
ATOM 2427 C CA . ALA A 1 315 ? 14.764 -4.374 -2.791 1.00 95.75 315 ALA A CA 1
ATOM 2428 C C . ALA A 1 315 ? 13.630 -3.362 -2.552 1.00 95.75 315 ALA A C 1
ATOM 2430 O O . ALA A 1 315 ? 12.699 -3.620 -1.786 1.00 95.75 315 ALA A O 1
ATOM 2431 N N . ARG A 1 316 ? 13.652 -2.223 -3.255 1.00 95.94 316 ARG A N 1
ATOM 2432 C CA . ARG A 1 316 ? 12.581 -1.221 -3.201 1.00 95.94 316 ARG A CA 1
ATOM 2433 C C . ARG A 1 316 ? 11.251 -1.740 -3.738 1.00 95.94 316 ARG A C 1
ATOM 2435 O O . ARG A 1 316 ? 10.230 -1.508 -3.088 1.00 95.94 316 ARG A O 1
ATOM 2442 N N . LEU A 1 317 ? 11.248 -2.436 -4.872 1.00 97.06 317 LEU A N 1
ATOM 2443 C CA . LEU A 1 317 ? 10.037 -3.052 -5.416 1.00 97.06 317 LEU A CA 1
ATOM 2444 C C . LEU A 1 317 ? 9.491 -4.138 -4.481 1.00 97.06 317 LEU A C 1
ATOM 2446 O O . LEU A 1 317 ? 8.291 -4.142 -4.216 1.00 97.06 317 LEU A O 1
ATOM 2450 N N . LEU A 1 318 ? 10.349 -4.988 -3.908 1.00 97.31 318 LEU A N 1
ATOM 2451 C CA . LEU A 1 318 ? 9.948 -6.001 -2.927 1.00 97.31 318 LEU A CA 1
ATOM 2452 C C . LEU A 1 318 ? 9.255 -5.381 -1.709 1.00 97.31 318 LEU A C 1
ATOM 2454 O O . LEU A 1 318 ? 8.187 -5.846 -1.323 1.00 97.31 318 LEU A O 1
ATOM 2458 N N . VAL A 1 319 ? 9.802 -4.301 -1.139 1.00 97.56 319 VAL A N 1
ATOM 2459 C CA . VAL A 1 319 ? 9.179 -3.599 -0.000 1.00 97.56 319 VAL A CA 1
ATOM 2460 C C . VAL A 1 319 ? 7.830 -2.974 -0.383 1.00 97.56 319 VAL A C 1
ATOM 2462 O O . VAL A 1 319 ? 6.895 -2.974 0.417 1.00 97.56 319 VAL A O 1
ATOM 2465 N N . TRP A 1 320 ? 7.690 -2.446 -1.600 1.00 96.56 320 TRP A N 1
ATOM 2466 C CA . TRP A 1 320 ? 6.416 -1.884 -2.062 1.00 96.56 320 TRP A CA 1
ATOM 2467 C C . TRP A 1 320 ? 5.353 -2.954 -2.294 1.00 96.56 320 TRP A C 1
ATOM 2469 O O . TRP A 1 320 ? 4.219 -2.787 -1.849 1.00 96.56 320 TRP A O 1
ATOM 2479 N N . ILE A 1 321 ? 5.718 -4.066 -2.931 1.00 98.00 321 ILE A N 1
ATOM 2480 C CA . ILE A 1 321 ? 4.814 -5.204 -3.117 1.00 98.00 321 ILE A CA 1
ATOM 2481 C C . ILE A 1 321 ? 4.458 -5.818 -1.760 1.00 98.00 321 ILE A C 1
ATOM 2483 O O . ILE A 1 321 ? 3.299 -6.157 -1.548 1.00 98.00 321 ILE A O 1
ATOM 2487 N N . PHE A 1 322 ? 5.401 -5.882 -0.814 1.00 98.06 322 PHE A N 1
ATOM 2488 C CA . PHE A 1 322 ? 5.131 -6.277 0.568 1.00 98.06 322 PHE A CA 1
ATOM 2489 C C . PHE A 1 322 ? 3.997 -5.441 1.180 1.00 98.06 322 PHE A C 1
ATOM 2491 O O . PHE A 1 322 ? 3.055 -6.011 1.721 1.00 98.06 322 PHE A O 1
ATOM 2498 N N . TYR A 1 323 ? 4.011 -4.111 1.044 1.00 97.62 323 TYR A N 1
ATOM 2499 C CA . TYR A 1 323 ? 2.919 -3.272 1.560 1.00 97.62 323 TYR A CA 1
ATOM 2500 C C . TYR A 1 323 ? 1.569 -3.552 0.892 1.00 97.62 323 TYR A C 1
ATOM 2502 O O . TYR A 1 323 ? 0.545 -3.609 1.581 1.00 97.62 323 TYR A O 1
ATOM 2510 N N . GLU A 1 324 ? 1.548 -3.747 -0.427 1.00 97.12 324 GLU A N 1
ATOM 2511 C CA . GLU A 1 324 ? 0.312 -4.079 -1.146 1.00 97.12 324 GLU A CA 1
ATOM 2512 C C . GLU A 1 324 ? -0.222 -5.465 -0.745 1.00 97.12 324 GLU A C 1
ATOM 2514 O O . GLU A 1 324 ? -1.429 -5.629 -0.536 1.00 97.12 324 GLU A O 1
ATOM 2519 N N . ASP A 1 325 ? 0.673 -6.435 -0.540 1.00 98.00 325 ASP A N 1
ATOM 2520 C CA . ASP A 1 325 ? 0.344 -7.789 -0.098 1.00 98.00 325 ASP A CA 1
ATOM 2521 C C . ASP A 1 325 ? -0.169 -7.814 1.352 1.00 98.00 325 ASP A C 1
ATOM 2523 O O . ASP A 1 325 ? -1.154 -8.489 1.657 1.00 98.00 325 ASP A O 1
ATOM 2527 N N . VAL A 1 326 ? 0.402 -6.994 2.244 1.00 97.88 326 VAL A N 1
ATOM 2528 C CA . VAL A 1 326 ? -0.124 -6.774 3.604 1.00 97.88 326 VAL A CA 1
ATOM 2529 C C . VAL A 1 326 ? -1.533 -6.187 3.555 1.00 97.88 326 VAL A C 1
ATOM 2531 O O . VAL A 1 326 ? -2.434 -6.671 4.250 1.00 97.88 326 VAL A O 1
ATOM 2534 N N . ALA A 1 327 ? -1.758 -5.173 2.716 1.00 95.25 327 ALA A N 1
ATOM 2535 C CA . ALA A 1 327 ? -3.077 -4.574 2.548 1.00 95.25 327 ALA A CA 1
ATOM 2536 C C . ALA A 1 327 ? -4.093 -5.582 1.978 1.00 95.25 327 ALA A C 1
ATOM 2538 O O . ALA A 1 327 ? -5.260 -5.575 2.382 1.00 95.25 327 ALA A O 1
ATOM 2539 N N . ALA A 1 328 ? -3.672 -6.461 1.063 1.00 94.88 328 ALA A N 1
ATOM 2540 C CA . ALA A 1 328 ? -4.482 -7.576 0.572 1.00 94.88 328 ALA A CA 1
ATOM 2541 C C . ALA A 1 328 ? -4.786 -8.598 1.679 1.00 94.88 328 ALA A C 1
ATOM 2543 O O . ALA A 1 328 ? -5.933 -9.027 1.813 1.00 94.88 328 ALA A O 1
ATOM 2544 N N . GLY A 1 329 ? -3.816 -8.898 2.545 1.00 94.69 329 GLY A N 1
ATOM 2545 C CA . GLY A 1 329 ? -4.001 -9.744 3.724 1.00 94.69 329 GLY A CA 1
ATOM 2546 C C . GLY A 1 329 ? -5.047 -9.207 4.705 1.00 94.69 329 GLY A C 1
ATOM 2547 O O . GLY A 1 329 ? -5.876 -9.973 5.195 1.00 94.69 329 GLY A O 1
ATOM 2548 N N . VAL A 1 330 ? -5.108 -7.886 4.922 1.00 93.69 330 VAL A N 1
ATOM 2549 C CA . VAL A 1 330 ? -6.153 -7.258 5.760 1.00 93.69 330 VAL A CA 1
ATOM 2550 C C . VAL A 1 330 ? -7.561 -7.547 5.222 1.00 93.69 330 VAL A C 1
ATOM 2552 O O . VAL A 1 330 ? -8.495 -7.770 5.998 1.00 93.69 330 VAL A O 1
ATOM 2555 N N . ARG A 1 331 ? -7.705 -7.605 3.891 1.00 90.25 331 ARG A N 1
ATOM 2556 C CA . ARG A 1 331 ? -8.953 -7.951 3.191 1.00 90.25 331 ARG A CA 1
ATOM 2557 C C . ARG A 1 331 ? -9.219 -9.458 3.126 1.00 90.25 331 ARG A C 1
ATOM 2559 O O . ARG A 1 331 ? -10.320 -9.849 2.764 1.00 90.25 331 ARG A O 1
ATOM 2566 N N . GLY A 1 332 ? -8.253 -10.290 3.511 1.00 89.81 332 GLY A N 1
ATOM 2567 C CA . GLY A 1 332 ? -8.347 -11.750 3.460 1.00 89.81 332 GLY A CA 1
ATOM 2568 C C . GLY A 1 332 ? -7.967 -12.372 2.114 1.00 89.81 332 GLY A C 1
ATOM 2569 O O . GLY A 1 332 ? -8.312 -13.524 1.888 1.00 89.81 332 GLY A O 1
ATOM 2570 N N . SER A 1 333 ? -7.274 -11.646 1.229 1.00 90.81 333 SER A N 1
ATOM 2571 C CA . SER A 1 333 ? -6.973 -12.090 -0.144 1.00 90.81 333 SER A CA 1
ATOM 2572 C C . SER A 1 333 ? -5.496 -11.955 -0.531 1.00 90.81 333 SER A C 1
ATOM 2574 O O . SER A 1 333 ? -5.180 -11.677 -1.682 1.00 90.81 333 SER A O 1
ATOM 2576 N N . GLY A 1 334 ? -4.591 -12.033 0.441 1.00 92.81 334 GLY A N 1
ATOM 2577 C CA . GLY A 1 334 ? -3.151 -11.888 0.233 1.00 92.81 334 GLY A CA 1
ATOM 2578 C C . GLY A 1 334 ? -2.367 -12.204 1.501 1.00 92.81 334 GLY A C 1
ATOM 2579 O O . GLY A 1 334 ? -2.903 -12.808 2.436 1.00 92.81 334 GLY A O 1
ATOM 2580 N N . GLY A 1 335 ? -1.110 -11.776 1.546 1.00 94.81 335 GLY A N 1
ATOM 2581 C CA . GLY A 1 335 ? -0.205 -12.003 2.671 1.00 94.81 335 GLY A CA 1
ATOM 2582 C C . GLY A 1 335 ? 0.688 -13.237 2.521 1.00 94.81 335 GLY A C 1
ATOM 2583 O O . GLY A 1 335 ? 1.328 -13.626 3.496 1.00 94.81 335 GLY A O 1
ATOM 2584 N N . PHE A 1 336 ? 0.726 -13.889 1.351 1.00 96.38 336 PHE A N 1
ATOM 2585 C CA . PHE A 1 336 ? 1.629 -15.022 1.108 1.00 96.38 336 PHE A CA 1
ATOM 2586 C C . PHE A 1 336 ? 3.077 -14.560 0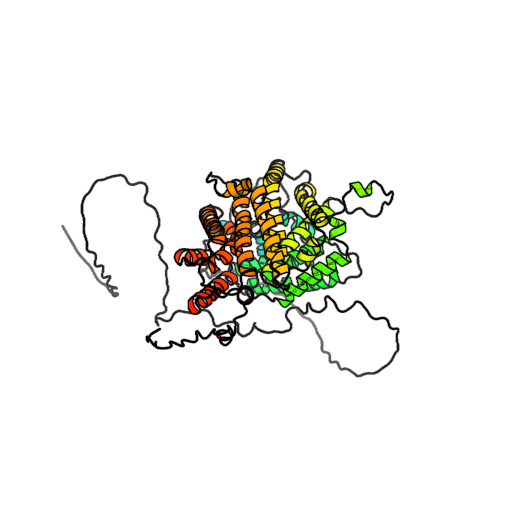.955 1.00 96.38 336 PHE A C 1
ATOM 2588 O O . PHE A 1 336 ? 3.974 -15.179 1.528 1.00 96.38 336 PHE A O 1
ATOM 2595 N N . LEU A 1 337 ? 3.311 -13.463 0.230 1.00 96.25 337 LEU A N 1
ATOM 2596 C CA . LEU A 1 337 ? 4.637 -12.860 0.140 1.00 96.25 337 LEU A CA 1
ATOM 2597 C C . LEU A 1 337 ? 5.039 -12.246 1.484 1.00 96.25 337 LEU A C 1
ATOM 2599 O O . LEU A 1 337 ? 6.164 -12.437 1.935 1.00 96.25 337 LEU A O 1
ATOM 2603 N N . ALA A 1 338 ? 4.124 -11.531 2.138 1.00 97.06 338 ALA A N 1
ATOM 2604 C CA . ALA A 1 338 ? 4.408 -10.882 3.410 1.00 97.06 338 ALA A CA 1
ATOM 2605 C C . ALA A 1 338 ? 4.822 -11.888 4.492 1.00 97.06 338 ALA A C 1
ATOM 2607 O O . ALA A 1 338 ? 5.836 -11.680 5.156 1.00 97.06 338 ALA A O 1
ATOM 2608 N N . SER A 1 339 ? 4.096 -13.004 4.627 1.00 96.50 339 SER A N 1
ATOM 2609 C CA . SER A 1 339 ? 4.484 -14.083 5.543 1.00 96.50 339 SER A CA 1
ATOM 2610 C C . SER A 1 339 ? 5.813 -14.734 5.145 1.00 96.50 339 SER A C 1
ATOM 2612 O O . SER A 1 339 ? 6.618 -15.016 6.025 1.00 96.50 339 SER A O 1
ATOM 2614 N N . HIS A 1 340 ? 6.078 -14.933 3.845 1.00 96.44 340 HIS A N 1
ATOM 2615 C CA . HIS A 1 340 ? 7.359 -15.480 3.374 1.00 96.44 340 HIS A CA 1
ATOM 2616 C C . HIS A 1 340 ? 8.544 -14.607 3.789 1.00 96.44 340 HIS A C 1
ATOM 2618 O O . HIS A 1 340 ? 9.476 -15.101 4.412 1.00 96.44 340 HIS A O 1
ATOM 2624 N N . LEU A 1 341 ? 8.485 -13.302 3.517 1.00 95.69 341 LEU A N 1
ATOM 2625 C CA . LEU A 1 341 ? 9.565 -12.385 3.881 1.00 95.69 341 LEU A CA 1
ATOM 2626 C C . LEU A 1 341 ? 9.779 -12.352 5.405 1.00 95.69 341 LEU A C 1
ATOM 2628 O O . LEU A 1 341 ? 10.911 -12.382 5.885 1.00 95.69 341 LEU A O 1
ATOM 2632 N N . LEU A 1 342 ? 8.709 -12.341 6.202 1.00 95.31 342 LEU A N 1
ATOM 2633 C CA . LEU A 1 342 ? 8.840 -12.294 7.662 1.00 95.31 342 LEU A CA 1
ATOM 2634 C C . LEU A 1 342 ? 9.252 -13.621 8.314 1.00 95.31 342 LEU A C 1
ATOM 2636 O O . LEU A 1 342 ? 9.557 -13.611 9.508 1.00 95.31 342 LEU A O 1
ATOM 2640 N N . ALA A 1 343 ? 9.307 -14.725 7.563 1.00 94.31 343 ALA A N 1
ATOM 2641 C CA . ALA A 1 343 ? 9.869 -15.981 8.055 1.00 94.31 343 ALA A CA 1
ATOM 2642 C C . ALA A 1 343 ? 11.370 -15.854 8.376 1.00 94.31 343 ALA A C 1
ATOM 2644 O O . ALA A 1 343 ? 11.846 -16.517 9.293 1.00 94.31 343 ALA A O 1
ATOM 2645 N N . GLU A 1 344 ? 12.080 -14.941 7.698 1.00 92.69 344 GLU A N 1
ATOM 2646 C CA . GLU A 1 344 ? 13.496 -14.618 7.923 1.00 92.69 344 GLU A CA 1
ATOM 2647 C C . GLU A 1 344 ? 13.662 -13.120 8.280 1.00 92.69 344 GLU A C 1
ATOM 2649 O O . GLU A 1 344 ? 13.993 -12.286 7.429 1.00 92.69 344 GLU A O 1
ATOM 2654 N N . PRO A 1 345 ? 13.421 -12.717 9.548 1.00 89.75 345 PRO A N 1
ATOM 2655 C CA . PRO A 1 345 ? 13.317 -11.306 9.937 1.00 89.75 345 PRO A CA 1
ATOM 2656 C C . PRO A 1 345 ? 14.575 -10.468 9.695 1.00 89.75 345 PRO A C 1
ATOM 2658 O O . PRO A 1 345 ? 14.466 -9.279 9.392 1.00 89.75 345 PRO A O 1
ATOM 2661 N N . GLU A 1 346 ? 15.761 -11.059 9.854 1.00 91.38 346 GLU A N 1
ATOM 2662 C CA . GLU A 1 346 ? 17.022 -10.338 9.655 1.00 91.38 346 GLU A CA 1
ATOM 2663 C C . GLU A 1 346 ? 17.303 -10.111 8.168 1.00 91.38 346 GLU A C 1
ATOM 2665 O O . GLU A 1 346 ? 17.612 -8.987 7.781 1.00 91.38 346 GLU A O 1
ATOM 2670 N N . GLN A 1 347 ? 17.046 -11.109 7.320 1.00 92.44 347 GLN A N 1
ATOM 2671 C CA . GLN A 1 347 ? 17.110 -10.950 5.867 1.00 92.44 347 GLN A CA 1
ATOM 2672 C C . GLN A 1 347 ? 16.158 -9.844 5.392 1.00 92.44 347 GLN A C 1
ATOM 2674 O O . GLN A 1 347 ? 16.532 -8.944 4.644 1.00 92.44 347 GLN A O 1
ATOM 2679 N N . THR A 1 348 ? 14.921 -9.858 5.878 1.00 93.44 348 THR A N 1
ATOM 2680 C CA . THR A 1 348 ? 13.914 -8.864 5.494 1.00 93.44 348 THR A CA 1
ATOM 2681 C C . THR A 1 348 ? 14.245 -7.462 6.012 1.00 93.44 348 THR A C 1
ATOM 2683 O O . THR A 1 348 ? 13.970 -6.466 5.337 1.00 93.44 348 THR A O 1
ATOM 2686 N N . ARG A 1 349 ? 14.937 -7.349 7.153 1.00 92.94 349 ARG A N 1
ATOM 2687 C CA . ARG A 1 349 ? 15.523 -6.081 7.615 1.00 92.94 349 ARG A CA 1
ATOM 2688 C C . ARG A 1 349 ? 16.607 -5.573 6.658 1.00 92.94 349 ARG A C 1
ATOM 2690 O O . ARG A 1 349 ? 16.615 -4.377 6.371 1.00 92.94 349 ARG A O 1
ATOM 2697 N N . GLU A 1 350 ? 17.484 -6.441 6.161 1.00 92.81 350 GLU A N 1
ATOM 2698 C CA . GLU A 1 350 ? 18.522 -6.078 5.184 1.00 92.81 350 GLU A CA 1
ATOM 2699 C C . GLU A 1 350 ? 17.904 -5.610 3.861 1.00 92.81 350 GLU A C 1
ATOM 2701 O O . GLU A 1 350 ? 18.268 -4.548 3.354 1.00 92.81 350 GLU A O 1
ATOM 2706 N N . ILE A 1 351 ? 16.890 -6.320 3.350 1.00 94.88 351 ILE A N 1
ATOM 2707 C CA . ILE A 1 351 ? 16.126 -5.897 2.163 1.00 94.88 351 ILE A CA 1
ATOM 2708 C C . ILE A 1 351 ? 15.540 -4.498 2.381 1.00 94.88 351 ILE A C 1
ATOM 2710 O O . ILE A 1 351 ? 15.685 -3.622 1.526 1.00 94.88 351 ILE A O 1
ATOM 2714 N N . TYR A 1 352 ? 14.916 -4.248 3.538 1.00 95.69 352 TYR A N 1
ATOM 2715 C CA . TYR A 1 352 ? 14.401 -2.919 3.859 1.00 95.69 352 TYR A CA 1
ATOM 2716 C C . TYR A 1 352 ? 15.513 -1.860 3.855 1.00 95.69 352 TYR A C 1
ATOM 2718 O O . TYR A 1 352 ? 15.331 -0.803 3.255 1.00 95.69 352 TYR A O 1
ATOM 2726 N N . GLN A 1 353 ? 16.671 -2.132 4.458 1.00 93.06 353 GLN A N 1
ATOM 2727 C CA . GLN A 1 353 ? 17.802 -1.197 4.478 1.00 93.06 353 GLN A CA 1
ATOM 2728 C C . GLN A 1 353 ? 18.304 -0.875 3.066 1.00 93.06 353 GLN A C 1
ATOM 2730 O O . GLN A 1 353 ? 18.384 0.303 2.715 1.00 93.06 353 GLN A O 1
ATOM 2735 N N . HIS A 1 354 ? 18.542 -1.889 2.229 1.00 91.44 354 HIS A N 1
ATOM 2736 C CA . HIS A 1 354 ? 18.927 -1.707 0.824 1.00 91.44 354 HIS A CA 1
ATOM 2737 C C . HIS A 1 354 ? 17.871 -0.955 0.022 1.00 91.44 354 HIS A C 1
ATOM 2739 O O . HIS A 1 354 ? 18.199 -0.146 -0.843 1.00 91.44 354 HIS A O 1
ATOM 2745 N N . SER A 1 355 ? 16.592 -1.151 0.343 1.00 93.38 355 SER A N 1
ATOM 2746 C CA . SER A 1 355 ? 15.535 -0.402 -0.317 1.00 93.38 355 SER A CA 1
ATOM 2747 C C . SER A 1 355 ? 15.703 1.102 -0.122 1.00 93.38 355 SER A C 1
ATOM 2749 O O . SER A 1 355 ? 15.332 1.852 -1.018 1.00 93.38 355 SER A O 1
ATOM 2751 N N . THR A 1 356 ? 16.248 1.580 1.004 1.00 90.81 356 THR A N 1
ATOM 2752 C CA . THR A 1 356 ? 16.256 3.013 1.345 1.00 90.81 356 THR A CA 1
ATOM 2753 C C . THR A 1 356 ? 17.201 3.863 0.495 1.00 90.81 356 THR A C 1
ATOM 2755 O O . THR A 1 356 ? 16.913 5.044 0.318 1.00 90.81 356 THR A O 1
ATOM 2758 N N . THR A 1 357 ? 18.234 3.274 -0.113 1.00 87.94 357 THR A N 1
ATOM 2759 C CA . THR A 1 357 ? 19.316 4.000 -0.809 1.00 87.94 357 THR A CA 1
ATOM 2760 C C . THR A 1 357 ? 19.080 4.211 -2.308 1.00 87.94 357 THR A C 1
ATOM 2762 O O . THR A 1 357 ? 19.770 5.012 -2.931 1.00 87.94 357 THR A O 1
ATOM 2765 N N . ILE A 1 358 ? 18.060 3.568 -2.891 1.00 90.44 358 ILE A N 1
ATOM 2766 C CA . ILE A 1 358 ? 17.815 3.578 -4.345 1.00 90.44 358 ILE A CA 1
ATOM 2767 C C . ILE A 1 358 ? 17.702 4.973 -4.975 1.00 90.44 358 ILE A C 1
ATOM 2769 O O . ILE A 1 358 ? 18.056 5.136 -6.136 1.00 90.44 358 ILE A O 1
ATOM 2773 N N . LEU A 1 359 ? 17.170 5.979 -4.271 1.00 91.38 359 LEU A N 1
ATOM 2774 C CA . LEU A 1 359 ? 16.940 7.291 -4.889 1.00 91.38 359 LEU A CA 1
ATOM 2775 C C . LEU A 1 359 ? 18.267 7.968 -5.233 1.00 91.38 359 LEU A C 1
ATOM 2777 O O . LEU A 1 359 ? 18.467 8.370 -6.376 1.00 91.38 359 LEU A O 1
ATOM 2781 N N . GLU A 1 360 ? 19.191 8.007 -4.279 1.00 89.81 360 GLU A N 1
ATOM 2782 C CA . GLU A 1 360 ? 20.527 8.557 -4.492 1.00 89.81 360 GLU A CA 1
ATOM 2783 C C . GLU A 1 360 ? 21.266 7.795 -5.601 1.00 89.81 360 GLU A C 1
ATOM 2785 O O . GLU A 1 360 ? 21.793 8.410 -6.525 1.00 89.81 360 GLU A O 1
ATOM 2790 N N . SER A 1 361 ? 21.222 6.459 -5.590 1.00 87.94 361 SER A N 1
ATOM 2791 C CA . SER A 1 361 ? 21.880 5.638 -6.615 1.00 87.94 361 SER A CA 1
ATOM 2792 C C . SER A 1 361 ? 21.271 5.790 -8.014 1.00 87.94 361 SER A C 1
ATOM 2794 O O . SER A 1 361 ? 22.005 5.813 -9.001 1.00 87.94 361 SER A O 1
ATOM 2796 N N . ALA A 1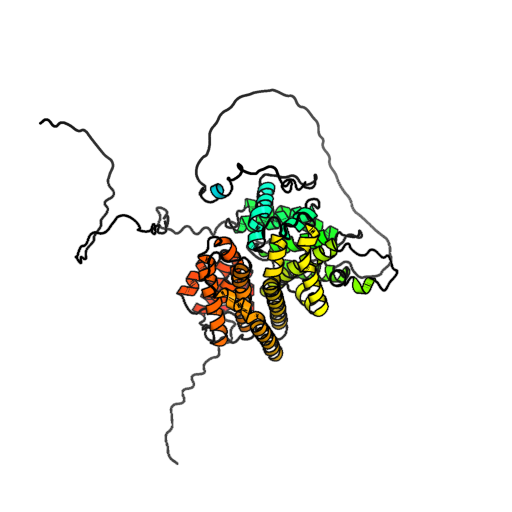 362 ? 19.942 5.882 -8.125 1.00 88.56 362 ALA A N 1
ATOM 2797 C CA . ALA A 1 362 ? 19.243 5.941 -9.411 1.00 88.56 362 ALA A CA 1
ATOM 2798 C C . ALA A 1 362 ? 19.379 7.304 -10.104 1.00 88.56 362 ALA A C 1
ATOM 2800 O O . ALA A 1 362 ? 19.407 7.371 -11.335 1.00 88.56 362 ALA A O 1
ATOM 2801 N N . TRP A 1 363 ? 19.442 8.384 -9.325 1.00 88.88 363 TRP A N 1
ATOM 2802 C CA . TRP A 1 363 ? 19.601 9.745 -9.841 1.00 88.88 363 TRP A CA 1
ATOM 2803 C C . TRP A 1 363 ? 21.072 10.184 -9.886 1.00 88.88 363 TRP A C 1
ATOM 2805 O O . TRP A 1 363 ? 21.434 11.041 -10.692 1.00 88.88 363 TRP A O 1
ATOM 2815 N N . GLY A 1 364 ? 21.943 9.573 -9.080 1.00 88.44 364 GLY A N 1
ATOM 2816 C CA . GLY A 1 364 ? 23.375 9.855 -9.056 1.00 88.44 364 GLY A CA 1
ATOM 2817 C C . GLY A 1 364 ? 23.657 11.341 -8.840 1.00 88.44 364 GLY A C 1
ATOM 2818 O O . GLY A 1 364 ? 23.061 11.982 -7.981 1.00 88.44 364 GLY A O 1
ATOM 2819 N N . GLY A 1 365 ? 24.533 11.917 -9.667 1.00 89.12 365 GLY A N 1
ATOM 2820 C CA . GLY A 1 365 ? 24.877 13.342 -9.595 1.00 89.12 365 GLY A CA 1
ATOM 2821 C C . GLY A 1 365 ? 23.730 14.308 -9.928 1.00 89.12 365 GLY A C 1
ATOM 2822 O O . GLY A 1 365 ? 23.877 15.505 -9.703 1.00 89.12 365 GLY A O 1
ATOM 2823 N N . GLU A 1 366 ? 22.602 13.821 -10.459 1.00 90.81 366 GLU A N 1
ATOM 2824 C CA . GLU A 1 366 ? 21.398 14.639 -10.657 1.00 90.81 366 GLU A CA 1
ATOM 2825 C C . GLU A 1 366 ? 20.586 14.783 -9.361 1.00 90.81 366 GLU A C 1
ATOM 2827 O O . GLU A 1 366 ? 19.745 15.677 -9.284 1.00 90.81 366 GLU A O 1
ATOM 2832 N N . TYR A 1 367 ? 20.824 13.934 -8.350 1.00 93.62 367 TYR A N 1
ATOM 2833 C CA . TYR A 1 367 ? 20.069 13.944 -7.101 1.00 93.62 367 TYR A CA 1
ATOM 2834 C C . TYR A 1 367 ? 20.446 15.155 -6.233 1.00 93.62 367 TYR A C 1
ATOM 2836 O O . TYR A 1 367 ? 21.597 15.264 -5.804 1.00 93.62 367 TYR A O 1
ATOM 2844 N N . PRO A 1 368 ? 19.517 16.085 -5.944 1.00 95.00 368 PRO A N 1
ATOM 2845 C CA . PRO A 1 368 ? 19.865 17.297 -5.214 1.00 95.00 368 PRO A CA 1
ATOM 2846 C C . PRO A 1 368 ? 20.245 17.031 -3.753 1.00 95.00 368 PRO A C 1
ATOM 2848 O O . PRO A 1 368 ? 19.582 16.261 -3.061 1.00 95.00 368 PRO A O 1
ATOM 2851 N N . GLU A 1 369 ? 21.222 17.776 -3.226 1.00 94.62 369 GLU A N 1
ATOM 2852 C CA . GLU A 1 369 ? 21.663 17.657 -1.822 1.00 94.62 369 GLU A CA 1
ATOM 2853 C C . GLU A 1 369 ? 20.517 17.834 -0.811 1.00 94.62 369 GLU A C 1
ATOM 2855 O O . GLU A 1 369 ? 20.453 17.143 0.205 1.00 94.62 369 GLU A O 1
ATOM 2860 N N . HIS A 1 370 ? 19.564 18.726 -1.096 1.00 94.25 370 HIS A N 1
ATOM 2861 C CA . HIS A 1 370 ? 18.403 18.925 -0.227 1.00 94.25 370 HIS A CA 1
ATOM 2862 C C . HIS A 1 370 ? 17.444 17.724 -0.221 1.00 94.25 370 HIS A C 1
ATOM 2864 O O . HIS A 1 370 ? 16.775 17.500 0.784 1.00 94.25 370 HIS A O 1
ATOM 2870 N N . GLU A 1 371 ? 17.388 16.935 -1.300 1.00 95.00 371 GLU A N 1
ATOM 2871 C CA . GLU A 1 371 ? 16.602 15.697 -1.348 1.00 95.00 371 GLU A CA 1
ATOM 2872 C C . GLU A 1 371 ? 17.290 14.570 -0.556 1.00 95.00 371 GLU A C 1
ATOM 2874 O O . GLU A 1 371 ? 16.589 13.755 0.042 1.00 95.00 371 GLU A O 1
ATOM 2879 N N . ILE A 1 372 ? 18.630 14.566 -0.476 1.00 93.81 372 ILE A N 1
ATOM 2880 C CA . ILE A 1 372 ? 19.407 13.665 0.399 1.00 93.81 372 ILE A CA 1
ATOM 2881 C C . ILE A 1 372 ? 19.129 13.982 1.873 1.00 93.81 372 ILE A C 1
ATOM 2883 O O . ILE A 1 372 ? 18.821 13.085 2.659 1.00 93.81 372 ILE A O 1
ATOM 2887 N N . LEU A 1 373 ? 19.198 15.261 2.260 1.00 94.69 373 LEU A N 1
ATOM 2888 C CA . LEU A 1 373 ? 18.891 15.689 3.631 1.00 94.69 373 LEU A CA 1
ATOM 2889 C C . LEU A 1 373 ? 17.453 15.332 4.028 1.00 94.69 373 LEU A C 1
ATOM 2891 O O . LEU A 1 373 ? 17.218 14.841 5.132 1.00 94.69 373 LEU A O 1
ATOM 2895 N N . ASP A 1 374 ? 16.506 15.536 3.113 1.00 94.44 374 ASP A N 1
ATOM 2896 C CA . ASP A 1 374 ? 15.108 15.151 3.295 1.00 94.44 374 ASP A CA 1
ATOM 2897 C C . ASP A 1 374 ? 14.943 13.629 3.463 1.00 94.44 374 ASP A C 1
ATOM 2899 O O . ASP A 1 374 ? 14.155 13.186 4.302 1.00 94.44 374 ASP A O 1
ATOM 2903 N N . ASP A 1 375 ? 15.699 12.805 2.731 1.00 94.00 375 ASP A N 1
ATOM 2904 C CA . ASP A 1 375 ? 15.682 11.354 2.937 1.00 94.00 375 ASP A CA 1
ATOM 2905 C C . ASP A 1 375 ? 16.161 10.985 4.339 1.00 94.00 375 ASP A C 1
ATOM 2907 O O . ASP A 1 375 ? 15.445 10.267 5.042 1.00 94.00 375 ASP A O 1
ATOM 2911 N N . VAL A 1 376 ? 17.300 11.536 4.776 1.00 94.81 376 VAL A N 1
ATOM 2912 C CA . VAL A 1 376 ? 17.861 11.317 6.120 1.00 94.81 376 VAL A CA 1
ATOM 2913 C C . VAL A 1 376 ? 16.864 11.709 7.213 1.00 94.81 376 VAL A C 1
ATOM 2915 O O . VAL A 1 376 ? 16.652 10.940 8.153 1.00 94.81 376 VAL A O 1
ATOM 2918 N N . GLU A 1 377 ? 16.205 12.864 7.082 1.00 95.62 377 GLU A N 1
ATOM 2919 C CA . GLU A 1 377 ? 15.202 13.333 8.047 1.00 95.62 377 GLU A CA 1
ATOM 2920 C C . GLU A 1 377 ? 13.996 12.377 8.139 1.00 95.62 377 GLU A C 1
ATOM 2922 O O . GLU A 1 377 ? 13.446 12.157 9.222 1.00 95.62 377 GLU A O 1
ATOM 2927 N N . ASN A 1 378 ? 13.586 11.772 7.019 1.00 95.75 378 ASN A N 1
ATOM 2928 C CA . ASN A 1 378 ? 12.406 10.910 6.951 1.00 95.75 378 ASN A CA 1
ATOM 2929 C C . ASN A 1 378 ? 12.688 9.421 7.236 1.00 95.75 378 ASN A C 1
ATOM 2931 O O . ASN A 1 378 ? 11.726 8.669 7.430 1.00 95.75 378 ASN A O 1
ATOM 2935 N N . VAL A 1 379 ? 13.951 8.973 7.315 1.00 95.31 379 VAL A N 1
ATOM 2936 C CA . VAL A 1 379 ? 14.293 7.563 7.614 1.00 95.31 379 VAL A CA 1
ATOM 2937 C C . VAL A 1 379 ? 13.540 7.021 8.839 1.00 95.31 379 VAL A C 1
ATOM 2939 O O . VAL A 1 379 ? 12.922 5.957 8.716 1.00 95.31 379 VAL A O 1
ATOM 2942 N N . PRO A 1 380 ? 13.498 7.711 10.001 1.00 96.94 380 PRO A N 1
ATOM 2943 C CA . PRO A 1 380 ? 12.886 7.137 11.197 1.00 96.94 380 PRO A CA 1
ATOM 2944 C C . PRO A 1 380 ? 11.379 6.898 11.058 1.00 96.94 380 PRO A C 1
ATOM 2946 O O . PRO A 1 380 ? 10.867 5.893 11.552 1.00 96.94 380 PRO A O 1
ATOM 2949 N N . ILE A 1 381 ? 10.653 7.797 10.379 1.00 97.62 381 ILE A N 1
ATOM 2950 C CA . ILE A 1 381 ? 9.201 7.652 10.208 1.00 97.62 381 ILE A CA 1
ATOM 2951 C C . ILE A 1 381 ? 8.852 6.598 9.151 1.00 97.62 381 ILE A C 1
ATOM 2953 O O . ILE A 1 381 ? 7.896 5.846 9.329 1.00 97.62 381 ILE A O 1
ATOM 2957 N N . LEU A 1 382 ? 9.667 6.472 8.099 1.00 96.19 382 LEU A N 1
ATOM 2958 C CA . LEU A 1 382 ? 9.519 5.409 7.103 1.00 96.19 382 LEU A CA 1
ATOM 2959 C C . LEU A 1 382 ? 9.793 4.032 7.717 1.00 96.19 382 LEU A C 1
ATOM 2961 O O . LEU A 1 382 ? 9.025 3.096 7.491 1.00 96.19 382 LEU A O 1
ATOM 2965 N N . GLN A 1 383 ? 10.822 3.929 8.564 1.00 97.38 383 GLN A N 1
ATOM 2966 C CA . GLN A 1 383 ? 11.111 2.699 9.301 1.00 97.38 383 GLN A CA 1
ATOM 2967 C C . GLN A 1 383 ? 9.977 2.349 10.265 1.00 97.38 383 GLN A C 1
ATOM 2969 O O . GLN A 1 383 ? 9.596 1.186 10.381 1.00 97.38 383 GLN A O 1
ATOM 2974 N N . PHE A 1 384 ? 9.395 3.348 10.929 1.00 98.31 384 PHE A N 1
ATOM 2975 C CA . PHE A 1 384 ? 8.225 3.140 11.770 1.00 98.31 384 PHE A CA 1
ATOM 2976 C C . PHE A 1 384 ? 7.043 2.556 10.984 1.00 98.31 384 PHE A C 1
ATOM 2978 O O . PHE A 1 384 ? 6.430 1.602 11.455 1.00 98.31 384 PHE A O 1
ATOM 2985 N N . LEU A 1 385 ? 6.742 3.068 9.783 1.00 97.69 385 LEU A N 1
ATOM 2986 C CA . LEU A 1 385 ? 5.688 2.498 8.937 1.00 97.69 385 LEU A CA 1
ATOM 2987 C C . LEU A 1 385 ? 5.987 1.048 8.550 1.00 97.69 385 LEU A C 1
ATOM 2989 O O . LEU A 1 385 ? 5.098 0.206 8.642 1.00 97.69 385 LEU A O 1
ATOM 2993 N N . TYR A 1 386 ? 7.224 0.754 8.148 1.00 97.69 386 TYR A N 1
ATOM 2994 C CA . TYR A 1 386 ? 7.643 -0.607 7.830 1.00 97.69 386 TYR A CA 1
ATOM 2995 C C . TYR A 1 386 ? 7.361 -1.567 8.995 1.00 97.69 386 TYR A C 1
ATOM 2997 O O . TYR A 1 386 ? 6.702 -2.587 8.812 1.00 97.69 386 TYR A O 1
ATOM 3005 N N . GLU A 1 387 ? 7.754 -1.194 10.214 1.00 97.88 387 GLU A N 1
ATOM 3006 C CA . GLU A 1 387 ? 7.510 -1.992 11.421 1.00 97.88 387 GLU A CA 1
ATOM 3007 C C . GLU A 1 387 ? 6.021 -2.090 11.798 1.00 97.88 387 GLU A C 1
ATOM 3009 O O . GLU A 1 387 ? 5.579 -3.102 12.335 1.00 97.88 387 GLU A O 1
ATOM 3014 N N . VAL A 1 388 ? 5.208 -1.074 11.496 1.00 98.56 388 VAL A N 1
ATOM 3015 C CA . VAL A 1 388 ? 3.745 -1.183 11.618 1.00 98.56 388 VAL A CA 1
ATOM 3016 C C . VAL A 1 388 ? 3.212 -2.258 10.665 1.00 98.56 388 VAL A C 1
ATOM 3018 O O . VAL A 1 388 ? 2.389 -3.079 11.071 1.00 98.56 388 VAL A O 1
ATOM 3021 N N . MET A 1 389 ? 3.693 -2.292 9.420 1.00 98.12 389 MET A N 1
ATOM 3022 C CA . MET A 1 389 ? 3.257 -3.264 8.409 1.00 98.12 389 MET A CA 1
ATOM 3023 C C . MET A 1 389 ? 3.710 -4.696 8.724 1.00 98.12 389 MET A C 1
ATOM 3025 O O . MET A 1 389 ? 2.963 -5.644 8.463 1.00 98.12 389 MET A O 1
ATOM 3029 N N . THR A 1 390 ? 4.873 -4.880 9.359 1.00 98.00 390 THR A N 1
ATOM 3030 C CA . THR A 1 390 ? 5.276 -6.212 9.838 1.00 98.00 390 THR A CA 1
ATOM 3031 C C . THR A 1 390 ? 4.314 -6.734 10.907 1.00 98.00 390 THR A C 1
ATOM 3033 O O . THR A 1 390 ? 3.873 -7.879 10.829 1.00 98.00 390 THR A O 1
ATOM 3036 N N . ILE A 1 391 ? 3.868 -5.881 11.836 1.00 98.06 391 ILE A N 1
ATOM 3037 C CA . ILE A 1 391 ? 2.889 -6.283 12.855 1.00 98.06 391 ILE A CA 1
ATOM 3038 C C . ILE A 1 391 ? 1.498 -6.527 12.238 1.00 98.06 391 ILE A C 1
ATOM 3040 O O . ILE A 1 391 ? 0.814 -7.461 12.655 1.00 98.06 391 ILE A O 1
ATOM 3044 N N . TYR A 1 392 ? 1.077 -5.762 11.219 1.00 98.12 392 TYR A N 1
ATOM 3045 C CA . TYR A 1 392 ? -0.143 -6.089 10.457 1.00 98.12 392 TYR A CA 1
ATOM 3046 C C . TYR A 1 392 ? -0.089 -7.506 9.879 1.00 98.12 392 TYR A C 1
ATOM 3048 O O . TYR A 1 392 ? -1.090 -8.220 9.924 1.00 98.12 392 TYR A O 1
ATOM 3056 N N . THR A 1 393 ? 1.070 -7.918 9.364 1.00 97.00 393 THR A N 1
ATOM 3057 C CA . THR A 1 393 ? 1.273 -9.269 8.824 1.00 97.00 393 THR A CA 1
ATOM 3058 C C . THR A 1 393 ? 1.081 -10.328 9.907 1.00 97.00 393 THR A C 1
ATOM 3060 O O . THR A 1 393 ? 0.322 -11.269 9.698 1.00 97.00 393 THR A O 1
ATOM 3063 N N . GLU A 1 394 ? 1.670 -10.134 11.091 1.00 95.69 394 GLU A N 1
ATOM 3064 C CA . GLU A 1 394 ? 1.500 -11.055 12.225 1.00 95.69 394 GLU A CA 1
ATOM 3065 C C . GLU A 1 394 ? 0.038 -11.153 12.686 1.00 95.69 394 GLU A C 1
ATOM 3067 O O . GLU A 1 394 ? -0.446 -12.246 12.976 1.00 95.69 394 GLU A O 1
ATOM 3072 N N . VAL A 1 395 ? -0.692 -10.030 12.714 1.00 95.38 395 VAL A N 1
ATOM 3073 C CA . VAL A 1 395 ? -2.136 -10.034 13.006 1.00 95.38 395 VAL A CA 1
ATOM 3074 C C . VAL A 1 395 ? -2.898 -10.807 11.928 1.00 95.38 395 VAL A C 1
ATOM 3076 O O . VAL A 1 395 ? -3.734 -11.645 12.253 1.00 95.38 395 VAL A O 1
ATOM 3079 N N . ASN A 1 396 ? -2.609 -10.566 10.647 1.00 93.81 396 ASN A N 1
ATOM 3080 C CA . ASN A 1 396 ? -3.261 -11.267 9.539 1.00 93.81 396 ASN A CA 1
ATOM 3081 C C . ASN A 1 396 ? -3.015 -12.781 9.590 1.00 93.81 396 ASN A C 1
ATOM 3083 O O . ASN A 1 396 ? -3.929 -13.559 9.327 1.00 93.81 396 ASN A O 1
ATOM 3087 N N . GLU A 1 397 ? -1.800 -13.206 9.922 1.00 91.12 397 GLU A N 1
ATOM 3088 C CA . GLU A 1 397 ? -1.428 -14.614 10.052 1.00 91.12 397 GLU A CA 1
ATOM 3089 C C . GLU A 1 397 ? -2.130 -15.294 11.228 1.00 91.12 397 GLU A C 1
ATOM 3091 O O . GLU A 1 397 ? -2.721 -16.363 11.052 1.00 91.12 397 GLU A O 1
ATOM 3096 N N . ALA A 1 398 ? -2.171 -14.633 12.388 1.00 90.44 398 ALA A N 1
ATOM 3097 C CA . ALA A 1 398 ? -2.913 -15.124 13.542 1.00 90.44 398 ALA A CA 1
ATOM 3098 C C . ALA A 1 398 ? -4.418 -15.246 13.246 1.00 90.44 398 ALA A C 1
ATOM 3100 O O . ALA A 1 398 ? -5.035 -16.224 13.648 1.00 90.44 398 ALA A O 1
ATOM 3101 N N . CYS A 1 399 ? -5.000 -14.302 12.493 1.00 85.56 399 CYS A N 1
ATOM 3102 C CA . CYS A 1 399 ? -6.419 -14.342 12.118 1.00 85.56 399 CYS A CA 1
ATOM 3103 C C . CYS A 1 399 ? -6.753 -15.344 11.001 1.00 85.56 399 CYS A C 1
ATOM 3105 O O . CYS A 1 399 ? -7.931 -15.638 10.805 1.00 85.56 399 CYS A O 1
ATOM 3107 N N . ARG A 1 400 ? -5.763 -15.815 10.229 1.00 81.25 400 ARG A N 1
ATOM 3108 C CA . ARG A 1 400 ? -5.933 -16.917 9.259 1.00 81.25 400 ARG A CA 1
ATOM 3109 C C . ARG A 1 400 ? -5.783 -18.283 9.923 1.00 81.25 400 ARG A C 1
ATOM 3111 O O . ARG A 1 400 ? -6.411 -19.243 9.490 1.00 81.25 400 ARG A O 1
ATOM 3118 N N . SER A 1 401 ? -4.936 -18.354 10.942 1.00 79.50 401 SER A N 1
ATOM 3119 C CA . SER A 1 401 ? -4.701 -19.549 11.746 1.00 79.50 401 SER A CA 1
ATOM 3120 C C . SER A 1 401 ? -5.742 -19.666 12.867 1.00 79.50 401 SER A C 1
ATOM 3122 O O . SER A 1 401 ? -6.620 -18.817 13.024 1.00 79.50 401 SER A O 1
ATOM 3124 N N . SER A 1 402 ? -5.649 -20.717 13.682 1.00 74.69 402 SER A N 1
ATOM 3125 C CA . SER A 1 402 ? -6.413 -20.775 14.930 1.00 74.69 402 SER A CA 1
ATOM 3126 C C . SER A 1 402 ? -5.875 -19.722 15.903 1.00 74.69 402 SER A C 1
ATOM 3128 O O . SER A 1 402 ? -4.715 -19.800 16.299 1.00 74.69 402 SER A O 1
ATOM 3130 N N . LEU A 1 403 ? -6.707 -18.752 16.300 1.00 77.38 403 LEU A N 1
ATOM 3131 C CA . LEU A 1 403 ? -6.322 -17.682 17.226 1.00 77.38 403 LEU A CA 1
ATOM 3132 C C . LEU A 1 403 ? -5.918 -18.267 18.588 1.00 77.38 403 LEU A C 1
ATOM 3134 O O . LEU A 1 403 ? -6.753 -18.827 19.299 1.00 77.38 403 LEU A O 1
ATOM 3138 N N . LEU A 1 404 ? -4.649 -18.108 18.971 1.00 80.00 404 LEU A N 1
ATOM 3139 C CA . LEU A 1 404 ? -4.157 -18.486 20.296 1.00 80.00 404 LEU A CA 1
ATOM 3140 C C . LEU A 1 404 ? -4.007 -17.245 21.192 1.00 80.00 404 LEU A C 1
ATOM 3142 O O . LEU A 1 404 ? -3.467 -16.227 20.745 1.00 80.00 404 LEU A O 1
ATOM 3146 N N . PRO A 1 405 ? -4.387 -17.308 22.485 1.00 79.56 405 PRO A N 1
ATOM 3147 C CA . PRO A 1 405 ? -4.165 -16.203 23.424 1.00 79.56 405 PRO A CA 1
ATOM 3148 C C . PRO A 1 405 ? -2.695 -15.754 23.515 1.00 79.56 405 PRO A C 1
ATOM 3150 O O . PRO A 1 405 ? -2.404 -14.578 23.739 1.00 79.56 405 PRO A O 1
ATOM 3153 N N . SER A 1 406 ? -1.750 -16.676 23.299 1.00 87.00 406 SER A N 1
ATOM 3154 C CA . SER A 1 406 ? -0.315 -16.379 23.249 1.00 87.00 406 SER A CA 1
ATOM 3155 C C . SER A 1 406 ? 0.060 -15.418 22.118 1.00 87.00 406 SER A C 1
ATOM 3157 O O . SER A 1 406 ? 0.924 -14.562 22.318 1.00 87.00 406 SER A O 1
ATOM 3159 N N . ASP A 1 407 ? -0.601 -15.505 20.958 1.00 88.38 407 ASP A N 1
ATOM 3160 C CA . ASP A 1 407 ? -0.344 -14.606 19.829 1.00 88.38 407 ASP A CA 1
ATOM 3161 C C . ASP A 1 407 ? -0.805 -13.184 20.130 1.00 88.38 407 ASP A C 1
ATOM 3163 O O . ASP A 1 407 ? -0.063 -12.233 19.874 1.00 88.38 407 ASP A O 1
ATOM 3167 N N . ALA A 1 408 ? -1.974 -13.032 20.759 1.00 89.44 408 ALA A N 1
ATOM 3168 C CA . ALA A 1 408 ? -2.497 -11.728 21.162 1.00 89.44 408 ALA A CA 1
ATOM 3169 C C . ALA A 1 408 ? -1.519 -10.983 22.089 1.00 89.44 408 ALA A C 1
ATOM 3171 O O . ALA A 1 408 ? -1.259 -9.791 21.893 1.00 89.44 408 ALA A O 1
ATOM 3172 N N . ASN A 1 409 ? -0.948 -11.698 23.066 1.00 91.44 409 ASN A N 1
ATOM 3173 C CA . ASN A 1 409 ? 0.013 -11.157 24.029 1.00 91.44 409 ASN A CA 1
ATOM 3174 C C . ASN A 1 409 ? 1.361 -10.821 23.377 1.00 91.44 409 ASN A C 1
ATOM 3176 O O . ASN A 1 409 ? 1.913 -9.744 23.614 1.00 91.44 409 ASN A O 1
ATOM 3180 N N . ARG A 1 410 ? 1.883 -11.710 22.521 1.00 94.88 410 ARG A N 1
ATOM 3181 C CA . ARG A 1 410 ? 3.132 -11.485 21.775 1.00 94.88 410 ARG A CA 1
ATOM 3182 C C . ARG A 1 410 ? 3.033 -10.252 20.876 1.00 94.88 410 ARG A C 1
ATOM 3184 O O . ARG A 1 410 ? 3.942 -9.421 20.866 1.00 94.88 410 ARG A O 1
ATOM 3191 N N . ILE A 1 411 ? 1.931 -10.125 20.139 1.00 96.00 411 ILE A N 1
ATOM 3192 C CA . ILE A 1 411 ? 1.681 -8.987 19.250 1.00 96.00 411 ILE A CA 1
ATOM 3193 C C . ILE A 1 411 ? 1.523 -7.696 20.061 1.00 96.00 411 ILE A C 1
ATOM 3195 O O . ILE A 1 411 ? 2.112 -6.679 19.695 1.00 96.00 411 ILE A O 1
ATOM 3199 N N . GLU A 1 412 ? 0.809 -7.722 21.193 1.00 95.12 412 GLU A N 1
ATOM 3200 C CA . GLU A 1 412 ? 0.695 -6.539 22.058 1.00 95.12 412 GLU A CA 1
ATOM 3201 C C . GLU A 1 412 ? 2.059 -6.082 22.582 1.00 95.12 412 GLU A C 1
ATOM 3203 O O . GLU A 1 412 ? 2.375 -4.894 22.529 1.00 95.12 412 GLU A O 1
ATOM 3208 N N . ALA A 1 413 ? 2.915 -7.014 23.010 1.00 96.62 413 ALA A N 1
ATOM 3209 C CA . ALA A 1 413 ? 4.264 -6.685 23.459 1.00 96.62 413 ALA A CA 1
ATOM 3210 C C . ALA A 1 413 ? 5.084 -5.981 22.360 1.00 96.62 413 ALA A C 1
ATOM 3212 O O . ALA A 1 413 ? 5.793 -5.009 22.641 1.00 96.62 413 ALA A O 1
ATOM 3213 N N . LYS A 1 414 ? 4.954 -6.413 21.096 1.00 97.50 414 LYS A N 1
ATOM 3214 C CA . LYS A 1 414 ? 5.591 -5.749 19.944 1.00 97.50 414 LYS A CA 1
ATOM 3215 C C . LYS A 1 414 ? 5.033 -4.345 19.706 1.00 97.50 414 LYS A C 1
ATOM 3217 O O . LYS A 1 414 ? 5.817 -3.413 19.530 1.00 97.50 414 LYS A O 1
ATOM 3222 N N . ILE A 1 415 ? 3.711 -4.171 19.768 1.00 97.75 415 ILE A N 1
ATOM 3223 C CA . ILE A 1 415 ? 3.048 -2.862 19.634 1.00 97.75 415 ILE A CA 1
ATOM 3224 C C . ILE A 1 415 ? 3.525 -1.893 20.723 1.00 97.75 415 ILE A C 1
ATOM 3226 O O . ILE A 1 415 ? 3.868 -0.748 20.422 1.00 97.75 415 ILE A O 1
ATOM 3230 N N . LEU A 1 416 ? 3.586 -2.338 21.981 1.00 97.06 416 LEU A N 1
ATOM 3231 C CA . LEU A 1 416 ? 4.039 -1.512 23.103 1.00 97.06 416 LEU A CA 1
ATOM 3232 C C . LEU A 1 416 ? 5.521 -1.143 22.979 1.00 97.06 416 LEU A C 1
ATOM 3234 O O . LEU A 1 416 ? 5.879 0.019 23.175 1.00 97.06 416 LEU A O 1
ATOM 3238 N N . LYS A 1 417 ? 6.375 -2.094 22.581 1.00 98.00 417 LYS A N 1
ATOM 3239 C CA . LYS A 1 417 ? 7.799 -1.835 22.325 1.00 98.00 417 LYS A CA 1
ATOM 3240 C C . LYS A 1 417 ? 7.996 -0.818 21.198 1.00 98.00 417 LYS A C 1
ATOM 3242 O O . LYS A 1 417 ? 8.814 0.093 21.335 1.00 98.00 417 LYS A O 1
ATOM 3247 N N . LEU A 1 418 ? 7.231 -0.941 20.111 1.00 97.94 418 LEU A N 1
ATOM 3248 C CA . LEU A 1 418 ? 7.248 0.009 19.000 1.00 97.94 418 LEU A CA 1
ATOM 3249 C C . LEU A 1 418 ? 6.805 1.403 19.454 1.00 97.94 418 LEU A C 1
ATOM 3251 O O . LEU A 1 418 ? 7.496 2.386 19.191 1.00 97.94 418 LEU A O 1
ATOM 3255 N N . LYS A 1 419 ? 5.696 1.486 20.197 1.00 97.25 419 LYS A N 1
ATOM 3256 C CA . LYS A 1 419 ? 5.189 2.740 20.766 1.00 97.25 419 LYS A CA 1
ATOM 3257 C C . LYS A 1 419 ? 6.254 3.444 21.600 1.00 97.25 419 LYS A C 1
ATOM 3259 O O . LYS A 1 419 ? 6.480 4.633 21.408 1.00 97.25 419 LYS A O 1
ATOM 3264 N N . GLU A 1 420 ? 6.899 2.713 22.508 1.00 97.25 420 GLU A N 1
ATOM 3265 C CA . GLU A 1 420 ? 7.886 3.252 23.444 1.00 97.25 420 GLU A CA 1
ATOM 3266 C C . GLU A 1 420 ? 9.140 3.771 22.726 1.00 97.25 420 GLU A C 1
ATOM 3268 O O . GLU A 1 420 ? 9.631 4.863 23.031 1.00 97.25 420 GLU A O 1
ATOM 3273 N N . ARG A 1 421 ? 9.627 3.026 21.727 1.00 97.00 421 ARG A N 1
ATOM 3274 C CA . ARG A 1 421 ? 10.780 3.423 20.909 1.00 97.00 421 ARG A CA 1
ATOM 3275 C C . ARG A 1 421 ? 10.477 4.621 20.006 1.00 97.00 421 ARG A C 1
ATOM 3277 O O . ARG A 1 421 ? 11.343 5.467 19.804 1.00 97.00 421 ARG A O 1
ATOM 3284 N N . SER A 1 422 ? 9.244 4.727 19.519 1.00 96.75 422 SER A N 1
ATOM 3285 C CA . SER A 1 422 ? 8.826 5.741 18.543 1.00 96.75 422 SER A CA 1
ATOM 3286 C C . SER A 1 422 ? 7.994 6.873 19.151 1.00 96.75 422 SER A C 1
ATOM 3288 O O . SER A 1 422 ? 7.297 7.595 18.437 1.00 96.75 422 SER A O 1
ATOM 3290 N N . ARG A 1 423 ? 8.085 7.089 20.473 1.00 96.56 423 ARG A N 1
ATOM 3291 C CA . ARG A 1 423 ? 7.350 8.153 21.188 1.00 96.56 423 ARG A CA 1
ATOM 3292 C C . ARG A 1 423 ? 7.550 9.538 20.584 1.00 96.56 423 ARG A C 1
ATOM 3294 O O . ARG A 1 423 ? 6.600 10.314 20.525 1.00 96.56 423 ARG A O 1
ATOM 3301 N N . PHE A 1 424 ? 8.765 9.854 20.135 1.00 95.94 424 PHE A N 1
ATOM 3302 C CA . PHE A 1 424 ? 9.051 11.158 19.536 1.00 95.94 424 PHE A CA 1
ATOM 3303 C C . PHE A 1 424 ? 8.284 11.359 18.220 1.00 95.94 424 PHE A C 1
ATOM 3305 O O . PHE A 1 424 ? 7.717 12.429 18.026 1.00 95.94 424 PHE A O 1
ATOM 3312 N N . LEU A 1 425 ? 8.172 10.323 17.376 1.00 96.81 425 LEU A N 1
ATOM 3313 C CA . LEU A 1 425 ? 7.393 10.359 16.132 1.00 96.81 425 LEU A CA 1
ATOM 3314 C C . LEU A 1 425 ? 5.904 10.563 16.410 1.00 96.81 425 LEU A C 1
ATOM 3316 O O . LEU A 1 425 ? 5.259 11.390 15.774 1.00 96.81 425 LEU A O 1
ATOM 3320 N N . ILE A 1 426 ? 5.370 9.873 17.420 1.00 96.25 426 ILE A N 1
ATOM 3321 C CA . ILE A 1 426 ? 3.981 10.064 17.859 1.00 96.25 426 ILE A CA 1
ATOM 3322 C C . ILE A 1 426 ? 3.775 11.507 18.344 1.00 96.25 426 ILE A C 1
ATOM 3324 O O . ILE A 1 426 ? 2.782 12.143 17.992 1.00 96.25 426 ILE A O 1
ATOM 3328 N N . ARG A 1 427 ? 4.734 12.068 19.091 1.00 95.75 427 ARG A N 1
ATOM 3329 C CA . ARG A 1 427 ? 4.682 13.459 19.564 1.00 95.75 427 ARG A CA 1
ATOM 3330 C C . ARG A 1 427 ? 4.682 14.474 18.419 1.00 95.75 427 ARG A C 1
ATOM 3332 O O . ARG A 1 427 ? 4.012 15.496 18.562 1.00 95.75 427 ARG A O 1
ATOM 3339 N N . LEU A 1 428 ? 5.342 14.205 17.287 1.00 94.88 428 LEU A N 1
ATOM 3340 C CA . LEU A 1 428 ? 5.321 15.105 16.121 1.00 94.88 428 LEU A CA 1
ATOM 3341 C C . LEU A 1 428 ? 3.898 15.392 15.634 1.00 94.88 428 LEU A C 1
ATOM 3343 O O . LEU A 1 428 ? 3.604 16.518 15.235 1.00 94.88 428 LEU A O 1
ATOM 3347 N N . THR A 1 429 ? 2.996 14.412 15.739 1.00 93.44 429 THR A N 1
ATOM 3348 C CA . THR A 1 429 ? 1.595 14.603 15.341 1.00 93.44 429 THR A CA 1
ATOM 3349 C C . THR A 1 429 ? 0.919 15.713 16.149 1.00 93.44 429 THR A C 1
ATOM 3351 O O . THR A 1 429 ? 0.066 16.418 15.632 1.00 93.44 429 THR A O 1
ATOM 3354 N N . THR A 1 430 ? 1.325 15.934 17.403 1.00 91.50 430 THR A N 1
ATOM 3355 C CA . THR A 1 430 ? 0.728 16.940 18.302 1.00 91.50 430 THR A CA 1
ATOM 3356 C C . THR A 1 430 ? 1.224 18.363 18.055 1.00 91.50 430 THR A C 1
ATOM 3358 O O . THR A 1 430 ? 0.596 19.315 18.513 1.00 91.50 430 THR A O 1
ATOM 3361 N N . ILE A 1 431 ? 2.326 18.524 17.319 1.00 90.56 431 ILE A N 1
ATOM 3362 C CA . ILE A 1 431 ? 2.906 19.830 17.008 1.00 90.56 431 ILE A CA 1
ATOM 3363 C C . ILE A 1 431 ? 2.022 20.525 15.971 1.00 90.56 431 ILE A C 1
ATOM 3365 O O . ILE A 1 431 ? 1.717 19.948 14.929 1.00 90.56 431 ILE A O 1
ATOM 3369 N N . THR A 1 432 ? 1.628 21.771 16.230 1.00 84.94 432 THR A N 1
ATOM 3370 C CA . THR A 1 432 ? 0.705 22.548 15.381 1.00 84.94 432 THR A CA 1
ATOM 3371 C C . THR A 1 432 ? 1.395 23.593 14.499 1.00 84.94 432 THR A C 1
ATOM 3373 O O . THR A 1 432 ? 0.715 24.322 13.779 1.00 84.94 432 THR A O 1
ATOM 3376 N N . THR A 1 433 ? 2.730 23.652 14.515 1.00 85.38 433 THR A N 1
ATOM 3377 C CA . THR A 1 433 ? 3.534 24.595 13.724 1.00 85.38 433 THR A CA 1
ATOM 3378 C C . THR A 1 433 ? 3.253 24.481 12.223 1.00 85.38 433 THR A C 1
ATOM 3380 O O . THR A 1 433 ? 3.113 23.377 11.688 1.00 85.38 433 THR A O 1
ATOM 3383 N N . GLN A 1 434 ? 3.191 25.636 11.553 1.00 84.38 434 GLN A N 1
ATOM 3384 C CA . GLN A 1 434 ? 3.008 25.771 10.107 1.00 84.38 434 GLN A CA 1
ATOM 3385 C C . GLN A 1 434 ? 4.159 26.586 9.487 1.00 84.38 434 GLN A C 1
ATOM 3387 O O . GLN A 1 434 ? 4.628 27.524 10.135 1.00 84.38 434 GLN A O 1
ATOM 3392 N N . PRO A 1 435 ? 4.580 26.291 8.240 1.00 85.12 435 PRO A N 1
ATOM 3393 C CA . PRO A 1 435 ? 4.173 25.135 7.432 1.00 85.12 435 PRO A CA 1
ATOM 3394 C C . PRO A 1 435 ? 4.684 23.813 8.031 1.00 85.12 435 PRO A C 1
ATOM 3396 O O . PRO A 1 435 ? 5.735 23.778 8.667 1.00 85.12 435 PRO A O 1
ATOM 3399 N N . ARG A 1 436 ? 3.938 22.717 7.844 1.00 86.62 436 ARG A N 1
ATOM 3400 C CA . ARG A 1 436 ? 4.387 21.381 8.278 1.00 86.62 436 ARG A CA 1
ATOM 3401 C C . ARG A 1 436 ? 5.535 20.893 7.390 1.00 86.62 436 ARG A C 1
ATOM 3403 O O . ARG A 1 436 ? 5.426 20.966 6.167 1.00 86.62 436 ARG A O 1
ATOM 3410 N N . SER A 1 437 ? 6.593 20.351 7.995 1.00 90.94 437 SER A N 1
ATOM 3411 C CA . SER A 1 437 ? 7.643 19.642 7.252 1.00 90.94 437 SER A CA 1
ATOM 3412 C C . SER A 1 437 ? 7.123 18.309 6.700 1.00 90.94 437 SER A C 1
ATOM 3414 O O . SER A 1 437 ? 6.113 17.775 7.172 1.00 90.94 437 SER A O 1
ATOM 3416 N N . ARG A 1 438 ? 7.830 17.728 5.721 1.00 91.94 438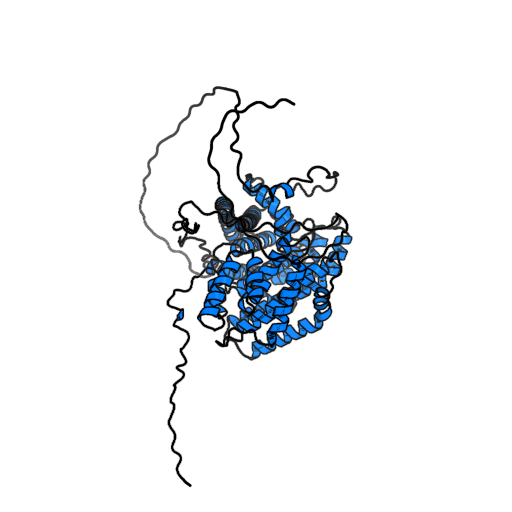 ARG A N 1
ATOM 3417 C CA . ARG A 1 438 ? 7.484 16.406 5.174 1.00 91.94 438 ARG A CA 1
ATOM 3418 C C . ARG A 1 438 ? 7.487 15.324 6.258 1.00 91.94 438 ARG A C 1
ATOM 3420 O O . ARG A 1 438 ? 6.569 14.506 6.283 1.00 91.94 438 ARG A O 1
ATOM 3427 N N . LEU A 1 439 ? 8.440 15.373 7.192 1.00 94.75 439 LEU A N 1
ATOM 3428 C CA . LEU A 1 439 ? 8.489 14.479 8.351 1.00 94.75 439 LEU A CA 1
ATOM 3429 C C . LEU A 1 439 ? 7.203 14.567 9.190 1.00 94.75 439 LEU A C 1
ATOM 3431 O O . LEU A 1 439 ? 6.646 13.539 9.566 1.00 94.75 439 LEU A O 1
ATOM 3435 N N . MET A 1 440 ? 6.687 15.773 9.444 1.00 93.81 440 MET A N 1
ATOM 3436 C CA . MET A 1 440 ? 5.439 15.965 10.195 1.00 93.81 440 MET A CA 1
ATOM 3437 C C . MET A 1 440 ? 4.208 15.456 9.430 1.00 93.81 440 MET A C 1
ATOM 3439 O O . MET A 1 440 ? 3.318 14.861 10.034 1.00 93.81 440 MET A O 1
ATOM 3443 N N . ILE A 1 441 ? 4.163 15.645 8.108 1.00 92.62 441 ILE A N 1
ATOM 3444 C CA . ILE A 1 441 ? 3.091 15.108 7.250 1.00 92.62 441 ILE A CA 1
ATOM 3445 C C . ILE A 1 441 ? 3.131 13.571 7.238 1.00 92.62 441 ILE A C 1
ATOM 3447 O O . ILE A 1 441 ? 2.096 12.918 7.386 1.00 92.62 441 ILE A O 1
ATOM 3451 N N . ASN A 1 442 ? 4.323 12.981 7.113 1.00 95.06 442 ASN A N 1
ATOM 3452 C CA . ASN A 1 442 ? 4.516 11.536 7.214 1.00 95.06 442 ASN A CA 1
ATOM 3453 C C . ASN A 1 442 ? 4.160 11.013 8.605 1.00 95.06 442 ASN A C 1
ATOM 3455 O O . ASN A 1 442 ? 3.563 9.946 8.702 1.00 95.06 442 ASN A O 1
ATOM 3459 N N . ALA A 1 443 ? 4.465 11.757 9.671 1.00 96.25 443 ALA A N 1
ATOM 3460 C CA . ALA A 1 443 ? 4.071 11.385 11.023 1.00 96.25 443 ALA A CA 1
ATOM 3461 C C . ALA A 1 443 ? 2.547 11.312 11.150 1.00 96.25 443 ALA A C 1
ATOM 3463 O O . ALA A 1 443 ? 2.040 10.297 11.619 1.00 96.25 443 ALA A O 1
ATOM 3464 N N . ASP A 1 444 ? 1.813 12.319 10.667 1.00 94.81 444 ASP A N 1
ATOM 3465 C CA . ASP A 1 444 ? 0.347 12.303 10.679 1.00 94.81 444 ASP A CA 1
ATOM 3466 C C . ASP A 1 444 ? -0.200 11.057 9.958 1.00 94.81 444 ASP A C 1
ATOM 3468 O O . ASP A 1 444 ? -0.999 10.299 10.511 1.00 94.81 444 ASP A O 1
ATOM 3472 N N . TYR A 1 445 ? 0.289 10.795 8.744 1.00 93.50 445 TYR A N 1
ATOM 3473 C CA . TYR A 1 445 ? -0.105 9.628 7.959 1.00 93.50 445 TYR A CA 1
ATOM 3474 C C . TYR A 1 445 ? 0.242 8.301 8.654 1.00 93.50 445 TYR A C 1
ATOM 3476 O O . TYR A 1 445 ? -0.638 7.481 8.913 1.00 93.50 445 TYR A O 1
ATOM 3484 N N . MET A 1 446 ? 1.505 8.067 8.990 1.00 97.25 446 MET A N 1
ATOM 3485 C CA . MET A 1 446 ? 1.996 6.748 9.399 1.00 97.25 446 MET A CA 1
ATOM 3486 C C . MET A 1 446 ? 1.632 6.414 10.853 1.00 97.25 446 MET A C 1
ATOM 3488 O O . MET A 1 446 ? 1.333 5.262 11.169 1.00 97.25 446 MET A O 1
ATOM 3492 N N . VAL A 1 447 ? 1.558 7.411 11.744 1.00 98.06 447 VAL A N 1
ATOM 3493 C CA . VAL A 1 447 ? 1.072 7.214 13.124 1.00 98.06 447 VAL A CA 1
ATOM 3494 C C . VAL A 1 447 ? -0.423 6.890 13.139 1.00 98.06 447 VAL A C 1
ATOM 3496 O O . VAL A 1 447 ? -0.863 6.085 13.963 1.00 98.06 447 VAL A O 1
ATOM 3499 N N . SER A 1 448 ? -1.211 7.412 12.192 1.00 97.94 448 SER A N 1
ATOM 3500 C CA . SER A 1 448 ? -2.614 6.997 12.060 1.00 97.94 448 SER A CA 1
ATOM 3501 C C . SER A 1 448 ? -2.749 5.500 11.728 1.00 97.94 448 SER A C 1
ATOM 3503 O O . SER A 1 448 ? -3.622 4.833 12.285 1.00 97.94 448 SER A O 1
ATOM 3505 N N . TYR A 1 449 ? -1.831 4.929 10.934 1.00 98.31 449 TYR A N 1
ATOM 3506 C CA . TYR A 1 449 ? -1.784 3.485 10.655 1.00 98.31 449 TYR A CA 1
ATOM 3507 C C . TYR A 1 449 ? -1.413 2.650 11.880 1.00 98.31 449 TYR A C 1
ATOM 3509 O O . TYR A 1 449 ? -1.957 1.558 12.053 1.00 98.31 449 TYR A O 1
ATOM 3517 N N . PHE A 1 450 ? -0.544 3.163 12.754 1.00 98.62 450 PHE A N 1
ATOM 3518 C CA . PHE A 1 450 ? -0.248 2.532 14.042 1.00 98.62 450 PHE A CA 1
ATOM 3519 C C . PHE A 1 450 ? -1.485 2.485 14.951 1.00 98.62 450 PHE A C 1
ATOM 3521 O O . PHE A 1 450 ? -1.779 1.459 15.563 1.00 98.62 450 PHE A O 1
ATOM 3528 N N . HIS A 1 451 ? -2.257 3.568 15.025 1.00 98.44 451 HIS A N 1
ATOM 3529 C CA . HIS A 1 451 ? -3.502 3.561 15.795 1.00 98.44 451 HIS A CA 1
ATOM 3530 C C . HIS A 1 451 ? -4.564 2.651 15.168 1.00 98.44 451 HIS A C 1
ATOM 3532 O O . HIS A 1 451 ? -5.242 1.921 15.895 1.00 98.44 451 HIS A O 1
ATOM 3538 N N . ALA A 1 452 ? -4.646 2.627 13.836 1.00 98.38 452 ALA A N 1
ATOM 3539 C CA . ALA A 1 452 ? -5.501 1.711 13.091 1.00 98.38 452 ALA A CA 1
ATOM 3540 C C . ALA A 1 452 ? -5.129 0.245 13.362 1.00 98.38 452 ALA A C 1
ATOM 3542 O O . ALA A 1 452 ? -6.021 -0.575 13.557 1.00 98.38 452 ALA A O 1
ATOM 3543 N N . LEU A 1 453 ? -3.833 -0.071 13.478 1.00 98.06 453 LEU A N 1
ATOM 3544 C CA . LEU A 1 453 ? -3.342 -1.410 13.815 1.00 98.06 453 LEU A CA 1
ATOM 3545 C C . LEU A 1 453 ? -3.848 -1.861 15.187 1.00 98.06 453 LEU A C 1
ATOM 3547 O O . LEU A 1 453 ? -4.257 -3.008 15.333 1.00 98.06 453 LEU A O 1
ATOM 3551 N N . ARG A 1 454 ? -3.865 -0.971 16.188 1.00 96.56 454 ARG A N 1
ATOM 3552 C CA . ARG A 1 454 ? -4.387 -1.306 17.526 1.00 96.56 454 ARG A CA 1
ATOM 3553 C C . ARG A 1 454 ? -5.874 -1.662 17.483 1.00 96.56 454 ARG A C 1
ATOM 3555 O O . ARG A 1 454 ? -6.274 -2.651 18.089 1.00 96.56 454 ARG A O 1
ATOM 3562 N N . ILE A 1 455 ? -6.674 -0.891 16.743 1.00 95.69 455 ILE A N 1
ATOM 3563 C CA . ILE A 1 455 ? -8.110 -1.169 16.562 1.00 95.69 455 ILE A CA 1
ATOM 3564 C C . ILE A 1 455 ? -8.297 -2.469 15.771 1.00 95.69 455 ILE A C 1
ATOM 3566 O O . ILE A 1 455 ? -9.094 -3.321 16.152 1.00 95.69 455 ILE A O 1
ATOM 3570 N N . TYR A 1 456 ? -7.528 -2.651 14.698 1.00 95.56 456 TYR A N 1
ATOM 3571 C CA . TYR A 1 456 ? -7.579 -3.841 13.860 1.00 95.56 456 TYR A CA 1
ATOM 3572 C C . TYR A 1 456 ? -7.225 -5.111 14.642 1.00 95.56 456 TYR A C 1
ATOM 3574 O O . TYR A 1 456 ? -7.997 -6.064 14.627 1.00 95.56 456 TYR A O 1
ATOM 3582 N N . LYS A 1 457 ? -6.120 -5.102 15.400 1.00 94.31 457 LYS A N 1
ATOM 3583 C CA . LYS A 1 457 ? -5.734 -6.187 16.313 1.00 94.31 457 LYS A CA 1
ATOM 3584 C C . LYS A 1 457 ? -6.858 -6.478 17.306 1.00 94.31 457 LYS A C 1
ATOM 3586 O O . LYS A 1 457 ? -7.265 -7.626 17.430 1.00 94.31 457 LYS A O 1
ATOM 3591 N N . PHE A 1 458 ? -7.413 -5.458 17.962 1.00 91.69 458 PHE A N 1
ATOM 3592 C CA . PHE A 1 458 ? -8.552 -5.653 18.859 1.00 91.69 458 PHE A CA 1
ATOM 3593 C C . PHE A 1 458 ? -9.707 -6.400 18.167 1.00 91.69 458 PHE A C 1
ATOM 3595 O O . PHE A 1 458 ? -10.116 -7.451 18.657 1.00 91.69 458 PHE A O 1
ATOM 3602 N N . ARG A 1 459 ? -10.149 -5.929 16.990 1.00 89.81 459 ARG A N 1
ATOM 3603 C CA . ARG A 1 459 ? -11.234 -6.544 16.198 1.00 89.81 459 ARG A CA 1
ATOM 3604 C C . ARG A 1 459 ? -10.941 -7.988 15.787 1.00 89.81 459 ARG A C 1
ATOM 3606 O O . ARG A 1 459 ? -11.863 -8.781 15.639 1.00 89.81 459 ARG A O 1
ATOM 3613 N N . CYS A 1 460 ? -9.676 -8.306 15.542 1.00 90.31 460 CYS A N 1
ATOM 3614 C CA . CYS A 1 460 ? -9.241 -9.618 15.076 1.00 90.31 460 CYS A CA 1
ATOM 3615 C C . CYS A 1 460 ? -9.211 -10.662 16.208 1.00 90.31 460 CYS A C 1
ATOM 3617 O O . CYS A 1 460 ? -9.535 -11.820 15.971 1.00 90.31 460 CYS A O 1
ATOM 3619 N N . PHE A 1 461 ? -8.849 -10.250 17.428 1.00 87.19 461 PHE A N 1
ATOM 3620 C CA . PHE A 1 461 ? -8.670 -11.151 18.576 1.00 87.19 461 PHE A CA 1
ATOM 3621 C C . PHE A 1 461 ? -9.852 -11.179 19.555 1.00 87.19 461 PHE A C 1
ATOM 3623 O O . PHE A 1 461 ? -9.957 -12.117 20.336 1.00 87.19 461 PHE A O 1
ATOM 3630 N N . HIS A 1 462 ? -10.740 -10.184 19.518 1.00 77.75 462 HIS A N 1
ATOM 3631 C CA . HIS A 1 462 ? -11.918 -10.113 20.384 1.00 77.75 462 HIS A CA 1
ATOM 3632 C C . HIS A 1 462 ? -13.170 -10.204 19.518 1.00 77.75 462 HIS A C 1
ATOM 3634 O O . HIS A 1 462 ? -13.737 -9.196 19.092 1.00 77.75 462 HIS A O 1
ATOM 3640 N N . ASN A 1 463 ? -13.571 -11.439 19.222 1.00 62.56 463 ASN A N 1
ATOM 3641 C CA . ASN A 1 463 ? -14.761 -11.749 18.432 1.00 62.56 463 ASN A CA 1
ATOM 3642 C C . ASN A 1 463 ? -15.955 -12.092 19.329 1.00 62.56 463 ASN A C 1
ATOM 3644 O O . ASN A 1 463 ? -16.735 -12.997 19.041 1.00 62.56 463 ASN A O 1
ATOM 3648 N N . ASP A 1 464 ? -16.086 -11.373 20.433 1.00 55.81 464 ASP A N 1
ATOM 3649 C CA . ASP A 1 464 ? -17.213 -11.560 21.322 1.00 55.81 464 ASP A CA 1
ATOM 3650 C C . ASP A 1 464 ? -18.294 -10.607 20.837 1.00 55.81 464 ASP A C 1
ATOM 3652 O O . ASP A 1 464 ? -18.034 -9.410 20.684 1.00 55.81 464 ASP A O 1
ATOM 3656 N N . GLY A 1 465 ? -19.496 -11.126 20.569 1.00 52.66 465 GLY A N 1
ATOM 3657 C CA . GLY A 1 465 ? -20.703 -10.383 20.172 1.00 52.66 465 GLY A CA 1
ATOM 3658 C C . GLY A 1 465 ? -21.209 -9.389 21.228 1.00 52.66 465 GLY A C 1
ATOM 3659 O O . GLY A 1 465 ? -22.413 -9.245 21.422 1.00 52.66 465 GLY A O 1
ATOM 3660 N N . LEU A 1 466 ? -20.278 -8.745 21.927 1.00 62.09 466 LEU A N 1
ATOM 3661 C CA . LEU A 1 466 ? -20.404 -7.654 22.862 1.00 62.09 466 LEU A CA 1
ATOM 3662 C C . LEU A 1 466 ? -21.044 -6.438 22.196 1.00 62.09 466 LEU A C 1
ATOM 3664 O O . LEU A 1 466 ? -21.022 -6.257 20.972 1.00 62.09 466 LEU A O 1
ATOM 3668 N N . ILE A 1 467 ? -21.560 -5.586 23.076 1.00 64.19 467 ILE A N 1
ATOM 3669 C CA . ILE A 1 467 ? -22.112 -4.269 22.783 1.00 64.19 467 ILE A CA 1
ATOM 3670 C C . ILE A 1 467 ? -21.167 -3.528 21.828 1.00 64.19 467 ILE A C 1
ATOM 3672 O O . ILE A 1 467 ? -19.947 -3.524 22.015 1.00 64.19 467 ILE A O 1
ATOM 3676 N N . ALA A 1 468 ? -21.740 -2.889 20.807 1.00 62.62 468 ALA A N 1
ATOM 3677 C CA . ALA A 1 468 ? -21.017 -2.151 19.769 1.00 62.62 468 ALA A CA 1
ATOM 3678 C C . ALA A 1 468 ? -20.188 -0.949 20.282 1.00 62.62 468 ALA A C 1
ATOM 3680 O O . ALA A 1 468 ? -19.594 -0.227 19.485 1.00 62.62 468 ALA A O 1
ATOM 3681 N N . THR A 1 469 ? -20.144 -0.699 21.592 1.00 69.44 469 THR A N 1
ATOM 3682 C CA . THR A 1 469 ? -19.331 0.357 22.189 1.00 69.44 469 THR A CA 1
ATOM 3683 C C . THR A 1 469 ? -17.851 -0.013 22.177 1.00 69.44 469 THR A C 1
ATOM 3685 O O . THR A 1 469 ? -17.445 -1.116 22.554 1.00 69.44 469 THR A O 1
ATOM 3688 N N . ALA A 1 470 ? -17.028 0.948 21.759 1.00 75.31 470 ALA A N 1
ATOM 3689 C CA . ALA A 1 470 ? -15.582 0.802 21.750 1.00 75.31 470 ALA A CA 1
ATOM 3690 C C . ALA A 1 470 ? -15.028 0.660 23.179 1.00 75.31 470 ALA A C 1
ATOM 3692 O O . ALA A 1 470 ? -15.257 1.552 24.009 1.00 75.31 470 ALA A O 1
ATOM 3693 N N . PRO A 1 471 ? -14.273 -0.412 23.486 1.00 81.88 471 PRO A N 1
ATOM 3694 C CA . PRO A 1 471 ? -13.732 -0.616 24.821 1.00 81.88 471 PRO A CA 1
ATOM 3695 C C . PRO A 1 471 ? -12.661 0.423 25.181 1.00 81.88 471 PRO A C 1
ATOM 3697 O O . PRO A 1 471 ? -11.987 0.957 24.292 1.00 81.88 471 PRO A O 1
ATOM 3700 N N . PRO A 1 472 ? -12.425 0.670 26.486 1.00 85.25 472 PRO A N 1
ATOM 3701 C CA . PRO A 1 472 ? -11.466 1.674 26.956 1.00 85.25 472 PRO A CA 1
ATOM 3702 C C . PRO A 1 472 ? -10.049 1.525 26.381 1.00 85.25 472 PRO A C 1
ATOM 3704 O O . PRO A 1 472 ? -9.350 2.519 26.199 1.00 85.25 472 PRO A O 1
ATOM 3707 N N . GLU A 1 473 ? -9.628 0.301 26.052 1.00 86.19 473 GLU A N 1
ATOM 3708 C CA . GLU A 1 473 ? -8.294 -0.005 25.518 1.00 86.19 473 GLU A CA 1
ATOM 3709 C C . GLU A 1 473 ? -7.996 0.686 24.172 1.00 86.19 473 GLU A C 1
ATOM 3711 O O . GLU A 1 473 ? -6.863 1.129 23.924 1.00 86.19 473 GLU A O 1
ATOM 3716 N N . ILE A 1 474 ? -9.009 0.799 23.304 1.00 91.31 474 ILE A N 1
ATOM 3717 C CA . ILE A 1 474 ? -8.863 1.338 21.944 1.00 91.31 474 ILE A CA 1
ATOM 3718 C C . ILE A 1 474 ? -9.327 2.792 21.813 1.00 91.31 474 ILE A C 1
ATOM 3720 O O . ILE A 1 474 ? -8.978 3.444 20.828 1.00 91.31 474 ILE A O 1
ATOM 3724 N N . GLN A 1 475 ? -10.039 3.329 22.809 1.00 91.75 475 GLN A N 1
ATOM 3725 C CA . GLN A 1 475 ? -10.503 4.724 22.838 1.00 91.75 475 GLN A CA 1
ATOM 3726 C C . GLN A 1 475 ? -9.379 5.747 22.574 1.00 91.75 475 GLN A C 1
ATOM 3728 O O . GLN A 1 475 ? -9.572 6.629 21.733 1.00 91.75 475 GLN A O 1
ATOM 3733 N N . PRO A 1 476 ? -8.165 5.622 23.161 1.00 94.44 476 PRO A N 1
ATOM 3734 C CA . PRO A 1 476 ? -7.065 6.533 22.839 1.00 94.44 476 PRO A CA 1
ATOM 3735 C C . PRO A 1 476 ? -6.643 6.481 21.365 1.00 94.44 476 PRO A C 1
ATOM 3737 O O . PRO A 1 476 ? -6.251 7.500 20.802 1.00 94.44 476 PRO A O 1
ATOM 3740 N N . SER A 1 477 ? -6.718 5.307 20.729 1.00 96.69 477 SER A N 1
ATOM 3741 C CA . SER A 1 477 ? -6.388 5.156 19.308 1.00 96.69 477 SER A CA 1
ATOM 3742 C C . SER A 1 477 ? -7.458 5.770 18.407 1.00 96.69 477 SER A C 1
ATOM 3744 O O . SER A 1 477 ? -7.107 6.426 17.431 1.00 96.69 477 SER A O 1
ATOM 3746 N N . LEU A 1 478 ? -8.742 5.613 18.751 1.00 95.50 478 LEU A N 1
ATOM 3747 C CA . LEU A 1 478 ? -9.848 6.264 18.041 1.00 95.50 478 LEU A CA 1
ATOM 3748 C C . LEU A 1 478 ? -9.713 7.789 18.093 1.00 95.50 478 LEU A C 1
ATOM 3750 O O . LEU A 1 478 ? -9.711 8.445 17.051 1.00 95.50 478 LEU A O 1
ATOM 3754 N N . GLY A 1 479 ? -9.516 8.338 19.295 1.00 95.38 479 GLY A N 1
ATOM 3755 C CA . GLY A 1 479 ? -9.308 9.772 19.489 1.00 95.38 479 GLY A CA 1
ATOM 3756 C C . GLY A 1 479 ? -8.098 10.296 18.713 1.00 95.38 479 GLY A C 1
ATOM 3757 O O . GLY A 1 479 ? -8.197 11.327 18.052 1.00 95.38 479 GLY A O 1
ATOM 3758 N N . ALA A 1 480 ? -6.980 9.563 18.719 1.00 96.75 480 ALA A N 1
ATOM 3759 C CA . ALA A 1 480 ? -5.785 9.949 17.976 1.00 96.75 480 ALA A CA 1
ATOM 3760 C C . ALA A 1 480 ? -6.019 9.984 16.456 1.00 96.75 480 ALA A C 1
ATOM 3762 O O . ALA A 1 480 ? -5.646 10.968 15.820 1.00 96.75 480 ALA A O 1
ATOM 3763 N N . ILE A 1 481 ? -6.668 8.969 15.867 1.00 97.69 481 ILE A N 1
ATOM 3764 C CA . ILE A 1 481 ? -6.980 8.962 14.424 1.00 97.69 481 ILE A CA 1
ATOM 3765 C C . ILE A 1 481 ? -7.831 10.178 14.056 1.00 97.69 481 ILE A C 1
ATOM 3767 O O . ILE A 1 481 ? -7.486 10.893 13.118 1.00 97.69 481 ILE A O 1
ATOM 3771 N N . LEU A 1 482 ? -8.907 10.431 14.806 1.00 95.19 482 LEU A N 1
ATOM 3772 C CA . LEU A 1 482 ? -9.828 11.539 14.545 1.00 95.19 482 LEU A CA 1
ATOM 3773 C C . LEU A 1 482 ? -9.134 12.902 14.658 1.00 95.19 482 LEU A C 1
ATOM 3775 O O . LEU A 1 482 ? -9.248 13.724 13.752 1.00 95.19 482 LEU A O 1
ATOM 3779 N N . GLN A 1 483 ? -8.360 13.122 15.724 1.00 94.12 483 GLN A N 1
ATOM 3780 C CA . GLN A 1 483 ? -7.636 14.379 15.944 1.00 94.12 483 GLN A CA 1
ATOM 3781 C C . GLN A 1 483 ? -6.566 14.631 14.879 1.00 94.12 483 GLN A C 1
ATOM 3783 O O . GLN A 1 483 ? -6.422 15.756 14.394 1.00 94.12 483 GLN A O 1
ATOM 3788 N N . ILE A 1 484 ? -5.805 13.596 14.508 1.00 94.81 484 ILE A N 1
ATOM 3789 C CA . ILE A 1 484 ? -4.801 13.707 13.448 1.00 94.81 484 ILE A CA 1
ATOM 3790 C C . ILE A 1 484 ? -5.501 14.019 12.123 1.00 94.81 484 ILE A C 1
ATOM 3792 O O . ILE A 1 484 ? -5.166 15.019 11.494 1.00 94.81 484 ILE A O 1
ATOM 3796 N N . ALA A 1 485 ? -6.507 13.229 11.738 1.00 93.56 485 ALA A N 1
ATOM 3797 C CA . ALA A 1 485 ? -7.227 13.393 10.479 1.00 93.56 485 ALA A CA 1
ATOM 3798 C C . ALA A 1 485 ? -7.870 14.783 10.359 1.00 93.56 485 ALA A C 1
ATOM 3800 O O . ALA A 1 485 ? -7.688 15.459 9.348 1.00 93.56 485 ALA A O 1
ATOM 3801 N N . GLN A 1 486 ? -8.555 15.252 11.408 1.00 89.94 486 GLN A N 1
ATOM 3802 C CA . GLN A 1 486 ? -9.170 16.579 11.429 1.00 89.94 486 GLN A CA 1
ATOM 3803 C C . GLN A 1 486 ? -8.143 17.682 11.148 1.00 89.94 486 GLN A C 1
ATOM 3805 O O . GLN A 1 486 ? -8.403 18.567 10.338 1.00 89.94 486 GLN A O 1
ATOM 3810 N N . ARG A 1 487 ? -6.957 17.624 11.767 1.00 87.62 487 ARG A N 1
ATOM 3811 C CA . ARG A 1 487 ? -5.899 18.613 11.511 1.00 87.62 487 ARG A CA 1
ATOM 3812 C C . ARG A 1 487 ? -5.294 18.477 10.121 1.00 87.62 487 ARG A C 1
ATOM 3814 O O . ARG A 1 487 ? -5.067 19.490 9.463 1.00 87.62 487 ARG A O 1
ATOM 3821 N N . SER A 1 488 ? -5.011 17.254 9.681 1.00 88.19 488 SER A N 1
ATOM 3822 C CA . SER A 1 488 ? -4.364 17.004 8.392 1.00 88.19 488 SER A CA 1
ATOM 3823 C C . SER A 1 488 ? -5.253 17.390 7.208 1.00 88.19 488 SER A C 1
ATOM 3825 O O . SER A 1 488 ? -4.732 17.750 6.155 1.00 88.19 488 SER A O 1
ATOM 3827 N N . PHE A 1 489 ? -6.580 17.361 7.371 1.00 87.00 489 PHE A N 1
ATOM 3828 C CA . PHE A 1 489 ? -7.525 17.732 6.314 1.00 87.00 489 PHE A CA 1
ATOM 3829 C C . PHE A 1 489 ? -7.801 19.232 6.231 1.00 87.00 489 PHE A C 1
ATOM 3831 O O . PHE A 1 489 ? -8.238 19.694 5.186 1.00 87.00 489 PHE A O 1
ATOM 3838 N N . SER A 1 490 ? -7.501 20.005 7.274 1.00 72.75 490 SER A N 1
ATOM 3839 C CA . SER A 1 490 ? -7.605 21.472 7.235 1.00 72.75 490 SER A CA 1
ATOM 3840 C C . SER A 1 490 ? -6.456 22.145 6.466 1.00 72.75 490 SER A C 1
ATOM 3842 O O . SER A 1 490 ? -6.387 23.370 6.396 1.00 72.75 490 SER A O 1
ATOM 3844 N N . ALA A 1 491 ? -5.515 21.368 5.919 1.00 65.69 491 ALA A N 1
ATOM 3845 C CA . ALA A 1 491 ? -4.334 21.862 5.217 1.00 65.69 491 ALA A CA 1
ATOM 3846 C C . ALA A 1 491 ? -4.533 21.927 3.689 1.00 65.69 491 ALA A C 1
ATOM 3848 O O . ALA A 1 491 ? -5.356 21.220 3.119 1.00 65.69 491 ALA A O 1
ATOM 3849 N N . LYS A 1 492 ? -3.687 22.707 2.994 1.00 61.22 492 LYS A N 1
ATOM 3850 C CA . LYS A 1 492 ? -3.705 22.873 1.521 1.00 61.22 492 LYS A CA 1
ATOM 3851 C C . LYS A 1 492 ? -3.603 21.563 0.712 1.00 61.22 492 LYS A C 1
ATOM 3853 O O . LYS A 1 492 ? -3.927 21.567 -0.467 1.00 61.22 492 LYS A O 1
ATOM 3858 N N . GLN A 1 493 ? -3.142 20.462 1.312 1.00 61.28 493 GLN A N 1
ATOM 3859 C CA . GLN A 1 493 ? -2.998 19.139 0.677 1.00 61.28 493 GLN A CA 1
ATOM 3860 C C . GLN A 1 493 ? -4.115 18.163 1.090 1.00 61.28 493 GLN A C 1
ATOM 3862 O O . GLN A 1 493 ? -3.879 16.960 1.231 1.00 61.28 493 GLN A O 1
ATOM 3867 N N . GLN A 1 494 ? -5.321 18.687 1.320 1.00 71.44 494 GLN A N 1
ATOM 3868 C CA . GLN A 1 494 ? -6.459 17.938 1.844 1.00 71.44 494 GLN A CA 1
ATOM 3869 C C . GLN A 1 494 ? -6.724 16.643 1.066 1.00 71.44 494 GLN A C 1
ATOM 3871 O O . GLN A 1 494 ? -6.796 15.587 1.686 1.00 71.44 494 GLN A O 1
ATOM 3876 N N . ASP A 1 495 ? -6.800 16.690 -0.265 1.00 74.38 495 ASP A N 1
ATOM 3877 C CA . ASP A 1 495 ? -7.201 15.522 -1.062 1.00 74.38 495 ASP A CA 1
ATOM 3878 C C . ASP A 1 495 ? -6.198 14.362 -0.970 1.00 74.38 495 ASP A C 1
ATOM 3880 O O . ASP A 1 495 ? -6.585 13.224 -0.712 1.00 74.38 495 ASP A O 1
ATOM 3884 N N . GLN A 1 496 ? -4.894 14.647 -1.064 1.00 83.81 496 GLN A N 1
ATOM 3885 C CA . GLN A 1 496 ? -3.853 13.618 -0.933 1.00 83.81 496 GLN A CA 1
ATOM 3886 C C . GLN A 1 496 ? -3.835 13.004 0.471 1.00 83.81 496 GLN A C 1
ATOM 3888 O O . GLN A 1 496 ? -3.650 11.800 0.634 1.00 83.81 496 GLN A O 1
ATOM 3893 N N . MET A 1 497 ? -4.014 13.830 1.507 1.00 85.38 497 MET A N 1
ATOM 3894 C CA . MET A 1 497 ? -4.072 13.337 2.883 1.00 85.38 497 MET A CA 1
ATOM 3895 C C . MET A 1 497 ? -5.329 12.508 3.128 1.00 85.38 497 MET A C 1
ATOM 3897 O O . MET A 1 497 ? -5.248 11.474 3.783 1.00 85.38 497 MET A O 1
ATOM 3901 N N . VAL A 1 498 ? -6.472 12.902 2.570 1.00 87.69 498 VAL A N 1
ATOM 3902 C CA . VAL A 1 498 ? -7.708 12.120 2.660 1.00 87.69 498 VAL A CA 1
ATOM 3903 C C . VAL A 1 498 ? -7.512 10.729 2.054 1.00 87.69 498 VAL A C 1
ATOM 3905 O O . VAL A 1 498 ? -7.882 9.743 2.694 1.00 87.69 498 VAL A O 1
ATOM 3908 N N . GLU A 1 499 ? -6.872 10.616 0.889 1.00 88.44 499 GLU A N 1
ATOM 3909 C CA . GLU A 1 499 ? -6.579 9.320 0.254 1.00 88.44 499 GLU A CA 1
ATOM 3910 C C . GLU A 1 499 ? -5.669 8.423 1.108 1.00 88.44 499 GLU A C 1
ATOM 3912 O O . GLU A 1 499 ? -5.913 7.224 1.266 1.00 88.44 499 GLU A O 1
ATOM 3917 N N . ARG A 1 500 ? -4.663 9.005 1.763 1.00 91.06 500 ARG A N 1
ATOM 3918 C CA . ARG A 1 500 ? -3.765 8.267 2.665 1.00 91.06 500 ARG A CA 1
ATOM 3919 C C . ARG A 1 500 ? -4.482 7.746 3.919 1.00 91.06 500 ARG A C 1
ATOM 3921 O O . ARG A 1 500 ? -4.100 6.713 4.464 1.00 91.06 500 ARG A O 1
ATOM 3928 N N . PHE A 1 501 ? -5.545 8.417 4.364 1.00 94.62 501 PHE A N 1
ATOM 3929 C CA . PHE A 1 501 ? -6.275 8.114 5.604 1.00 94.62 501 PHE A CA 1
ATOM 3930 C C . PHE A 1 501 ? -7.452 7.143 5.439 1.00 94.62 501 PHE A C 1
ATOM 3932 O O . PHE A 1 501 ? -8.114 6.824 6.427 1.00 94.62 501 PHE A O 1
ATOM 3939 N N . GLN A 1 502 ? -7.714 6.638 4.231 1.00 94.38 502 GLN A N 1
ATOM 3940 C CA . GLN A 1 502 ? -8.907 5.831 3.949 1.00 94.38 502 GLN A CA 1
ATOM 3941 C C . GLN A 1 502 ? -9.033 4.593 4.858 1.00 94.38 502 GLN A C 1
ATOM 3943 O O . GLN A 1 502 ? -10.110 4.340 5.394 1.00 94.38 502 GLN A O 1
ATOM 3948 N N . TRP A 1 503 ? -7.943 3.850 5.093 1.00 96.19 503 TRP A N 1
ATOM 3949 C CA . TRP A 1 503 ? -7.960 2.694 6.001 1.00 96.19 503 TRP A CA 1
ATOM 3950 C C . TRP A 1 503 ? -8.103 3.082 7.489 1.00 96.19 503 TRP A C 1
ATOM 3952 O O . TRP A 1 503 ? -9.028 2.575 8.131 1.00 96.19 503 TRP A O 1
ATOM 3962 N N . PRO A 1 504 ? -7.281 3.996 8.051 1.00 97.69 504 PRO A N 1
ATOM 3963 C CA . PRO A 1 504 ? -7.460 4.474 9.423 1.00 97.69 504 PRO A CA 1
ATOM 3964 C C . PRO A 1 504 ? -8.862 5.017 9.721 1.00 97.69 504 PRO A C 1
ATOM 3966 O O . PRO A 1 504 ? -9.434 4.704 10.764 1.00 97.69 504 PRO A O 1
ATOM 3969 N N . LEU A 1 505 ? -9.442 5.790 8.800 1.00 97.31 505 LEU A N 1
ATOM 3970 C CA . LEU A 1 505 ? -10.800 6.312 8.943 1.00 97.31 505 LEU A CA 1
ATOM 3971 C C . LEU A 1 505 ? -11.849 5.206 8.890 1.00 97.31 505 LEU A C 1
ATOM 3973 O O . LEU A 1 505 ? -12.769 5.208 9.701 1.00 97.31 505 LEU A O 1
ATOM 3977 N N . PHE A 1 506 ? -11.709 4.252 7.969 1.00 97.38 506 PHE A N 1
ATOM 3978 C CA . PHE A 1 506 ? -12.640 3.135 7.855 1.00 97.38 506 PHE A CA 1
ATOM 3979 C C . PHE A 1 506 ? -12.693 2.308 9.147 1.00 97.38 506 PHE A C 1
ATOM 3981 O O . PHE A 1 506 ? -13.777 2.096 9.692 1.00 97.38 506 PHE A O 1
ATOM 3988 N N . ILE A 1 507 ? -11.535 1.893 9.681 1.00 96.06 507 ILE A N 1
ATOM 3989 C CA . ILE A 1 507 ? -11.498 1.073 10.901 1.00 96.06 507 ILE A CA 1
ATOM 3990 C C . ILE A 1 507 ? -11.960 1.859 12.140 1.00 96.06 507 ILE A C 1
ATOM 3992 O O . ILE A 1 507 ? -12.596 1.293 13.026 1.00 96.06 507 ILE A O 1
ATOM 3996 N N . ALA A 1 508 ? -11.699 3.170 12.202 1.00 96.06 508 ALA A N 1
ATOM 3997 C CA . ALA A 1 508 ? -12.242 4.018 13.260 1.00 96.06 508 ALA A CA 1
ATOM 3998 C C . ALA A 1 508 ? -13.767 4.178 13.137 1.00 96.06 508 ALA A C 1
ATOM 4000 O O . ALA A 1 508 ? -14.474 4.171 14.142 1.00 96.06 508 ALA A O 1
ATOM 4001 N N . GLY A 1 509 ? -14.282 4.283 11.910 1.00 95.31 509 GLY A N 1
ATOM 4002 C CA . GLY A 1 509 ? -15.702 4.475 11.621 1.00 95.31 509 GLY A CA 1
ATOM 4003 C C . GLY A 1 509 ? -16.575 3.299 12.038 1.00 95.31 509 GLY A C 1
ATOM 4004 O O . GLY A 1 509 ? -17.653 3.514 12.582 1.00 95.31 509 GLY A O 1
ATOM 4005 N N . ILE A 1 510 ? -16.107 2.063 11.843 1.00 93.31 510 ILE A N 1
ATOM 4006 C CA . ILE A 1 510 ? -16.857 0.857 12.243 1.00 93.31 510 ILE A CA 1
ATOM 4007 C C . ILE A 1 510 ? -16.866 0.615 13.761 1.00 93.31 510 ILE A C 1
ATOM 4009 O O . ILE A 1 510 ? -17.583 -0.268 14.235 1.00 93.31 510 ILE A O 1
ATOM 4013 N N . GLU A 1 511 ? -16.047 1.350 14.515 1.00 92.31 511 GLU A N 1
ATOM 4014 C CA . GLU A 1 511 ? -15.842 1.132 15.949 1.00 92.31 511 GLU A CA 1
ATOM 4015 C C . GLU A 1 511 ? -16.268 2.328 16.809 1.00 92.31 511 GLU A C 1
ATOM 4017 O O . GLU A 1 511 ? -16.626 2.152 17.970 1.00 92.31 511 GLU A O 1
ATOM 4022 N N . THR A 1 512 ? -16.282 3.548 16.266 1.00 90.50 512 THR A N 1
ATOM 4023 C CA . THR A 1 512 ? -16.793 4.710 16.999 1.00 90.50 512 THR A CA 1
ATOM 4024 C C . THR A 1 512 ? -18.297 4.585 17.257 1.00 90.50 512 THR A C 1
ATOM 4026 O O . THR A 1 512 ? -19.082 4.257 16.367 1.00 90.50 512 THR A O 1
ATOM 4029 N N . SER A 1 513 ? -18.716 4.878 18.488 1.00 85.50 513 SER A N 1
ATOM 4030 C CA . SER A 1 513 ? -20.129 4.921 18.878 1.00 85.50 513 SER A CA 1
ATOM 4031 C C . SER A 1 513 ? -20.772 6.292 18.646 1.00 85.50 513 SER A C 1
ATOM 4033 O O . SER A 1 513 ? -21.991 6.411 18.706 1.00 85.50 513 SER A O 1
ATOM 4035 N N . ASP A 1 514 ? -19.972 7.327 18.390 1.00 88.81 514 ASP A N 1
ATOM 4036 C CA . ASP A 1 514 ? -20.447 8.699 18.219 1.00 88.81 514 ASP A CA 1
ATOM 4037 C C . ASP A 1 514 ? -20.994 8.924 16.802 1.00 88.81 514 ASP A C 1
ATOM 4039 O O . ASP A 1 514 ? -20.251 8.866 15.818 1.00 88.81 514 ASP A O 1
ATOM 4043 N N . GLY A 1 515 ? -22.296 9.211 16.706 1.00 88.75 515 GLY A N 1
ATOM 4044 C CA . GLY A 1 515 ? -22.984 9.466 15.440 1.00 88.75 515 GLY A CA 1
ATOM 4045 C C . GLY A 1 515 ? -22.414 10.646 14.647 1.00 88.75 515 GLY A C 1
ATOM 4046 O O . GLY A 1 515 ? -22.364 10.577 13.420 1.00 88.75 515 GLY A O 1
ATOM 4047 N N . ILE A 1 516 ? -21.908 11.686 15.319 1.00 92.50 516 ILE A N 1
ATOM 4048 C CA . ILE A 1 516 ? -21.285 12.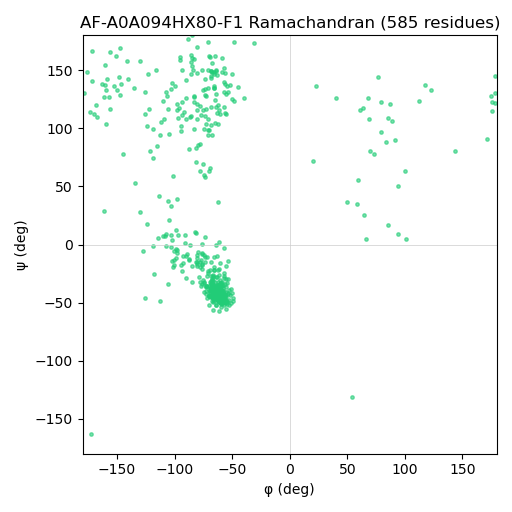844 14.661 1.00 92.50 516 ILE A CA 1
ATOM 4049 C C . ILE A 1 516 ? -19.976 12.411 13.998 1.00 92.50 516 ILE A C 1
ATOM 4051 O O . ILE A 1 516 ? -19.726 12.729 12.833 1.00 92.50 516 ILE A O 1
ATOM 4055 N N . HIS A 1 517 ? -19.155 11.633 14.707 1.00 93.12 517 HIS A N 1
ATOM 4056 C CA . HIS A 1 517 ? -17.917 11.100 14.144 1.00 93.12 517 HIS A CA 1
ATOM 4057 C C . HIS A 1 517 ? -18.179 10.096 13.015 1.00 93.12 517 HIS A C 1
ATOM 4059 O O . HIS A 1 517 ? -17.469 10.146 12.011 1.00 93.12 517 HIS A O 1
ATOM 4065 N N . LYS A 1 518 ? -19.197 9.226 13.130 1.00 92.31 518 LYS A N 1
ATOM 4066 C CA . LYS A 1 518 ? -19.598 8.308 12.046 1.00 92.31 518 LYS A CA 1
ATOM 4067 C C . LYS A 1 518 ? -19.927 9.082 10.766 1.00 92.31 518 LYS A C 1
ATOM 4069 O O . LYS A 1 518 ? -19.390 8.762 9.704 1.00 92.31 518 LYS A O 1
ATOM 4074 N N . GLU A 1 519 ? -20.755 10.121 10.872 1.00 92.38 519 GLU A N 1
ATOM 4075 C CA . GLU A 1 519 ? -21.160 10.931 9.720 1.00 92.38 519 GLU A CA 1
ATOM 4076 C C . GLU A 1 519 ? -19.981 11.703 9.122 1.00 92.38 519 GLU A C 1
ATOM 4078 O O . GLU A 1 519 ? -19.765 11.692 7.907 1.00 92.38 519 GLU A O 1
ATOM 4083 N N . TRP A 1 520 ? -19.152 12.312 9.975 1.00 94.19 520 TRP A N 1
ATOM 4084 C CA . TRP A 1 520 ? -17.958 13.013 9.519 1.00 94.19 520 TRP A CA 1
ATOM 4085 C C . TRP A 1 520 ? -17.001 12.072 8.781 1.00 94.19 520 TRP A C 1
ATOM 4087 O O . TRP A 1 520 ? -16.588 12.395 7.668 1.00 94.19 520 TRP A O 1
ATOM 4097 N N . ILE A 1 521 ? -16.698 10.891 9.333 1.00 95.00 521 ILE A N 1
ATOM 4098 C CA . ILE A 1 521 ? -15.854 9.880 8.677 1.00 95.00 521 ILE A CA 1
ATOM 4099 C C . ILE A 1 521 ? -16.435 9.503 7.312 1.00 95.00 521 ILE A C 1
ATOM 4101 O O . ILE A 1 521 ? -15.703 9.487 6.320 1.00 95.00 521 ILE A O 1
ATOM 4105 N N . ARG A 1 522 ? -17.746 9.246 7.242 1.00 92.56 522 ARG A N 1
ATOM 4106 C CA . ARG A 1 522 ? -18.433 8.890 5.995 1.00 92.56 522 ARG A CA 1
ATOM 4107 C C . ARG A 1 522 ? -18.249 9.961 4.920 1.00 92.56 522 ARG A C 1
ATOM 4109 O O . ARG A 1 522 ? -17.958 9.619 3.778 1.00 92.56 522 ARG A O 1
ATOM 4116 N N . SER A 1 523 ? -18.301 11.242 5.293 1.00 91.44 523 SER A N 1
ATOM 4117 C CA . SER A 1 523 ? -18.043 12.364 4.374 1.00 91.44 523 SER A CA 1
ATOM 4118 C C . SER A 1 523 ? -16.596 12.436 3.849 1.00 91.44 523 SER A C 1
ATOM 4120 O O . SER A 1 523 ? -16.330 13.100 2.843 1.00 91.44 523 SER A O 1
ATOM 4122 N N . LYS A 1 524 ? -15.638 11.785 4.528 1.00 93.06 524 LYS A N 1
ATOM 4123 C CA . LYS A 1 524 ? -14.206 11.788 4.176 1.00 93.06 524 LYS A CA 1
ATOM 4124 C C . LYS A 1 524 ? -13.740 10.512 3.474 1.00 93.06 524 LYS A C 1
ATOM 4126 O O . LYS A 1 524 ? -12.664 10.519 2.880 1.00 93.06 524 LYS A O 1
ATOM 4131 N N . LEU A 1 525 ? -14.517 9.430 3.485 1.00 92.31 525 LEU A N 1
ATOM 4132 C CA . LEU A 1 525 ? -14.197 8.241 2.693 1.00 92.31 525 LEU A CA 1
ATOM 4133 C C . LEU A 1 525 ? -14.474 8.504 1.207 1.00 92.31 525 LEU A C 1
ATOM 4135 O O . LEU A 1 525 ? -15.621 8.627 0.786 1.00 92.31 525 LEU A O 1
ATOM 4139 N N . LYS A 1 526 ? -13.404 8.583 0.414 1.00 87.06 526 LYS A N 1
ATOM 4140 C CA . LYS A 1 526 ? -13.431 8.825 -1.034 1.00 87.06 526 LYS A CA 1
ATOM 4141 C C . LYS A 1 526 ? -13.512 7.533 -1.832 1.00 87.06 526 LYS A C 1
ATOM 4143 O O . LYS A 1 526 ? -14.133 7.501 -2.890 1.00 87.06 526 LYS A O 1
ATOM 4148 N N . LYS A 1 527 ? -12.977 6.435 -1.292 1.00 87.75 527 LYS A N 1
ATOM 4149 C CA . LYS A 1 527 ? -13.104 5.121 -1.923 1.00 87.75 527 LYS A CA 1
ATOM 4150 C C . LYS A 1 527 ? -14.542 4.636 -1.805 1.00 87.75 527 LYS A C 1
ATOM 4152 O O . LYS A 1 527 ? -14.970 4.221 -0.726 1.00 87.75 527 LYS A O 1
ATOM 4157 N N . ALA A 1 528 ? -15.269 4.626 -2.924 1.00 85.69 528 ALA A N 1
ATOM 4158 C CA . ALA A 1 528 ? -16.676 4.217 -2.983 1.00 85.69 528 ALA A CA 1
ATOM 4159 C C . ALA A 1 528 ? -16.920 2.854 -2.314 1.00 85.69 528 ALA A C 1
ATOM 4161 O O . ALA A 1 528 ? -17.904 2.663 -1.602 1.00 85.69 528 ALA A O 1
ATOM 4162 N N . ARG A 1 529 ? -15.984 1.913 -2.478 1.00 88.06 529 ARG A N 1
ATOM 4163 C CA . ARG A 1 529 ? -16.021 0.596 -1.835 1.00 88.06 529 ARG A CA 1
ATOM 4164 C C . ARG A 1 529 ? -15.991 0.673 -0.307 1.00 88.06 529 ARG A C 1
ATOM 4166 O O . ARG A 1 529 ? -16.843 0.069 0.333 1.00 88.06 529 ARG A O 1
ATOM 4173 N N . LEU A 1 530 ? -15.068 1.440 0.273 1.00 91.62 530 LEU A N 1
ATOM 4174 C CA . LEU A 1 530 ? -14.981 1.607 1.729 1.00 91.62 530 LEU A CA 1
ATOM 4175 C C . LEU A 1 530 ? -16.165 2.399 2.283 1.00 91.62 530 LEU A C 1
ATOM 4177 O O . LEU A 1 530 ? -16.665 2.063 3.349 1.00 91.62 530 LEU A O 1
ATOM 4181 N N . SER A 1 531 ? -16.637 3.409 1.550 1.00 91.69 531 SER A N 1
ATOM 4182 C CA . SER A 1 531 ? -17.812 4.198 1.935 1.00 91.69 531 SER A CA 1
ATOM 4183 C C . SER A 1 531 ? -19.082 3.336 1.997 1.00 91.69 531 SER A C 1
ATOM 4185 O O . SER A 1 531 ? -19.767 3.313 3.022 1.00 91.69 531 SER A O 1
ATOM 4187 N N . ARG A 1 532 ? -19.348 2.530 0.954 1.00 91.12 532 ARG A N 1
ATOM 4188 C CA . ARG A 1 532 ? -20.454 1.552 0.948 1.00 91.12 532 ARG A CA 1
ATOM 4189 C C . ARG A 1 532 ? -20.305 0.514 2.056 1.00 91.12 532 ARG A C 1
ATOM 4191 O O . ARG A 1 532 ? -21.267 0.253 2.772 1.00 91.12 532 ARG A O 1
ATOM 4198 N N . ALA A 1 533 ? -19.102 -0.035 2.227 1.00 93.38 533 ALA A N 1
ATOM 4199 C CA . ALA A 1 533 ? -18.845 -1.032 3.257 1.00 93.38 533 ALA A CA 1
ATOM 4200 C C . ALA A 1 533 ? -19.078 -0.474 4.666 1.00 93.38 533 ALA A C 1
ATOM 4202 O O . ALA A 1 533 ? -19.727 -1.132 5.473 1.00 93.38 533 ALA A O 1
ATOM 4203 N N . LEU A 1 534 ? -18.618 0.751 4.948 1.00 95.44 534 LEU A N 1
ATOM 4204 C CA . LEU A 1 534 ? -18.852 1.413 6.230 1.00 95.44 534 LEU A CA 1
ATOM 4205 C C . LEU A 1 534 ? -20.353 1.562 6.485 1.00 95.44 534 LEU A C 1
ATOM 4207 O O . LEU A 1 534 ? -20.821 1.161 7.545 1.00 95.44 534 LEU A O 1
ATOM 4211 N N . LYS A 1 535 ? -21.110 2.079 5.506 1.00 94.12 535 LYS A N 1
ATOM 4212 C CA . LYS A 1 535 ? -22.569 2.217 5.614 1.00 94.12 535 LYS A CA 1
ATOM 4213 C C . LYS A 1 535 ? -23.224 0.878 5.965 1.00 94.12 535 LYS A C 1
ATOM 4215 O O . LYS A 1 535 ? -23.949 0.798 6.951 1.00 94.12 535 LYS A O 1
ATOM 4220 N N . ARG A 1 536 ? -22.910 -0.178 5.211 1.00 93.69 536 ARG A N 1
ATOM 4221 C CA . ARG A 1 536 ? -23.504 -1.505 5.409 1.00 93.69 536 ARG A CA 1
ATOM 4222 C C . ARG A 1 536 ? -23.142 -2.119 6.763 1.00 93.69 536 ARG A C 1
ATOM 4224 O O . ARG A 1 536 ? -23.995 -2.700 7.424 1.00 93.69 536 ARG A O 1
ATOM 4231 N N . ILE A 1 537 ? -21.889 -1.982 7.195 1.00 93.50 537 ILE A N 1
ATOM 4232 C CA . ILE A 1 537 ? -21.434 -2.480 8.500 1.00 93.50 537 ILE A CA 1
ATOM 4233 C C . ILE A 1 537 ? -22.151 -1.745 9.634 1.00 93.50 537 ILE A C 1
ATOM 4235 O O . ILE A 1 537 ? -22.591 -2.391 10.581 1.00 93.50 537 ILE A O 1
ATOM 4239 N N . LEU A 1 538 ? -22.299 -0.421 9.534 1.00 92.44 538 LEU A N 1
ATOM 4240 C CA . LEU A 1 538 ? -23.017 0.369 10.532 1.00 92.44 538 LEU A CA 1
ATOM 4241 C C . LEU A 1 538 ? -24.490 -0.039 10.622 1.00 92.44 538 LEU A C 1
ATOM 4243 O O . LEU A 1 538 ? -24.957 -0.285 11.724 1.00 92.44 538 LEU A O 1
ATOM 4247 N N . GLU A 1 539 ? -25.180 -0.228 9.494 1.00 92.44 539 GLU A N 1
ATOM 4248 C CA . GLU A 1 539 ? -26.563 -0.736 9.479 1.00 92.44 539 GLU A CA 1
ATOM 4249 C C . GLU A 1 539 ? -26.691 -2.090 10.189 1.00 92.44 539 GLU A C 1
ATOM 4251 O O . GLU A 1 539 ? -27.600 -2.297 10.988 1.00 92.44 539 GLU A O 1
ATOM 4256 N N . ILE A 1 540 ? -25.768 -3.023 9.932 1.00 90.69 540 ILE A N 1
ATOM 4257 C CA . ILE A 1 540 ? -25.766 -4.336 10.591 1.00 90.69 540 ILE A CA 1
ATOM 4258 C C . ILE A 1 540 ? -25.539 -4.183 12.098 1.00 90.69 540 ILE A C 1
ATOM 4260 O O . ILE A 1 540 ? -26.229 -4.826 12.890 1.00 90.69 540 ILE A O 1
ATOM 4264 N N . GLN A 1 541 ? -24.591 -3.339 12.506 1.00 90.25 541 GLN A N 1
ATOM 4265 C CA . GLN A 1 541 ? -24.286 -3.119 13.920 1.00 90.25 541 GLN A CA 1
ATOM 4266 C C . GLN A 1 541 ? -25.441 -2.428 14.656 1.00 90.25 541 GLN A C 1
ATOM 4268 O O . GLN A 1 541 ? -25.769 -2.826 15.772 1.00 90.25 541 GLN A O 1
ATOM 4273 N N . ASP A 1 542 ? -26.086 -1.447 14.025 1.00 89.00 542 ASP A N 1
ATOM 4274 C CA . ASP A 1 542 ? -27.211 -0.709 14.598 1.00 89.00 542 ASP A CA 1
ATOM 4275 C C . ASP A 1 542 ? -28.465 -1.605 14.698 1.00 89.00 542 ASP A C 1
ATOM 4277 O O . ASP A 1 542 ? -29.146 -1.592 15.720 1.00 89.00 542 ASP A O 1
ATOM 4281 N N . ASN A 1 543 ? -28.721 -2.463 13.699 1.00 89.75 543 ASN A N 1
ATOM 4282 C CA . ASN A 1 543 ? -29.855 -3.399 13.710 1.00 89.75 543 ASN A CA 1
ATOM 4283 C C . ASN A 1 543 ? -29.682 -4.557 14.704 1.00 89.75 543 ASN A C 1
ATOM 4285 O O . ASN A 1 543 ? -30.658 -5.037 15.274 1.00 89.75 543 ASN A O 1
ATOM 4289 N N . THR A 1 544 ? -28.454 -5.051 14.884 1.00 87.81 544 THR A N 1
ATOM 4290 C CA . THR A 1 544 ? -28.186 -6.211 15.753 1.00 87.81 544 THR A CA 1
ATOM 4291 C C . THR A 1 544 ? -27.789 -5.821 17.175 1.00 87.81 544 THR A C 1
ATOM 4293 O O . THR A 1 544 ? -27.791 -6.674 18.061 1.00 87.81 544 THR A O 1
ATOM 4296 N N . GLY A 1 545 ? -27.385 -4.566 17.402 1.00 85.69 545 GLY A N 1
ATOM 4297 C CA . GLY A 1 545 ? -26.751 -4.114 18.644 1.00 85.69 545 GLY A CA 1
ATOM 4298 C C . GLY A 1 545 ? -25.365 -4.727 18.897 1.00 85.69 545 GLY A C 1
ATOM 4299 O O . GLY A 1 545 ? -24.776 -4.507 19.959 1.00 85.69 545 GLY A O 1
ATOM 4300 N N . ARG A 1 546 ? -24.836 -5.504 17.943 1.00 86.06 546 ARG A N 1
ATOM 4301 C CA . ARG A 1 546 ? -23.594 -6.275 18.065 1.00 86.06 546 ARG A CA 1
ATOM 4302 C C . ARG A 1 546 ? -22.549 -5.773 17.086 1.00 86.06 546 ARG A C 1
ATOM 4304 O O . ARG A 1 546 ? -22.858 -5.323 15.989 1.00 86.06 546 ARG A O 1
ATOM 4311 N N . ARG A 1 547 ? -21.280 -5.901 17.464 1.00 88.75 547 ARG A N 1
ATOM 4312 C CA . ARG A 1 547 ? -20.144 -5.607 16.585 1.00 88.75 547 ARG A CA 1
ATOM 4313 C C . ARG A 1 547 ? -20.088 -6.584 15.398 1.00 88.75 547 ARG A C 1
ATOM 4315 O O . ARG A 1 547 ? -20.209 -7.792 15.586 1.00 88.75 547 ARG A O 1
ATOM 4322 N N . ALA A 1 548 ? -19.834 -6.080 14.188 1.00 89.50 548 ALA A N 1
ATOM 4323 C CA . ALA A 1 548 ? -19.617 -6.930 13.017 1.00 89.50 548 ALA A CA 1
ATOM 4324 C C . ALA A 1 548 ? -18.243 -7.620 13.086 1.00 89.50 548 ALA A C 1
ATOM 4326 O O . ALA A 1 548 ? -17.212 -6.950 13.233 1.00 89.50 548 ALA A O 1
ATOM 4327 N N . SER A 1 549 ? -18.222 -8.947 12.939 1.00 88.50 549 SER A N 1
ATOM 4328 C CA . SER A 1 549 ? -16.989 -9.741 12.965 1.00 88.50 549 SER A CA 1
ATOM 4329 C C . SER A 1 549 ? -16.059 -9.384 11.800 1.00 88.50 549 SER A C 1
ATOM 4331 O O . SER A 1 549 ? -16.510 -9.006 10.716 1.00 88.50 549 SER A O 1
ATOM 4333 N N . MET A 1 550 ? -14.743 -9.521 11.986 1.00 90.25 550 MET A N 1
ATOM 4334 C CA . MET A 1 550 ? -13.781 -9.239 10.910 1.00 90.25 550 MET A CA 1
ATOM 4335 C C . MET A 1 550 ? -13.990 -10.075 9.635 1.00 90.25 550 MET A C 1
ATOM 4337 O O . MET A 1 550 ? -13.850 -9.503 8.553 1.00 90.25 550 MET A O 1
ATOM 4341 N N . PRO A 1 551 ? -14.364 -11.370 9.695 1.00 89.69 551 PRO A N 1
ATOM 4342 C CA . PRO A 1 551 ? -14.747 -12.119 8.498 1.00 89.69 551 PRO A CA 1
ATOM 4343 C C . PRO A 1 551 ? -15.909 -11.474 7.728 1.00 89.69 551 PRO A C 1
ATOM 4345 O O . PRO A 1 551 ? -15.840 -11.348 6.507 1.00 89.69 551 PRO A O 1
ATOM 4348 N N . LEU A 1 552 ? -16.946 -10.995 8.427 1.00 90.06 552 LEU A N 1
ATOM 4349 C CA . LEU A 1 552 ? -18.066 -10.290 7.799 1.00 90.06 552 LEU A CA 1
ATOM 4350 C C . LEU A 1 552 ? -17.626 -8.945 7.203 1.00 90.06 552 LEU A C 1
ATOM 4352 O O . LEU A 1 552 ? -17.965 -8.646 6.061 1.00 90.06 552 LEU A O 1
ATOM 4356 N N . VAL A 1 553 ? -16.829 -8.166 7.943 1.00 92.25 553 VAL A N 1
ATOM 4357 C CA . VAL A 1 553 ? -16.257 -6.897 7.461 1.00 92.25 553 VAL A CA 1
ATOM 4358 C C . VAL A 1 553 ? -15.469 -7.113 6.166 1.00 92.25 553 VAL A C 1
ATOM 4360 O O . VAL A 1 553 ? -15.652 -6.359 5.214 1.00 92.25 553 VAL A O 1
ATOM 4363 N N . ARG A 1 554 ? -14.633 -8.159 6.098 1.00 90.75 554 ARG A N 1
ATOM 4364 C CA . ARG A 1 554 ? -13.842 -8.497 4.904 1.00 90.75 554 ARG A CA 1
ATOM 4365 C C . ARG A 1 554 ? -14.724 -8.816 3.697 1.00 90.75 554 ARG A C 1
ATOM 4367 O O . ARG A 1 554 ? -14.478 -8.242 2.641 1.00 90.75 554 ARG A O 1
ATOM 4374 N N . ARG A 1 555 ? -15.770 -9.639 3.854 1.00 88.75 555 ARG A N 1
ATOM 4375 C CA . ARG A 1 555 ? -16.731 -9.939 2.769 1.00 88.75 555 ARG A CA 1
ATOM 4376 C C . ARG A 1 555 ? -17.374 -8.662 2.216 1.00 88.75 555 ARG A C 1
ATOM 4378 O O . ARG A 1 555 ? -17.245 -8.362 1.030 1.00 88.75 555 ARG A O 1
ATOM 4385 N N . ILE A 1 556 ? -17.930 -7.832 3.101 1.00 91.50 556 ILE A N 1
ATOM 4386 C CA . ILE A 1 556 ? -18.587 -6.569 2.721 1.00 91.50 556 ILE A CA 1
ATOM 4387 C C . ILE A 1 556 ? -17.601 -5.609 2.029 1.00 91.50 556 ILE A C 1
ATOM 4389 O O . ILE A 1 556 ? -17.933 -4.985 1.022 1.00 91.50 556 ILE A O 1
ATOM 4393 N N . MET A 1 557 ? -16.362 -5.497 2.525 1.00 89.94 557 MET A N 1
ATOM 4394 C CA . MET A 1 557 ? -15.320 -4.662 1.907 1.00 89.94 557 MET A CA 1
ATOM 4395 C C . MET A 1 557 ? -14.952 -5.090 0.481 1.00 89.94 557 MET A C 1
ATOM 4397 O O . MET A 1 557 ? -14.361 -4.288 -0.249 1.00 89.94 557 MET A O 1
ATOM 4401 N N . CYS A 1 558 ? -15.236 -6.329 0.090 1.00 84.69 558 CYS A N 1
ATOM 4402 C CA . CYS A 1 558 ? -14.876 -6.871 -1.220 1.00 84.69 558 CYS A CA 1
ATOM 4403 C C . CYS A 1 558 ? -16.030 -6.818 -2.227 1.00 84.69 558 CYS A C 1
ATOM 4405 O O . CYS A 1 558 ? -15.790 -6.975 -3.422 1.00 84.69 558 CYS A O 1
ATOM 4407 N N . GLY A 1 559 ? -17.229 -6.445 -1.767 1.00 76.62 559 GLY A N 1
ATOM 4408 C CA . GLY A 1 559 ? -18.431 -6.326 -2.590 1.00 76.62 559 GLY A CA 1
ATOM 4409 C C . GLY A 1 559 ? -19.385 -7.513 -2.471 1.00 76.62 559 GLY A C 1
ATOM 4410 O O . GLY A 1 559 ? -20.391 -7.514 -3.171 1.00 76.62 559 GLY A O 1
ATOM 4411 N N . ASP A 1 560 ? -19.103 -8.475 -1.585 1.00 73.12 560 ASP A N 1
ATOM 4412 C CA . ASP A 1 560 ? -20.016 -9.581 -1.306 1.00 73.12 560 ASP A CA 1
ATOM 4413 C C . ASP A 1 560 ? -21.152 -9.081 -0.403 1.00 73.12 560 ASP A C 1
ATOM 4415 O O . ASP A 1 560 ? -20.944 -8.748 0.769 1.00 73.12 560 ASP A O 1
ATOM 4419 N N . GLU A 1 561 ? -22.363 -9.021 -0.954 1.00 59.62 561 GLU A N 1
ATOM 4420 C CA . GLU A 1 561 ? -23.592 -8.800 -0.191 1.00 59.62 561 GLU A CA 1
ATOM 4421 C C . GLU A 1 561 ? -23.944 -10.106 0.547 1.00 59.62 561 GLU A C 1
ATOM 4423 O O . GLU A 1 561 ? -24.205 -11.122 -0.103 1.00 59.62 561 GLU A O 1
ATOM 4428 N N . PRO A 1 562 ? -23.948 -10.144 1.893 1.00 53.41 562 PRO A N 1
ATOM 4429 C CA . PRO A 1 562 ? -24.418 -11.324 2.606 1.00 53.41 562 PRO A CA 1
ATOM 4430 C C . PRO A 1 562 ? -25.910 -11.533 2.313 1.00 53.41 562 PRO A C 1
ATOM 4432 O O . PRO A 1 562 ? -26.713 -10.608 2.461 1.00 53.41 562 PRO A O 1
ATOM 4435 N N . ASN A 1 563 ? -26.284 -12.754 1.917 1.00 44.06 563 ASN A N 1
ATOM 4436 C CA . ASN A 1 563 ? -27.681 -13.135 1.713 1.00 44.06 563 ASN A CA 1
ATOM 4437 C C . ASN A 1 563 ? -28.505 -12.782 2.961 1.00 44.06 563 ASN A C 1
ATOM 4439 O O . ASN A 1 563 ? -28.092 -13.076 4.084 1.00 44.06 563 ASN A O 1
ATOM 4443 N N . ALA A 1 564 ? -29.702 -12.221 2.765 1.00 42.38 564 ALA A N 1
ATOM 4444 C CA . ALA A 1 564 ? -30.605 -11.784 3.837 1.00 42.38 564 ALA A CA 1
ATOM 4445 C C . ALA A 1 564 ? -30.931 -12.871 4.895 1.00 42.38 564 ALA A C 1
ATOM 4447 O O . ALA A 1 564 ? -31.412 -12.546 5.978 1.00 42.38 564 ALA A O 1
ATOM 4448 N N . GLY A 1 565 ? -30.640 -14.150 4.618 1.00 39.69 565 GLY A N 1
ATOM 4449 C CA . GLY A 1 565 ? -30.783 -15.274 5.550 1.00 39.69 565 GLY A CA 1
ATOM 4450 C C . GLY A 1 565 ? -29.635 -15.476 6.555 1.00 39.69 565 GLY A C 1
ATOM 4451 O O . GLY A 1 565 ? -29.829 -16.168 7.549 1.00 39.69 565 GLY A O 1
ATOM 4452 N N . GLU A 1 566 ? -28.456 -14.865 6.376 1.00 42.69 566 GLU A N 1
ATOM 4453 C CA . GLU A 1 566 ? -27.342 -14.995 7.343 1.00 42.69 566 GLU A CA 1
ATOM 4454 C C . GLU A 1 566 ? -27.535 -14.152 8.617 1.00 42.69 566 GLU A C 1
ATOM 4456 O O . GLU A 1 566 ? -26.806 -14.322 9.595 1.00 42.69 566 GLU A O 1
ATOM 4461 N N . HIS A 1 567 ? -28.560 -13.294 8.660 1.00 44.69 567 HIS A N 1
ATOM 4462 C CA . HIS A 1 567 ? -28.957 -12.563 9.867 1.00 44.69 567 HIS A CA 1
ATOM 4463 C C . HIS A 1 567 ? -29.436 -13.479 11.016 1.00 44.69 567 HIS A C 1
ATOM 4465 O O . HIS A 1 567 ? -29.592 -12.998 12.136 1.00 44.69 567 HIS A O 1
ATOM 4471 N N . GLN A 1 568 ? -29.637 -14.781 10.768 1.00 36.12 568 GLN A N 1
ATOM 4472 C CA . GLN A 1 568 ? -30.178 -15.748 11.736 1.00 36.12 568 GLN A CA 1
ATOM 4473 C C . GLN A 1 568 ? -29.161 -16.763 12.297 1.00 36.12 568 GLN A C 1
ATOM 4475 O O . GLN A 1 568 ? -29.534 -17.569 13.142 1.00 36.12 568 GLN A O 1
ATOM 4480 N N . LEU A 1 569 ? -27.887 -16.744 11.882 1.00 33.94 569 LEU A N 1
ATOM 4481 C CA . LEU A 1 569 ? -26.902 -17.774 12.277 1.00 33.94 569 LEU A CA 1
ATOM 4482 C C . LEU A 1 569 ? -25.960 -17.386 13.432 1.00 33.94 569 LEU A C 1
ATOM 4484 O O . LEU A 1 569 ? -24.995 -18.096 13.707 1.00 33.94 569 LEU A O 1
ATOM 4488 N N . LEU A 1 570 ? -26.231 -16.298 14.155 1.00 36.34 570 LEU A N 1
ATOM 4489 C CA . LEU A 1 570 ? -25.621 -16.115 15.475 1.00 36.34 570 LEU A CA 1
ATOM 4490 C C . LEU A 1 570 ? -26.469 -16.885 16.493 1.00 36.34 570 LEU A C 1
ATOM 4492 O O . LEU A 1 570 ? -27.675 -16.649 16.524 1.00 36.34 570 LEU A O 1
ATOM 4496 N N . PRO A 1 571 ? -25.890 -17.770 17.328 1.00 30.30 571 PRO A N 1
ATOM 4497 C CA . PRO A 1 571 ? -26.670 -18.526 18.295 1.00 30.30 571 PRO A CA 1
ATOM 4498 C C . PRO A 1 571 ? -27.423 -17.553 19.204 1.00 30.30 571 PRO A C 1
ATOM 4500 O O . PRO A 1 571 ? -26.832 -16.717 19.900 1.00 30.30 571 PRO A O 1
ATOM 4503 N N . SER A 1 572 ? -28.747 -17.642 19.147 1.00 29.09 572 SER A N 1
ATOM 4504 C CA . SER A 1 572 ? -29.646 -17.077 20.136 1.00 29.09 572 SER A CA 1
ATOM 4505 C C . SER A 1 572 ? -29.329 -17.777 21.449 1.00 29.09 572 SER A C 1
ATOM 4507 O O . SER A 1 572 ? -29.680 -18.937 21.637 1.00 29.09 572 SER A O 1
ATOM 4509 N N . VAL A 1 573 ? -28.615 -17.108 22.352 1.00 32.75 573 VAL A N 1
ATOM 4510 C CA . VAL A 1 573 ? -28.669 -17.507 23.757 1.00 32.75 573 VAL A CA 1
ATOM 4511 C C . VAL A 1 573 ? -30.070 -17.123 24.205 1.00 32.75 573 VAL A C 1
ATOM 4513 O O . VAL A 1 573 ? -30.350 -15.944 24.426 1.00 32.75 573 VAL A O 1
ATOM 4516 N N . GLU A 1 574 ? -30.968 -18.104 24.229 1.00 27.42 574 GLU A N 1
ATOM 4517 C CA . GLU A 1 574 ? -32.223 -17.992 24.955 1.00 27.42 574 GLU A CA 1
ATOM 4518 C C . GLU A 1 574 ? -31.861 -17.650 26.400 1.00 27.42 574 GLU A C 1
ATOM 4520 O O . GLU A 1 574 ? -31.206 -18.415 27.108 1.00 27.42 574 GLU A O 1
ATOM 4525 N N . VAL A 1 575 ? -32.213 -16.435 26.812 1.00 34.34 575 VAL A N 1
ATOM 4526 C CA . VAL A 1 575 ? -32.246 -16.086 28.226 1.00 34.34 575 VAL A CA 1
ATOM 4527 C C . VAL A 1 575 ? -33.439 -16.845 28.773 1.00 34.34 575 VAL A C 1
ATOM 4529 O O . VAL A 1 575 ? -34.576 -16.396 28.636 1.00 34.34 575 VAL A O 1
ATOM 4532 N N . ASP A 1 576 ? -33.173 -18.033 29.307 1.00 28.50 576 ASP A N 1
ATOM 4533 C CA . ASP A 1 576 ? -34.192 -18.873 29.911 1.00 28.50 576 ASP A CA 1
ATOM 4534 C C . ASP A 1 576 ? -34.694 -18.170 31.180 1.00 28.50 576 ASP A C 1
ATOM 4536 O O . ASP A 1 576 ? -34.085 -18.186 32.253 1.00 28.50 576 ASP A O 1
ATOM 4540 N N . GLY A 1 577 ? -35.781 -17.423 31.001 1.00 35.19 577 GLY A N 1
ATOM 4541 C CA . GLY A 1 577 ? -36.503 -16.714 32.039 1.00 35.19 577 GLY A CA 1
ATOM 4542 C C . GLY A 1 577 ? -37.332 -17.685 32.864 1.00 35.19 577 GLY A C 1
ATOM 4543 O O . GLY A 1 577 ? -38.556 -17.639 32.819 1.00 35.19 577 GLY A O 1
ATOM 4544 N N . SER A 1 578 ? -36.678 -18.531 33.657 1.00 28.61 578 SER A N 1
ATOM 4545 C CA . SER A 1 578 ? -37.338 -19.250 34.746 1.00 28.61 578 SER A CA 1
ATOM 4546 C C . SER A 1 578 ? -37.309 -18.390 36.011 1.00 28.61 578 SER A C 1
ATOM 4548 O O . SER A 1 578 ? -36.464 -18.554 36.892 1.00 28.61 578 SER A O 1
ATOM 4550 N N . MET A 1 579 ? -38.259 -17.456 36.110 1.00 27.89 579 MET A N 1
ATOM 4551 C CA . MET A 1 579 ? -38.703 -16.936 37.403 1.00 27.89 579 MET A CA 1
ATOM 4552 C C . MET A 1 579 ? -39.375 -18.078 38.178 1.00 27.89 579 MET A C 1
ATOM 4554 O O . MET A 1 579 ? -40.517 -18.432 37.893 1.00 27.89 579 MET A O 1
ATOM 4558 N N . CYS A 1 580 ? -38.694 -18.631 39.181 1.00 27.02 580 CYS A N 1
ATOM 4559 C CA . CYS A 1 580 ? -39.351 -19.419 40.224 1.00 27.02 580 CYS A CA 1
ATOM 4560 C C . CYS A 1 580 ? -39.977 -18.456 41.255 1.00 27.02 580 CYS A C 1
ATOM 4562 O O . CYS A 1 580 ? -39.242 -17.653 41.838 1.00 27.02 580 CYS A O 1
ATOM 4564 N N . PRO A 1 581 ? -41.301 -18.496 41.500 1.00 31.56 581 PRO A N 1
ATOM 4565 C CA . PRO A 1 581 ? -41.918 -17.756 42.593 1.00 31.56 581 PRO A CA 1
ATOM 4566 C C . PRO A 1 581 ? -41.588 -18.435 43.930 1.00 31.56 581 PRO A C 1
ATOM 4568 O O . PRO A 1 581 ? -41.478 -19.655 44.013 1.00 31.56 581 PRO A O 1
ATOM 4571 N N . GLY A 1 582 ? -41.366 -17.613 44.953 1.00 30.33 582 GLY A N 1
ATOM 4572 C CA . GLY A 1 582 ? -40.739 -18.021 46.203 1.00 30.33 582 GLY A CA 1
ATOM 4573 C C . GLY A 1 582 ? -41.537 -18.960 47.104 1.00 30.33 582 GLY A C 1
ATOM 4574 O O . GLY A 1 582 ? -42.763 -19.006 47.077 1.00 30.33 582 GLY A O 1
ATOM 4575 N N . GLU A 1 583 ? -40.795 -19.594 48.007 1.00 28.33 583 GLU A N 1
ATOM 4576 C CA . GLU A 1 583 ? -41.297 -20.105 49.277 1.00 28.33 583 GLU A CA 1
ATOM 4577 C C . GLU A 1 583 ? -40.440 -19.537 50.415 1.00 28.33 583 GLU A C 1
ATOM 4579 O O . GLU A 1 583 ? -39.256 -19.832 50.564 1.00 28.33 583 GLU A O 1
ATOM 4584 N N . LEU A 1 584 ? -41.070 -18.676 51.214 1.00 35.00 584 LEU A N 1
ATOM 4585 C CA . LEU A 1 584 ? -40.708 -18.398 52.597 1.00 35.00 584 LEU A CA 1
ATOM 4586 C C . LEU A 1 584 ? -41.428 -19.433 53.466 1.00 35.00 584 LEU A C 1
ATOM 4588 O O . LEU A 1 584 ? -42.632 -19.271 53.620 1.00 35.00 584 LEU A O 1
ATOM 4592 N N . VAL A 1 585 ? -40.732 -20.399 54.084 1.00 32.12 585 VAL A N 1
ATOM 4593 C CA . VAL A 1 585 ? -41.097 -20.963 55.406 1.00 32.12 585 VAL A CA 1
ATOM 4594 C C . VAL A 1 585 ? -39.861 -21.576 56.097 1.00 32.12 585 VAL A C 1
ATOM 4596 O O . VAL A 1 585 ? -39.310 -22.557 55.621 1.00 32.12 585 VAL A O 1
ATOM 4599 N N . GLY A 1 586 ? -39.494 -20.997 57.250 1.00 33.91 586 GLY A N 1
ATOM 4600 C CA . GLY A 1 586 ? -39.183 -21.672 58.526 1.00 33.91 586 GLY A CA 1
ATOM 4601 C C . GLY A 1 586 ? -38.031 -22.683 58.642 1.00 33.91 586 GLY A C 1
ATOM 4602 O O . GLY A 1 586 ? -38.135 -23.807 58.160 1.00 33.91 586 GLY A O 1
ATOM 4603 N N . GLY A 1 587 ? -37.030 -22.328 59.459 1.00 31.16 587 GLY A N 1
ATOM 4604 C CA . GLY A 1 587 ? -36.011 -23.232 60.008 1.00 31.16 587 GLY A CA 1
ATOM 4605 C C . GLY A 1 587 ? -34.850 -22.481 60.629 1.00 31.16 587 GLY A C 1
ATOM 4606 O O . GLY A 1 587 ? -33.894 -22.217 59.872 1.00 31.16 587 GLY A O 1
#

Radius of gyration: 30.56 Å; Cα contacts (8 Å, |Δi|>4): 515; chains: 1; bounding box: 86×112×117 Å

Nearest PDB structures (foldseek):
  5cwq-assembly1_A  TM=4.009E-01  e=3.831E+00  synthetic construct
  8u1a-assembly1_B  TM=3.723E-01  e=8.067E+00  synthetic construct